Protein AF-A0AAN7Y7D0-F1 (afdb_monomer_lite)

Organism: NCBI:txid1690604

Radius of gyration: 65.12 Å; chains: 1; bounding box: 170×64×205 Å

InterPro domains:
  IPR057683 Domain of unknown function DUF7923 [PF25540] (240-419)

Foldseek 3Di:
DDDDDDDDDPPPPPPDDDDDDPPPPPPVVVVVVVVVVVVVVLVVVCPPDPVVSVVVVVVVVVVVVVVVVVVVVVVVVVVVVVVVVVVVVVVVVVVVVVVVVVVVVVVVVVVVVVVVVVVVVVVVVVVVVVVVVVVVVVVVVVVVVVVVVVVVVVVVVVVVVVVVVVVVVVVVVVVVVVVVVVVVVVVVVVVVVVVVVVVVVVVVVVVVVVVVVVVVVPDDDDDDDDDDDDDDDPPVPPDAFAAEEEAAPLPFAWAPVLVPDPPAHSLLQLLVLVVVVVLVVCVVPVPQTDSPHHYAYEYEYALPPRPDPQSPDPVSSVSVVSSQVRNCVNDPRGHYDHLYDDPCSSVVVRLVVLVVQLPPPSHRAYEYNPQADPSCLVSLVVCLPPVSSLSRYEYEDLQDGQPSNVVSVGHYDYSVSTTHRDDRDPVSVVVNVVVVVVVVVVVVVVVVVVVVVVVVDPDDDDPPCPVVVVVVVVPPVVPDDDDDDDDDDDDDDDDDDDDD

pLDDT: mean 76.93, std 22.43, range [27.97, 98.44]

Secondary structure (DSSP, 8-state):
-----------------PPS------TTSHHHHHHHHHHHHHHHHTTT-HHHHHHHHHHHHHHHHHHHHHHHHHHHHHHHHHHHHHHHHHHHHHHHHHHHHHHHHHHHHHHHHHHHHHHHHHHHHHHHHHHHHHHHHHHHHHHHHHHHHHHHHHHHHHHHHHHHHHHHHHHHHHHHHHHHHHHHHHHHHHHHHHHHHHHHHHHHHHHHHHHHHHHHTT----------------STTSSPPEEEEEEETTTPPBPGGGGT-TTS-HHHHHHHHHHHHHHHHHHH-TTTS-TT-EEEEEEEE-TTT--SGGGGSHHHHHHHHHHHHHHHHHSTTEEEEE--SSTTHHHHHHHHHHHHHHT-TTEEEEEEETTTSGGGHHHHHTTTT-HHHHHHEEEEESS---HHHHHTT-EEEE-TTTB---PPPHHHHHHHHHHHHHHHHHHHHHHHHHHHHHHTT-----TTTTTTHHHHHHHHTTTT--PPP---------------

Structure (mmCIF, N/CA/C/O backbone):
data_AF-A0AAN7Y7D0-F1
#
_entry.id   AF-A0AAN7Y7D0-F1
#
loop_
_atom_site.group_PDB
_atom_site.id
_atom_site.type_symbol
_atom_site.label_atom_id
_atom_site.label_alt_id
_atom_site.label_comp_id
_atom_site.label_asym_id
_atom_site.label_entity_id
_atom_site.label_seq_id
_atom_site.pdbx_PDB_ins_code
_atom_site.Cartn_x
_atom_site.Cartn_y
_atom_site.Cartn_z
_atom_site.occupancy
_atom_site.B_iso_or_equiv
_atom_site.auth_seq_id
_atom_site.auth_comp_id
_atom_site.auth_asym_id
_atom_site.auth_atom_id
_atom_site.pdbx_PDB_model_num
ATOM 1 N N . MET A 1 1 ? 33.825 26.066 -44.852 1.00 36.22 1 MET A N 1
ATOM 2 C CA . MET A 1 1 ? 34.447 27.399 -45.020 1.00 36.22 1 MET A CA 1
ATOM 3 C C . MET A 1 1 ? 35.911 27.220 -44.662 1.00 36.22 1 MET A C 1
ATOM 5 O O . MET A 1 1 ? 36.153 26.764 -43.562 1.00 36.22 1 MET A O 1
ATOM 9 N N . SER A 1 2 ? 36.926 27.376 -45.499 1.00 31.58 2 SER A N 1
ATOM 10 C CA . SER A 1 2 ? 37.110 28.013 -46.802 1.00 31.58 2 SER A CA 1
ATOM 11 C C . SER A 1 2 ? 38.339 27.363 -47.452 1.00 31.58 2 SER A C 1
ATOM 13 O O . SER A 1 2 ? 39.396 27.312 -46.832 1.00 31.58 2 SER A O 1
ATOM 15 N N . SER A 1 3 ? 38.210 26.892 -48.686 1.00 28.75 3 SER A N 1
ATOM 16 C CA . SER A 1 3 ? 39.305 26.851 -49.661 1.00 28.75 3 SER A CA 1
ATOM 17 C C . SER A 1 3 ? 38.640 26.908 -51.036 1.00 28.75 3 SER A C 1
ATOM 19 O O . SER A 1 3 ? 37.605 26.263 -51.227 1.00 28.75 3 SER A O 1
ATOM 21 N N . PRO A 1 4 ? 39.142 27.756 -51.943 1.00 41.44 4 PRO A N 1
ATOM 22 C CA . PRO A 1 4 ? 40.108 27.191 -52.869 1.00 41.44 4 PRO A CA 1
ATOM 23 C C . PRO A 1 4 ? 41.247 28.161 -53.187 1.00 41.44 4 PRO A C 1
ATOM 25 O O . PRO A 1 4 ? 41.047 29.217 -53.781 1.00 41.44 4 PRO A O 1
ATOM 28 N N . THR A 1 5 ? 42.465 27.724 -52.899 1.00 39.66 5 THR A N 1
ATOM 29 C CA . THR A 1 5 ? 43.649 28.191 -53.616 1.00 39.66 5 THR A CA 1
ATOM 30 C C . THR A 1 5 ? 44.463 26.954 -53.941 1.00 39.66 5 THR A C 1
ATOM 32 O O . THR A 1 5 ? 44.987 26.326 -53.033 1.00 39.66 5 THR A O 1
ATOM 35 N N . ILE A 1 6 ? 44.456 26.561 -55.212 1.00 37.31 6 ILE A N 1
ATOM 36 C CA . ILE A 1 6 ? 45.576 26.035 -56.009 1.00 37.31 6 ILE A CA 1
ATOM 37 C C . ILE A 1 6 ? 45.000 25.925 -57.428 1.00 37.31 6 ILE A C 1
ATOM 39 O O . ILE A 1 6 ? 44.524 24.894 -57.894 1.00 37.31 6 ILE A O 1
ATOM 43 N N . ALA A 1 7 ? 44.952 27.083 -58.079 1.00 37.34 7 ALA A N 1
ATOM 44 C CA . ALA A 1 7 ? 45.145 27.163 -59.511 1.00 37.34 7 ALA A CA 1
ATOM 45 C C . ALA A 1 7 ? 46.659 27.130 -59.725 1.00 37.34 7 ALA A C 1
ATOM 47 O O . ALA A 1 7 ? 47.350 27.944 -59.119 1.00 37.34 7 ALA A O 1
ATOM 48 N N . LEU A 1 8 ? 47.141 26.159 -60.504 1.00 36.28 8 LEU A N 1
ATOM 49 C CA . LEU A 1 8 ? 48.374 26.167 -61.306 1.00 36.28 8 LEU A CA 1
ATOM 50 C C . LEU A 1 8 ? 48.750 24.714 -61.598 1.00 36.28 8 LEU A C 1
ATOM 52 O O . LEU A 1 8 ? 49.491 24.096 -60.850 1.00 36.28 8 LEU A O 1
ATOM 56 N N . PHE A 1 9 ? 48.201 24.173 -62.679 1.00 32.03 9 PHE A N 1
ATOM 57 C CA . PHE A 1 9 ? 48.977 23.433 -63.670 1.00 32.03 9 PHE A CA 1
ATOM 58 C C . PHE A 1 9 ? 48.138 23.437 -64.944 1.00 32.03 9 PHE A C 1
ATOM 60 O O . PHE A 1 9 ? 47.255 22.612 -65.163 1.00 32.03 9 PHE A O 1
ATOM 67 N N . GLU A 1 10 ? 48.372 24.483 -65.732 1.00 29.95 10 GLU A N 1
ATOM 68 C CA . GLU A 1 10 ? 47.960 24.586 -67.122 1.00 29.95 10 GLU A CA 1
ATOM 69 C C . GLU A 1 10 ? 48.399 23.320 -67.857 1.00 29.95 10 GLU A C 1
ATOM 71 O O . GLU A 1 10 ? 49.585 23.027 -68.021 1.00 29.95 10 GLU A O 1
ATOM 76 N N . THR A 1 11 ? 47.411 22.543 -68.282 1.00 34.72 11 THR A N 1
ATOM 77 C CA . THR A 1 11 ? 47.614 21.448 -69.218 1.00 34.72 11 THR A CA 1
ATOM 78 C C . THR A 1 11 ? 47.957 22.079 -70.564 1.00 34.72 11 THR A C 1
ATOM 80 O O . THR A 1 11 ? 47.066 22.458 -71.322 1.00 34.72 11 THR A O 1
ATOM 83 N N . VAL A 1 12 ? 49.248 22.211 -70.870 1.00 31.86 12 VAL A N 1
ATOM 84 C CA . VAL A 1 12 ? 49.708 22.445 -72.243 1.00 31.86 12 VAL A CA 1
ATOM 85 C C . VAL A 1 12 ? 49.344 21.196 -73.048 1.00 31.86 12 VAL A C 1
ATOM 87 O O . VAL A 1 12 ? 50.089 20.220 -73.108 1.00 31.86 12 VAL A O 1
ATOM 90 N N . ARG A 1 13 ? 48.145 21.201 -73.637 1.00 34.84 13 ARG A N 1
ATOM 91 C CA . ARG A 1 13 ? 47.788 20.327 -74.755 1.00 34.84 13 ARG A CA 1
ATOM 92 C C . ARG A 1 13 ? 48.542 20.839 -75.978 1.00 34.84 13 ARG A C 1
ATOM 94 O O . ARG A 1 13 ? 48.065 21.705 -76.702 1.00 34.84 13 ARG A O 1
ATOM 101 N N . LEU A 1 14 ? 49.740 20.306 -76.194 1.00 31.75 14 LEU A N 1
ATOM 102 C CA . LEU A 1 14 ? 50.376 20.316 -77.508 1.00 31.75 14 LEU A CA 1
ATOM 103 C C . LEU A 1 14 ? 49.706 19.230 -78.361 1.00 31.75 14 LEU A C 1
ATOM 105 O O . LEU A 1 14 ? 50.256 18.154 -78.576 1.00 31.75 14 LEU A O 1
ATOM 109 N N . ASP A 1 15 ? 48.488 19.518 -78.817 1.00 32.81 15 ASP A N 1
ATOM 110 C CA . ASP A 1 15 ? 47.890 18.836 -79.961 1.00 32.81 15 ASP A CA 1
ATOM 111 C C . ASP A 1 15 ? 48.480 19.475 -81.226 1.00 32.81 15 ASP A C 1
ATOM 113 O O . ASP A 1 15 ? 47.928 20.411 -81.798 1.00 32.81 15 ASP A O 1
ATOM 117 N N . LEU A 1 16 ? 49.647 18.989 -81.650 1.00 32.06 16 LEU A N 1
ATOM 118 C CA . LEU A 1 16 ? 50.180 19.244 -82.987 1.00 32.06 16 LEU A CA 1
ATOM 119 C C . LEU A 1 16 ? 50.542 17.908 -83.632 1.00 32.06 16 LEU A C 1
ATOM 121 O O . LEU A 1 16 ? 51.651 17.393 -83.530 1.00 32.06 16 LEU A O 1
ATOM 125 N N . VAL A 1 17 ? 49.486 17.337 -84.215 1.00 34.44 17 VAL A N 1
ATOM 126 C CA . VAL A 1 17 ? 49.426 16.508 -85.424 1.00 34.44 17 VAL A CA 1
ATOM 127 C C . VAL A 1 17 ? 50.806 16.166 -86.001 1.00 34.44 17 VAL A C 1
ATOM 129 O O . VAL A 1 17 ? 51.382 16.921 -86.781 1.00 34.44 17 VAL A O 1
ATOM 132 N N . LEU A 1 18 ? 51.319 14.989 -85.639 1.00 33.97 18 LEU A N 1
ATOM 133 C CA . LEU A 1 18 ? 52.390 14.339 -86.392 1.00 33.97 18 LEU A CA 1
ATOM 134 C C . LEU A 1 18 ? 51.821 13.889 -87.750 1.00 33.97 18 LEU A C 1
ATOM 136 O O . LEU A 1 18 ? 50.733 13.304 -87.769 1.00 33.97 18 LEU A O 1
ATOM 140 N N . PRO A 1 19 ? 52.519 14.130 -88.876 1.00 34.84 19 PRO A N 1
ATOM 141 C CA . PRO A 1 19 ? 52.049 13.680 -90.175 1.00 34.84 19 PRO A CA 1
ATOM 142 C C . PRO A 1 19 ? 51.906 12.158 -90.161 1.00 34.84 19 PRO A C 1
ATOM 144 O O . PRO A 1 19 ? 52.826 11.436 -89.766 1.00 34.84 19 PRO A O 1
ATOM 147 N N . GLN A 1 20 ? 50.740 11.680 -90.596 1.00 34.41 20 GLN A N 1
ATOM 148 C CA . GLN A 1 20 ? 50.562 10.299 -91.023 1.00 34.41 20 GLN A CA 1
ATOM 149 C C . GLN A 1 20 ? 51.697 9.938 -91.978 1.00 34.41 20 GLN A C 1
ATOM 151 O O . GLN A 1 20 ? 51.976 10.704 -92.896 1.00 34.41 20 GLN A O 1
ATOM 156 N N . ALA A 1 21 ? 52.339 8.801 -91.698 1.00 37.84 21 ALA A N 1
ATOM 157 C CA . ALA A 1 21 ? 53.205 8.037 -92.587 1.00 37.84 21 ALA A CA 1
ATOM 158 C C . ALA A 1 21 ? 53.617 8.786 -93.866 1.00 37.84 21 ALA A C 1
ATOM 160 O O . ALA A 1 21 ? 53.005 8.620 -94.919 1.00 37.84 21 ALA A O 1
ATOM 161 N N . MET A 1 22 ? 54.684 9.588 -93.786 1.00 32.88 22 MET A N 1
ATOM 162 C CA . MET A 1 22 ? 55.482 9.818 -94.982 1.00 32.88 22 MET A CA 1
ATOM 163 C C . MET A 1 22 ? 56.100 8.469 -95.331 1.00 32.88 22 MET A C 1
ATOM 165 O O . MET A 1 22 ? 57.118 8.068 -94.763 1.00 32.88 22 MET A O 1
ATOM 169 N N . GLU A 1 23 ? 55.436 7.744 -96.230 1.00 34.62 23 GLU A N 1
ATOM 170 C CA . GLU A 1 23 ? 56.110 6.797 -97.101 1.00 34.62 23 GLU A CA 1
ATOM 171 C C . GLU A 1 23 ? 57.359 7.504 -97.617 1.00 34.62 23 GLU A C 1
ATOM 173 O O . GLU A 1 23 ? 57.278 8.515 -98.314 1.00 34.62 23 GLU A O 1
ATOM 178 N N . VAL A 1 24 ? 58.523 7.021 -97.189 1.00 36.56 24 VAL A N 1
ATOM 179 C CA . VAL A 1 24 ? 59.796 7.402 -97.785 1.00 36.56 24 VAL A CA 1
ATOM 180 C C . VAL A 1 24 ? 59.655 7.038 -99.262 1.00 36.56 24 VAL A C 1
ATOM 182 O O . VAL A 1 24 ? 59.566 5.843 -99.564 1.00 36.56 24 VAL A O 1
ATOM 185 N N . PRO A 1 25 ? 59.582 8.006 -100.195 1.00 38.12 25 PRO A N 1
ATOM 186 C CA . PRO A 1 25 ? 59.553 7.667 -101.602 1.00 38.12 25 PRO A CA 1
ATOM 187 C C . PRO A 1 25 ? 60.836 6.901 -101.874 1.00 38.12 25 PRO A C 1
ATOM 189 O O . PRO A 1 25 ? 61.898 7.277 -101.372 1.00 38.12 25 PRO A O 1
ATOM 192 N N . ALA A 1 26 ? 60.740 5.832 -102.654 1.00 41.22 26 ALA A N 1
ATOM 193 C CA . ALA A 1 26 ? 61.868 5.070 -103.155 1.00 41.22 26 ALA A CA 1
ATOM 194 C C . ALA A 1 26 ? 62.804 5.956 -104.013 1.00 41.22 26 ALA A C 1
ATOM 196 O O . ALA A 1 26 ? 62.920 5.798 -105.223 1.00 41.22 26 ALA A O 1
ATOM 197 N N . MET A 1 27 ? 63.544 6.869 -103.384 1.00 39.28 27 MET A N 1
ATOM 198 C CA . MET A 1 27 ? 64.648 7.652 -103.943 1.00 39.28 27 MET A CA 1
ATOM 199 C C . MET A 1 27 ? 65.937 6.812 -103.989 1.00 39.28 27 MET A C 1
ATOM 201 O O . MET A 1 27 ? 67.045 7.315 -103.850 1.00 39.28 27 MET A O 1
ATOM 205 N N . ILE A 1 28 ? 65.796 5.502 -104.208 1.00 46.66 28 ILE A N 1
ATOM 206 C CA . ILE A 1 28 ? 66.901 4.583 -104.512 1.00 46.66 28 ILE A CA 1
ATOM 207 C C . ILE A 1 28 ? 66.812 4.092 -105.973 1.00 46.66 28 ILE A C 1
ATOM 209 O O . ILE A 1 28 ? 67.774 3.543 -106.498 1.00 46.66 28 ILE A O 1
ATOM 213 N N . SER A 1 29 ? 65.739 4.410 -106.714 1.00 45.28 29 SER A N 1
ATOM 214 C CA . SER A 1 29 ? 65.655 4.090 -108.152 1.00 45.28 29 SER A CA 1
ATOM 215 C C . SER A 1 29 ? 66.362 5.104 -109.074 1.00 45.28 29 SER A C 1
ATOM 217 O O . SER A 1 29 ? 66.618 4.789 -110.234 1.00 45.28 29 SER A O 1
ATOM 219 N N . GLY A 1 30 ? 66.709 6.306 -108.591 1.00 43.97 30 GLY A N 1
ATOM 220 C CA . GLY A 1 30 ? 67.379 7.347 -109.395 1.00 43.97 30 GLY A CA 1
ATOM 221 C C . GLY A 1 30 ? 68.909 7.229 -109.454 1.00 43.97 30 GLY A C 1
ATOM 222 O O . GLY A 1 30 ? 69.532 7.624 -110.438 1.00 43.97 30 GLY A O 1
ATOM 223 N N . TYR A 1 31 ? 69.529 6.624 -108.436 1.00 47.47 31 TYR A N 1
ATOM 224 C CA . TYR A 1 31 ? 70.989 6.483 -108.369 1.00 47.47 31 TYR A CA 1
ATOM 225 C C . TYR A 1 31 ? 71.521 5.321 -109.214 1.00 47.47 31 TYR A C 1
ATOM 227 O O . TYR A 1 31 ? 72.697 5.324 -109.573 1.00 47.47 31 TYR A O 1
ATOM 235 N N . SER A 1 32 ? 70.678 4.355 -109.597 1.00 52.78 32 SER A N 1
ATOM 236 C CA . SER A 1 32 ? 71.082 3.285 -110.520 1.00 52.78 32 SER A CA 1
ATOM 237 C C . SER A 1 32 ? 71.255 3.814 -111.951 1.00 52.78 32 SER A C 1
ATOM 239 O O . SER A 1 32 ? 72.245 3.496 -112.596 1.00 52.78 32 SER A O 1
ATOM 241 N N . LEU A 1 33 ? 70.391 4.728 -112.413 1.00 49.91 33 LEU A N 1
ATOM 242 C CA . LEU A 1 33 ? 70.542 5.352 -113.734 1.00 49.91 33 LEU A CA 1
ATOM 243 C C . LEU A 1 33 ? 71.684 6.375 -113.770 1.00 49.91 33 LEU A C 1
ATOM 245 O O . LEU A 1 33 ? 72.431 6.399 -114.743 1.00 49.91 33 LEU A O 1
ATOM 249 N N . LEU A 1 34 ? 71.888 7.158 -112.702 1.00 54.22 34 LEU A N 1
ATOM 250 C CA . LEU A 1 34 ? 73.015 8.097 -112.622 1.00 54.22 34 LEU A CA 1
ATOM 251 C C . LEU A 1 34 ? 74.368 7.374 -112.482 1.00 54.22 34 LEU A C 1
ATOM 253 O O . LEU A 1 34 ? 75.347 7.790 -113.092 1.00 54.22 34 LEU A O 1
ATOM 257 N N . SER A 1 35 ? 74.434 6.266 -111.733 1.00 56.88 35 SER A N 1
ATOM 258 C CA . SER A 1 35 ? 75.658 5.453 -111.638 1.00 56.88 35 SER A CA 1
ATOM 259 C C . SER A 1 35 ? 75.974 4.717 -112.939 1.00 56.88 35 SER A C 1
ATOM 261 O O . SER A 1 35 ? 77.147 4.629 -113.291 1.00 56.88 35 SER A O 1
ATOM 263 N N . VAL A 1 36 ? 74.963 4.274 -113.697 1.00 57.00 36 VAL A N 1
ATOM 264 C CA . VAL A 1 36 ? 75.150 3.710 -115.044 1.00 57.00 36 VAL A CA 1
ATOM 265 C C . VAL A 1 36 ? 75.572 4.795 -116.042 1.00 57.00 36 VAL A C 1
ATOM 267 O O . VAL A 1 36 ? 76.537 4.583 -116.767 1.00 57.00 36 VAL A O 1
ATOM 270 N N . LEU A 1 37 ? 74.969 5.991 -116.025 1.00 54.75 37 LEU A N 1
ATOM 271 C CA . LEU A 1 37 ? 75.372 7.118 -116.886 1.00 54.75 37 LEU A CA 1
ATOM 272 C C . LEU A 1 37 ? 76.796 7.617 -116.590 1.00 54.75 37 LEU A C 1
ATOM 274 O O . LEU A 1 37 ? 77.555 7.892 -117.521 1.00 54.75 37 LEU A O 1
ATOM 278 N N . ILE A 1 38 ? 77.199 7.683 -115.317 1.00 59.41 38 ILE A N 1
ATOM 279 C CA . ILE A 1 38 ? 78.574 8.032 -114.934 1.00 59.41 38 ILE A CA 1
ATOM 280 C C . ILE A 1 38 ? 79.535 6.892 -115.302 1.00 59.41 38 ILE A C 1
ATOM 282 O O . ILE A 1 38 ? 80.599 7.164 -115.854 1.00 59.41 38 ILE A O 1
ATOM 286 N N . ALA A 1 39 ? 79.167 5.623 -115.093 1.00 57.66 39 ALA A N 1
ATOM 287 C CA . ALA A 1 39 ? 80.002 4.484 -115.481 1.00 57.66 39 ALA A CA 1
ATOM 288 C C . ALA A 1 39 ? 80.228 4.419 -117.004 1.00 57.66 39 ALA A C 1
ATOM 290 O O . ALA A 1 39 ? 81.360 4.221 -117.441 1.00 57.66 39 ALA A O 1
ATOM 291 N N . SER A 1 40 ? 79.195 4.672 -117.816 1.00 53.62 40 SER A N 1
ATOM 292 C CA . SER A 1 40 ? 79.305 4.736 -119.280 1.00 53.62 40 SER A CA 1
ATOM 293 C C . SER A 1 40 ? 80.150 5.924 -119.757 1.00 53.62 40 SER A C 1
ATOM 295 O O . SER A 1 40 ? 80.898 5.795 -120.725 1.00 53.62 40 SER A O 1
ATOM 297 N N . SER A 1 41 ? 80.102 7.056 -119.047 1.00 56.06 41 SER A N 1
ATOM 298 C CA . SER A 1 41 ? 80.908 8.247 -119.360 1.00 56.06 41 SER A CA 1
ATOM 299 C C . SER A 1 41 ? 82.386 8.081 -118.975 1.00 56.06 41 SER A C 1
ATOM 301 O O . SER A 1 41 ? 83.273 8.559 -119.679 1.00 56.06 41 SER A O 1
ATOM 303 N N . VAL A 1 42 ? 82.679 7.357 -117.888 1.00 56.06 42 VAL A N 1
ATOM 304 C CA . VAL A 1 42 ? 84.052 7.087 -117.422 1.00 56.06 42 VAL A CA 1
ATOM 305 C C . VAL A 1 42 ? 84.778 6.089 -118.334 1.00 56.06 42 VAL A C 1
ATOM 307 O O . VAL A 1 42 ? 85.978 6.242 -118.552 1.00 56.06 42 VAL A O 1
ATOM 310 N N . VAL A 1 43 ? 84.070 5.123 -118.933 1.00 56.84 43 VAL A N 1
ATOM 311 C CA . VAL A 1 43 ? 84.661 4.172 -119.900 1.00 56.84 43 VAL A CA 1
ATOM 312 C C . VAL A 1 43 ? 85.044 4.859 -121.220 1.00 56.84 43 VAL A C 1
ATOM 314 O O . VAL A 1 43 ? 86.076 4.525 -121.797 1.00 56.84 43 VAL A O 1
ATOM 317 N N . LEU A 1 44 ? 84.287 5.870 -121.662 1.00 52.88 44 LEU A N 1
ATOM 318 C CA . LEU A 1 44 ? 84.591 6.651 -122.873 1.00 52.88 44 LEU A CA 1
ATOM 319 C C . LEU A 1 44 ? 85.692 7.711 -122.668 1.00 52.88 44 LEU A C 1
ATOM 321 O O . LEU A 1 44 ? 86.415 8.029 -123.609 1.00 52.88 44 LEU A O 1
ATOM 325 N N . LEU A 1 45 ? 85.887 8.211 -121.443 1.00 52.22 45 LEU A N 1
ATOM 326 C CA . LEU A 1 45 ? 86.962 9.157 -121.093 1.00 52.22 45 LEU A CA 1
ATOM 327 C C . LEU A 1 45 ? 88.296 8.483 -120.709 1.00 52.22 45 LEU A C 1
ATOM 329 O O . LEU A 1 45 ? 89.325 9.158 -120.613 1.00 52.22 45 LEU A O 1
ATOM 333 N N . ALA A 1 46 ? 88.316 7.157 -120.531 1.00 51.16 46 ALA A N 1
ATOM 334 C CA . ALA A 1 46 ? 89.505 6.403 -120.123 1.00 51.16 46 ALA A CA 1
ATOM 335 C C . ALA A 1 46 ? 90.625 6.335 -121.184 1.00 51.16 46 ALA A C 1
ATOM 337 O O . ALA A 1 46 ? 91.746 5.948 -120.853 1.00 51.16 46 ALA A O 1
ATOM 338 N N . PHE A 1 47 ? 90.367 6.757 -122.428 1.00 53.38 47 PHE A N 1
ATOM 339 C CA . PHE A 1 47 ? 91.345 6.707 -123.523 1.00 53.38 47 PHE A CA 1
ATOM 340 C C . PHE A 1 47 ? 92.148 8.001 -123.759 1.00 53.38 47 PHE A C 1
ATOM 342 O O . PHE A 1 47 ? 93.026 7.991 -124.617 1.00 53.38 47 PHE A O 1
ATOM 349 N N . VAL A 1 48 ? 91.916 9.096 -123.011 1.00 54.50 48 VAL A N 1
ATOM 350 C CA . VAL A 1 48 ? 92.575 10.394 -123.313 1.00 54.50 48 VAL A CA 1
ATOM 351 C C . VAL A 1 48 ? 93.311 11.066 -122.133 1.00 54.50 48 VAL A C 1
ATOM 353 O O . VAL A 1 48 ? 94.200 11.870 -122.381 1.00 54.50 48 VAL A O 1
ATOM 356 N N . HIS A 1 49 ? 93.092 10.709 -120.858 1.00 54.41 49 HIS A N 1
ATOM 357 C CA . HIS A 1 49 ? 93.940 11.218 -119.754 1.00 54.41 49 HIS A CA 1
ATOM 358 C C . HIS A 1 49 ? 93.939 10.300 -118.508 1.00 54.41 49 HIS A C 1
ATOM 360 O O . HIS A 1 49 ? 93.083 10.401 -117.629 1.00 54.41 49 HIS A O 1
ATOM 366 N N . GLN A 1 50 ? 94.971 9.455 -118.373 1.00 58.16 50 GLN A N 1
ATOM 367 C CA . GLN A 1 50 ? 95.242 8.592 -117.203 1.00 58.16 50 GLN A CA 1
ATOM 368 C C . GLN A 1 50 ? 95.193 9.281 -115.812 1.00 58.16 50 GLN A C 1
ATOM 370 O O . GLN A 1 50 ? 94.645 8.678 -114.887 1.00 58.16 50 GLN A O 1
ATOM 375 N N . PRO A 1 51 ? 95.677 10.525 -115.597 1.00 61.41 51 PRO A N 1
ATOM 376 C CA . PRO A 1 51 ? 95.602 11.140 -114.266 1.00 61.41 51 PRO A CA 1
ATOM 377 C C . PRO A 1 51 ? 94.168 11.514 -113.851 1.00 61.41 51 PRO A C 1
ATOM 379 O O . PRO A 1 51 ? 93.856 11.524 -112.661 1.00 61.41 51 PRO A O 1
ATOM 382 N N . PHE A 1 52 ? 93.276 11.776 -114.812 1.00 60.81 52 PHE A N 1
ATOM 383 C CA . PHE A 1 52 ? 91.912 12.238 -114.542 1.00 60.81 52 PHE A CA 1
ATOM 384 C C . PHE A 1 52 ? 91.014 11.102 -114.030 1.00 60.81 52 PHE A C 1
ATOM 386 O O . PHE A 1 52 ? 90.257 11.285 -113.078 1.00 60.81 52 PHE A O 1
ATOM 393 N N . VAL A 1 53 ? 91.169 9.894 -114.582 1.00 65.00 53 VAL A N 1
ATOM 394 C CA . VAL A 1 53 ? 90.445 8.688 -114.136 1.00 65.00 53 VAL A CA 1
ATOM 395 C C . VAL A 1 53 ? 90.797 8.329 -112.688 1.00 65.00 53 VAL A C 1
ATOM 397 O O . VAL A 1 53 ? 89.916 7.990 -111.902 1.00 65.00 53 VAL A O 1
ATOM 400 N N . ILE A 1 54 ? 92.067 8.471 -112.293 1.00 68.88 54 ILE A N 1
ATOM 401 C CA . ILE A 1 54 ? 92.518 8.206 -110.916 1.00 68.88 54 ILE A CA 1
ATOM 402 C C . ILE A 1 54 ? 91.913 9.216 -109.930 1.00 68.88 54 ILE A C 1
ATOM 404 O O . ILE A 1 54 ? 91.499 8.831 -108.834 1.00 68.88 54 ILE A O 1
ATOM 408 N N . VAL A 1 55 ? 91.824 10.496 -110.310 1.00 74.75 55 VAL A N 1
ATOM 409 C CA . VAL A 1 55 ? 91.183 11.540 -109.492 1.00 74.75 55 VAL A CA 1
ATOM 410 C C . VAL A 1 55 ? 89.687 11.265 -109.335 1.00 74.75 55 VAL A C 1
ATOM 412 O O . VAL A 1 55 ? 89.189 11.275 -108.211 1.00 74.75 55 VAL A O 1
ATOM 415 N N . VAL A 1 56 ? 88.986 10.926 -110.421 1.00 73.88 56 VAL A N 1
ATOM 416 C CA . VAL A 1 56 ? 87.557 10.576 -110.379 1.00 73.88 56 VAL A CA 1
ATOM 417 C C . VAL A 1 56 ? 87.313 9.343 -109.504 1.00 73.88 56 VAL A C 1
ATOM 419 O O . VAL A 1 56 ? 86.430 9.372 -108.651 1.00 73.88 56 VAL A O 1
ATOM 422 N N . LEU A 1 57 ? 88.126 8.288 -109.618 1.00 74.25 57 LEU A N 1
ATOM 423 C CA . LEU A 1 57 ? 88.002 7.096 -108.769 1.00 74.25 57 LEU A CA 1
ATOM 424 C C . LEU A 1 57 ? 88.285 7.388 -107.287 1.00 74.25 57 LEU A C 1
ATOM 426 O O . LEU A 1 57 ? 87.610 6.829 -106.424 1.00 74.25 57 LEU A O 1
ATOM 430 N N . ARG A 1 58 ? 89.236 8.278 -106.966 1.00 76.44 58 ARG A N 1
ATOM 431 C CA . ARG A 1 58 ? 89.482 8.724 -105.580 1.00 76.44 58 ARG A CA 1
ATOM 432 C C . ARG A 1 58 ? 88.316 9.535 -105.024 1.00 76.44 58 ARG A C 1
ATOM 434 O O . ARG A 1 58 ? 87.938 9.309 -103.880 1.00 76.44 58 ARG A O 1
ATOM 441 N N . ILE A 1 59 ? 87.730 10.421 -105.827 1.00 76.31 59 ILE A N 1
ATOM 442 C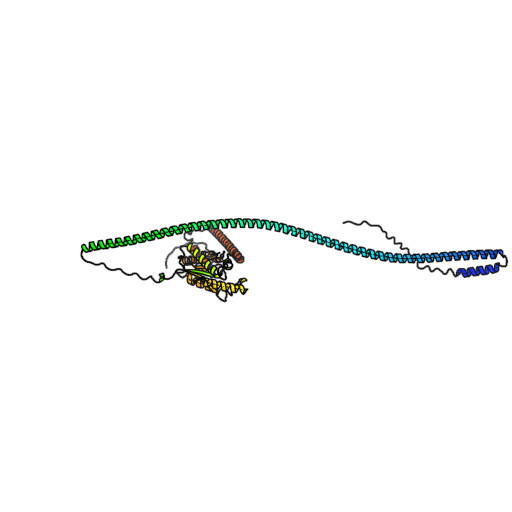 CA . ILE A 1 59 ? 86.544 11.200 -105.455 1.00 76.31 59 ILE A CA 1
ATOM 443 C C . ILE A 1 59 ? 85.351 10.264 -105.220 1.00 76.31 59 ILE A C 1
ATOM 445 O O . ILE A 1 59 ? 84.714 10.340 -104.175 1.00 76.31 59 ILE A O 1
ATOM 449 N N . VAL A 1 60 ? 85.090 9.318 -106.126 1.00 76.12 60 VAL A N 1
ATOM 450 C CA . VAL A 1 60 ? 84.014 8.323 -105.974 1.00 76.12 60 VAL A CA 1
ATOM 451 C C . VAL A 1 60 ? 84.241 7.433 -104.749 1.00 76.12 60 VAL A C 1
ATOM 453 O O . VAL A 1 60 ? 83.296 7.166 -104.010 1.00 76.12 60 VAL A O 1
ATOM 456 N N . LYS A 1 61 ? 85.481 7.001 -104.484 1.00 78.12 61 LYS A N 1
ATOM 457 C CA . LYS A 1 61 ? 85.825 6.233 -103.278 1.00 78.12 61 LYS A CA 1
ATOM 458 C C . LYS A 1 61 ? 85.605 7.055 -102.004 1.00 78.12 61 LYS A C 1
ATOM 460 O O . LYS A 1 61 ? 85.003 6.538 -101.070 1.00 78.12 61 LYS A O 1
ATOM 465 N N . PHE A 1 62 ? 86.020 8.323 -101.991 1.00 80.19 62 PHE A N 1
ATOM 466 C CA . PHE A 1 62 ? 85.796 9.243 -100.874 1.00 80.19 62 PHE A CA 1
ATOM 467 C C . PHE A 1 62 ? 84.302 9.444 -100.602 1.00 80.19 62 PHE A C 1
ATOM 469 O O . PHE A 1 62 ? 83.863 9.257 -99.472 1.00 80.19 62 PHE A O 1
ATOM 476 N N . PHE A 1 63 ? 83.501 9.734 -101.633 1.00 76.12 63 PHE A N 1
ATOM 477 C CA . PHE A 1 63 ? 82.053 9.873 -101.480 1.00 76.12 63 PHE A CA 1
ATOM 478 C C . PHE A 1 63 ? 81.393 8.566 -101.040 1.00 76.12 63 PHE A C 1
ATOM 480 O O . PHE A 1 63 ? 80.543 8.597 -100.163 1.00 76.12 63 PHE A O 1
ATOM 487 N N . ARG A 1 64 ? 81.811 7.407 -101.562 1.00 77.00 64 ARG A N 1
ATOM 488 C CA . ARG A 1 64 ? 81.278 6.102 -101.138 1.00 77.00 64 ARG A CA 1
ATOM 489 C C . ARG A 1 64 ? 81.602 5.789 -99.677 1.00 77.00 64 ARG A C 1
ATOM 491 O O . ARG A 1 64 ? 80.736 5.295 -98.961 1.00 77.00 64 ARG A O 1
ATOM 498 N N . GLU A 1 65 ? 82.825 6.066 -99.233 1.00 79.94 65 GLU A N 1
ATOM 499 C CA . GLU A 1 65 ? 83.222 5.912 -97.830 1.00 79.94 65 GLU A CA 1
ATOM 500 C C . GLU A 1 65 ? 82.479 6.900 -96.925 1.00 79.94 65 GLU A C 1
ATOM 502 O O . GLU A 1 65 ? 82.052 6.516 -95.839 1.00 79.94 65 GLU A O 1
ATOM 507 N N . GLN A 1 66 ? 82.264 8.136 -97.381 1.00 79.56 66 GLN A N 1
ATOM 508 C CA . GLN A 1 66 ? 81.499 9.143 -96.652 1.00 79.56 66 GLN A CA 1
ATOM 509 C C . GLN A 1 66 ? 80.022 8.745 -96.531 1.00 79.56 66 GLN A C 1
ATOM 511 O O . GLN A 1 66 ? 79.500 8.698 -95.425 1.00 79.56 66 GLN A O 1
ATOM 516 N N . THR A 1 67 ? 79.374 8.329 -97.624 1.00 78.88 67 THR A N 1
ATOM 517 C CA . THR A 1 67 ? 77.994 7.819 -97.604 1.00 78.88 67 THR A CA 1
ATOM 518 C C . THR A 1 67 ? 77.858 6.570 -96.733 1.00 78.88 67 THR A C 1
ATOM 520 O O . THR A 1 67 ? 76.853 6.415 -96.047 1.00 78.88 67 THR A O 1
ATOM 523 N N . ALA A 1 68 ? 78.860 5.684 -96.708 1.00 78.12 68 ALA A N 1
ATOM 524 C CA . ALA A 1 68 ? 78.851 4.518 -95.826 1.00 78.12 68 ALA A CA 1
ATOM 525 C C . ALA A 1 68 ? 78.969 4.908 -94.341 1.00 78.12 68 ALA A C 1
ATOM 527 O O . ALA A 1 68 ? 78.250 4.353 -93.511 1.00 78.12 68 ALA A O 1
ATOM 528 N N . ARG A 1 69 ? 79.826 5.882 -93.997 1.00 81.56 69 ARG A N 1
ATOM 529 C CA . ARG A 1 69 ? 79.938 6.414 -92.626 1.00 81.56 69 ARG A CA 1
ATOM 530 C C . ARG A 1 69 ? 78.666 7.133 -92.192 1.00 81.56 69 ARG A C 1
ATOM 532 O O . ARG A 1 69 ? 78.193 6.896 -91.085 1.00 81.56 69 ARG A O 1
ATOM 539 N N . ASP A 1 70 ? 78.094 7.952 -93.067 1.00 80.50 70 ASP A N 1
ATOM 540 C CA . ASP A 1 70 ? 76.854 8.677 -92.797 1.00 80.50 70 ASP A CA 1
ATOM 541 C C . ASP A 1 70 ? 75.678 7.697 -92.653 1.00 80.50 70 ASP A C 1
ATOM 543 O O . ASP A 1 70 ? 74.893 7.812 -91.716 1.00 80.50 70 ASP A O 1
ATOM 547 N N . SER A 1 71 ? 75.613 6.651 -93.487 1.00 82.44 71 SER A N 1
ATOM 548 C CA . SER A 1 71 ? 74.623 5.574 -93.357 1.00 82.44 71 SER A CA 1
ATOM 549 C C . SER A 1 71 ? 74.778 4.790 -92.052 1.00 82.44 71 SER A C 1
ATOM 551 O O . SER A 1 71 ? 73.769 4.456 -91.435 1.00 82.44 71 SER A O 1
ATOM 553 N N . GLN A 1 72 ? 76.007 4.496 -91.617 1.00 85.81 72 GLN A N 1
ATOM 554 C CA . GLN A 1 72 ? 76.250 3.821 -90.340 1.00 85.81 72 GLN A CA 1
ATOM 555 C C . GLN A 1 72 ? 75.858 4.715 -89.156 1.00 85.81 72 GLN A C 1
ATOM 557 O O . GLN A 1 72 ? 75.168 4.259 -88.250 1.00 85.81 72 GLN A O 1
ATOM 562 N N . SER A 1 73 ? 76.218 6.000 -89.200 1.00 88.94 73 SER A N 1
ATOM 563 C CA . SER A 1 73 ? 75.831 6.993 -88.191 1.00 88.94 73 SER A CA 1
ATOM 564 C C . SER A 1 73 ? 74.307 7.139 -88.091 1.00 88.94 73 SER A C 1
ATOM 566 O O . SER A 1 73 ? 73.752 7.132 -86.990 1.00 88.94 73 SER A O 1
ATOM 568 N N . CYS A 1 74 ? 73.606 7.182 -89.231 1.00 84.31 74 CYS A N 1
ATOM 569 C CA . CYS A 1 74 ? 72.145 7.171 -89.278 1.00 84.31 74 CYS A CA 1
ATOM 570 C C . CYS A 1 74 ? 71.556 5.887 -88.680 1.00 84.31 74 CYS A C 1
ATOM 572 O O . CYS A 1 74 ? 70.611 5.973 -87.900 1.00 84.31 74 CYS A O 1
ATOM 574 N N . ASN A 1 75 ? 72.114 4.713 -88.987 1.00 86.81 75 ASN A N 1
ATOM 575 C CA . ASN A 1 75 ? 71.651 3.446 -88.415 1.00 86.81 75 ASN A CA 1
ATOM 576 C C . ASN A 1 75 ? 71.843 3.404 -86.889 1.00 86.81 75 ASN A C 1
ATOM 578 O O . ASN A 1 75 ? 70.912 3.048 -86.167 1.00 86.81 75 ASN A O 1
ATOM 582 N N . ASP A 1 76 ? 72.996 3.846 -86.381 1.00 91.31 76 ASP A N 1
ATOM 583 C CA . ASP A 1 76 ? 73.263 3.908 -84.940 1.00 91.31 76 ASP A CA 1
ATOM 584 C C . ASP A 1 76 ? 72.356 4.930 -84.228 1.00 91.31 76 ASP A C 1
ATOM 586 O O . ASP A 1 76 ? 72.003 4.761 -83.058 1.00 91.31 76 ASP A O 1
ATOM 590 N N . LEU A 1 77 ? 71.988 6.024 -84.904 1.00 90.56 77 LEU A N 1
ATOM 591 C CA . LEU A 1 77 ? 71.022 6.998 -84.393 1.00 90.56 77 LEU A CA 1
ATOM 592 C C . LEU A 1 77 ? 69.607 6.403 -84.354 1.00 90.56 77 LEU A C 1
ATOM 594 O O . LEU A 1 77 ? 68.905 6.567 -83.360 1.00 90.56 77 LEU A O 1
ATOM 598 N N . VAL A 1 78 ? 69.203 5.671 -85.395 1.00 90.94 78 VAL A N 1
ATOM 599 C CA . VAL A 1 78 ? 67.907 4.979 -85.455 1.00 90.94 78 VAL A CA 1
ATOM 600 C C . VAL A 1 78 ? 67.790 3.930 -84.349 1.00 90.94 78 VAL A C 1
ATOM 602 O O . VAL A 1 78 ? 66.753 3.867 -83.691 1.00 90.94 78 VAL A O 1
ATOM 605 N N . GLU A 1 79 ? 68.836 3.143 -84.090 1.00 91.81 79 GLU A N 1
ATOM 606 C CA . GLU A 1 79 ? 68.831 2.162 -82.995 1.00 91.81 79 GLU A CA 1
ATOM 607 C C . GLU A 1 79 ? 68.767 2.826 -81.612 1.00 91.81 79 GLU A C 1
ATOM 609 O O . GLU A 1 79 ? 68.010 2.379 -80.749 1.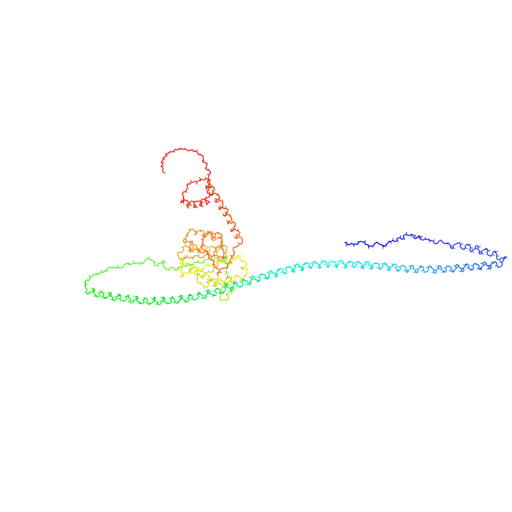00 91.81 79 GLU A O 1
ATOM 614 N N . ARG A 1 80 ? 69.461 3.955 -81.409 1.00 93.19 80 ARG A N 1
ATOM 615 C CA . ARG A 1 80 ? 69.320 4.763 -80.183 1.00 93.19 80 ARG A CA 1
ATOM 616 C C . ARG A 1 80 ? 67.898 5.291 -80.001 1.00 93.19 80 ARG A C 1
ATOM 618 O O . ARG A 1 80 ? 67.316 5.094 -78.941 1.00 93.19 80 ARG A O 1
ATOM 625 N N . ILE A 1 81 ? 67.294 5.851 -81.051 1.00 92.25 81 ILE A N 1
ATOM 626 C CA . ILE A 1 81 ? 65.905 6.339 -81.018 1.00 92.25 81 ILE A CA 1
ATOM 627 C C . ILE A 1 81 ? 64.920 5.200 -80.709 1.00 92.25 81 ILE A C 1
ATOM 629 O O . ILE A 1 81 ? 63.961 5.398 -79.962 1.00 92.25 81 ILE A O 1
ATOM 633 N N . LYS A 1 82 ? 65.136 3.995 -81.254 1.00 94.00 82 LYS A N 1
ATOM 634 C CA . LYS A 1 82 ? 64.310 2.819 -80.932 1.00 94.00 82 LYS A CA 1
ATOM 635 C C . LYS A 1 82 ? 64.431 2.428 -79.460 1.00 94.00 82 LYS A C 1
ATOM 637 O O . LYS A 1 82 ? 63.404 2.161 -78.835 1.00 94.00 82 LYS A O 1
ATOM 642 N N . LYS A 1 83 ? 65.648 2.419 -78.908 1.00 95.62 83 LYS A N 1
ATOM 643 C CA . LYS A 1 83 ? 65.892 2.125 -77.490 1.00 95.62 83 LYS A CA 1
ATOM 644 C C . LYS A 1 83 ? 65.224 3.160 -76.582 1.00 95.62 83 LYS A C 1
ATOM 646 O O . LYS A 1 83 ? 64.455 2.781 -75.703 1.00 95.62 83 LYS A O 1
ATOM 651 N N . ASP A 1 84 ? 65.420 4.446 -76.857 1.00 94.06 84 ASP A N 1
ATOM 652 C CA . ASP A 1 84 ? 64.812 5.535 -76.084 1.00 94.06 84 ASP A CA 1
ATOM 653 C C . ASP A 1 84 ? 63.279 5.480 -76.153 1.00 94.06 84 ASP A C 1
ATOM 655 O O . ASP A 1 84 ? 62.590 5.714 -75.160 1.00 94.06 84 ASP A O 1
ATOM 659 N N . ARG A 1 85 ? 62.715 5.102 -77.310 1.00 94.62 85 ARG A N 1
ATOM 660 C CA . ARG A 1 85 ? 61.271 4.879 -77.468 1.00 94.62 85 ARG A CA 1
ATOM 661 C C . ARG A 1 85 ? 60.765 3.735 -76.586 1.00 94.62 85 ARG A C 1
ATOM 663 O O . ARG A 1 85 ? 59.705 3.887 -75.981 1.00 94.62 85 ARG A O 1
ATOM 670 N N . GLN A 1 86 ? 61.493 2.620 -76.504 1.00 95.75 86 GLN A N 1
ATOM 671 C CA . GLN A 1 86 ? 61.140 1.502 -75.620 1.00 95.75 86 GLN A CA 1
ATOM 672 C C . GLN A 1 86 ? 61.215 1.908 -74.142 1.00 95.75 86 GLN A C 1
ATOM 674 O O . GLN A 1 86 ? 60.290 1.623 -73.381 1.00 95.75 86 GLN A O 1
ATOM 679 N N . GLU A 1 87 ? 62.264 2.626 -73.736 1.00 95.44 87 GLU A N 1
ATOM 680 C CA . GLU A 1 87 ? 62.397 3.147 -72.369 1.00 95.44 87 GLU A CA 1
ATOM 681 C C . GLU A 1 87 ? 61.262 4.127 -72.027 1.00 95.44 87 GLU A C 1
ATOM 683 O O . GLU A 1 87 ? 60.641 4.017 -70.966 1.00 95.44 87 GLU A O 1
ATOM 688 N N . LEU A 1 88 ? 60.902 5.023 -72.952 1.00 94.69 88 LEU A N 1
ATOM 689 C CA . LEU A 1 88 ? 59.754 5.925 -72.816 1.00 94.69 88 LEU A CA 1
ATOM 690 C C . LEU A 1 88 ? 58.429 5.173 -72.661 1.00 94.69 88 LEU A C 1
ATOM 692 O O . LEU A 1 88 ? 57.569 5.602 -71.891 1.00 94.69 88 LEU A O 1
ATOM 696 N N . GLU A 1 89 ? 58.237 4.062 -73.367 1.00 95.06 89 GLU A N 1
ATOM 697 C CA . GLU A 1 89 ? 57.024 3.247 -73.265 1.00 95.06 89 GLU A CA 1
ATOM 698 C C . GLU A 1 89 ? 56.924 2.535 -71.906 1.00 95.06 89 GLU A C 1
ATOM 700 O O . GLU A 1 89 ? 55.865 2.559 -71.268 1.00 95.06 89 GLU A O 1
ATOM 705 N N . ILE A 1 90 ? 58.042 2.010 -71.393 1.00 96.31 90 ILE A N 1
ATOM 706 C CA . ILE A 1 90 ? 58.135 1.430 -70.042 1.00 96.31 90 ILE A CA 1
ATOM 707 C C . ILE A 1 90 ? 57.854 2.492 -68.971 1.00 96.31 90 ILE A C 1
ATOM 709 O O . ILE A 1 90 ? 57.073 2.250 -68.042 1.00 96.31 90 ILE A O 1
ATOM 713 N N . LEU A 1 91 ? 58.441 3.685 -69.100 1.00 95.25 91 LEU A N 1
ATOM 714 C CA . LEU A 1 91 ? 58.215 4.797 -68.174 1.00 95.25 91 LEU A CA 1
ATOM 715 C C . LEU A 1 91 ? 56.760 5.270 -68.205 1.00 95.25 91 LEU A C 1
ATOM 717 O O . LEU A 1 91 ? 56.178 5.508 -67.146 1.00 95.25 91 LEU A O 1
ATOM 721 N N . ARG A 1 92 ? 56.135 5.348 -69.388 1.00 95.69 92 ARG A N 1
ATOM 722 C CA . ARG A 1 92 ? 54.704 5.663 -69.524 1.00 95.69 92 ARG A CA 1
ATOM 723 C C . ARG A 1 92 ? 53.845 4.622 -68.816 1.00 95.69 92 ARG A C 1
ATOM 725 O O . ARG A 1 92 ? 53.016 4.998 -67.991 1.00 95.69 92 ARG A O 1
ATOM 732 N N . SER A 1 93 ? 54.077 3.334 -69.068 1.00 96.06 93 SER A N 1
ATOM 733 C CA . SER A 1 93 ? 53.364 2.243 -68.392 1.00 96.06 93 SER A CA 1
ATOM 734 C C . SER A 1 93 ? 53.509 2.337 -66.867 1.00 96.06 93 SER A C 1
ATOM 736 O O . SER A 1 93 ? 52.514 2.346 -66.136 1.00 96.06 93 SER A O 1
ATOM 738 N N . THR A 1 94 ? 54.732 2.552 -66.377 1.00 96.44 94 THR A N 1
ATOM 739 C CA . THR A 1 94 ? 55.016 2.716 -64.944 1.00 96.44 94 THR A CA 1
ATOM 740 C C . THR A 1 94 ? 54.311 3.937 -64.350 1.00 96.44 94 THR A C 1
ATOM 742 O O . THR A 1 94 ? 53.692 3.827 -63.293 1.00 96.44 94 THR A O 1
ATOM 745 N N . ASN A 1 95 ? 54.313 5.082 -65.042 1.00 95.00 95 ASN A N 1
ATOM 746 C CA . ASN A 1 95 ? 53.609 6.290 -64.601 1.00 95.00 95 ASN A CA 1
ATOM 747 C C . ASN A 1 95 ? 52.093 6.051 -64.512 1.00 95.00 95 ASN A C 1
ATOM 749 O O . ASN A 1 95 ? 51.474 6.420 -63.518 1.00 95.00 95 ASN A O 1
ATOM 753 N N . THR A 1 96 ? 51.494 5.353 -65.487 1.00 96.25 96 THR A N 1
ATOM 754 C CA . THR A 1 96 ? 50.063 5.006 -65.413 1.00 96.25 96 THR A CA 1
ATOM 755 C C . THR A 1 96 ? 49.738 4.081 -64.240 1.00 96.25 96 THR A C 1
ATOM 757 O O . THR A 1 96 ? 48.691 4.242 -63.613 1.00 96.25 96 THR A O 1
ATOM 760 N N . LYS A 1 97 ? 50.631 3.141 -63.902 1.00 96.69 97 LYS A N 1
ATOM 761 C CA . LYS A 1 97 ? 50.466 2.265 -62.736 1.00 96.69 97 LYS A CA 1
ATOM 762 C C . LYS A 1 97 ? 50.555 3.058 -61.432 1.00 96.69 97 LYS A C 1
ATOM 764 O O . LYS A 1 97 ? 49.661 2.936 -60.602 1.00 96.69 97 LYS A O 1
ATOM 769 N N . LEU A 1 98 ? 51.568 3.914 -61.295 1.00 96.69 98 LEU A N 1
ATOM 770 C CA . LEU A 1 98 ? 51.738 4.773 -60.122 1.00 96.69 98 LEU A CA 1
ATOM 771 C C . LEU A 1 98 ? 50.551 5.720 -59.928 1.00 96.69 98 LEU A C 1
ATOM 773 O O . LEU A 1 98 ? 50.067 5.841 -58.810 1.00 96.69 98 LEU A O 1
ATOM 777 N N . ARG A 1 99 ? 50.022 6.326 -60.999 1.00 96.62 99 ARG A N 1
ATOM 778 C CA . ARG A 1 99 ? 48.810 7.160 -60.921 1.00 96.62 99 ARG A CA 1
ATOM 779 C C . ARG A 1 99 ? 47.617 6.389 -60.362 1.00 96.62 99 ARG A C 1
ATOM 781 O O . ARG A 1 99 ? 46.980 6.863 -59.431 1.00 96.62 99 ARG A O 1
ATOM 788 N N . LYS A 1 100 ? 47.368 5.172 -60.859 1.00 97.25 100 LYS A N 1
ATOM 789 C CA . LYS A 1 100 ? 46.295 4.311 -60.333 1.00 97.25 100 LYS A CA 1
ATOM 790 C C . LYS A 1 100 ? 46.513 3.943 -58.865 1.00 97.25 100 LYS A C 1
ATOM 792 O O . LYS A 1 100 ? 45.549 3.846 -58.112 1.00 97.25 100 LYS A O 1
ATOM 797 N N . ASP A 1 101 ? 47.755 3.710 -58.451 1.00 96.25 101 ASP A N 1
ATOM 798 C CA . ASP A 1 101 ? 48.065 3.393 -57.055 1.00 96.25 101 ASP A CA 1
ATOM 799 C C . ASP A 1 101 ? 47.900 4.615 -56.135 1.00 96.25 101 ASP A C 1
ATOM 801 O O . ASP A 1 101 ? 47.382 4.461 -55.028 1.00 96.25 101 ASP A O 1
ATOM 805 N N . VAL A 1 102 ? 48.232 5.822 -56.610 1.00 97.12 102 VAL A N 1
ATOM 806 C CA . VAL A 1 102 ? 47.949 7.090 -55.913 1.00 97.12 102 VAL A CA 1
ATOM 807 C C . VAL A 1 102 ? 46.445 7.306 -55.774 1.00 97.12 102 VAL A C 1
ATOM 809 O O . VAL A 1 102 ? 45.977 7.484 -54.656 1.00 97.12 102 VAL A O 1
ATOM 812 N N . GLU A 1 103 ? 45.666 7.176 -56.851 1.00 96.69 103 GLU A N 1
ATOM 813 C CA . GLU A 1 103 ? 44.199 7.301 -56.804 1.00 96.69 103 GLU A CA 1
ATOM 814 C C . GLU A 1 103 ? 43.575 6.311 -55.804 1.00 96.69 103 GLU A C 1
ATOM 816 O O . GLU A 1 103 ? 42.693 6.660 -55.017 1.00 96.69 103 GLU A O 1
ATOM 821 N N . ARG A 1 104 ? 44.064 5.062 -55.768 1.00 96.94 104 ARG A N 1
ATOM 822 C CA . ARG A 1 104 ? 43.629 4.065 -54.774 1.00 96.94 104 ARG A CA 1
ATOM 823 C C . ARG A 1 104 ? 44.010 4.463 -53.350 1.00 96.94 104 ARG A C 1
ATOM 825 O O . ARG A 1 104 ? 43.238 4.194 -52.428 1.00 96.94 104 ARG A O 1
ATOM 832 N N . ALA A 1 105 ? 45.197 5.029 -53.142 1.00 95.69 105 ALA A N 1
ATOM 833 C CA . ALA A 1 105 ? 45.646 5.481 -51.829 1.00 95.69 105 ALA A CA 1
ATOM 834 C C . ALA A 1 105 ? 44.825 6.685 -51.347 1.00 95.69 105 ALA A C 1
ATOM 836 O O . ALA A 1 105 ? 44.347 6.673 -50.214 1.00 95.69 105 ALA A O 1
ATOM 837 N N . GLU A 1 106 ? 44.574 7.663 -52.215 1.00 96.69 106 GLU A N 1
ATOM 838 C CA . GLU A 1 106 ? 43.717 8.819 -51.940 1.00 96.69 106 GLU A CA 1
ATOM 839 C C . GLU A 1 106 ? 42.290 8.388 -51.593 1.00 96.69 106 GLU A C 1
ATOM 841 O O . GLU A 1 106 ? 41.739 8.837 -50.588 1.00 96.69 106 GLU A O 1
ATOM 846 N N . ALA A 1 107 ? 41.717 7.437 -52.340 1.00 96.19 107 ALA A N 1
ATOM 847 C CA . ALA A 1 107 ? 40.404 6.877 -52.031 1.00 96.19 107 ALA A CA 1
ATOM 848 C C . ALA A 1 107 ? 40.372 6.190 -50.652 1.00 96.19 107 ALA A C 1
ATOM 850 O O . ALA A 1 107 ? 39.409 6.353 -49.900 1.00 96.19 107 ALA A O 1
ATOM 851 N N . LYS A 1 108 ? 41.430 5.452 -50.280 1.00 97.31 108 LYS A N 1
ATOM 852 C CA . LYS A 1 108 ? 41.546 4.830 -48.948 1.00 97.31 108 LYS A CA 1
ATOM 853 C C . LYS A 1 108 ? 41.656 5.871 -47.836 1.00 97.31 108 LYS A C 1
ATOM 855 O O . LYS A 1 108 ? 40.969 5.733 -46.827 1.00 97.31 108 LYS A O 1
ATOM 860 N N . ILE A 1 109 ? 42.484 6.900 -48.019 1.00 96.75 109 ILE A N 1
ATOM 861 C CA . ILE A 1 109 ? 42.659 7.989 -47.047 1.00 96.75 109 ILE A CA 1
ATOM 862 C C . ILE A 1 109 ? 41.346 8.754 -46.876 1.00 96.75 109 ILE A C 1
ATOM 864 O O . ILE A 1 109 ? 40.924 8.990 -45.747 1.00 96.75 109 ILE A O 1
ATOM 868 N N . SER A 1 110 ? 40.659 9.072 -47.975 1.00 96.81 110 SER A N 1
ATOM 869 C CA . SER A 1 110 ? 39.351 9.731 -47.953 1.00 96.81 110 SER A CA 1
ATOM 870 C C . SER A 1 110 ? 38.317 8.897 -47.189 1.00 96.81 110 SER A C 1
ATOM 872 O O . SER A 1 110 ? 37.699 9.392 -46.246 1.00 96.81 110 SER A O 1
ATOM 874 N N . ALA A 1 111 ? 38.205 7.601 -47.501 1.00 96.00 111 ALA A N 1
ATOM 875 C CA . ALA A 1 111 ? 37.296 6.693 -46.804 1.00 96.00 111 ALA A CA 1
ATOM 876 C C . ALA A 1 111 ? 37.625 6.556 -45.306 1.00 96.00 111 ALA A C 1
ATOM 878 O O . ALA A 1 111 ? 36.718 6.492 -44.472 1.00 96.00 111 ALA A O 1
ATOM 879 N N . GLN A 1 112 ? 38.910 6.521 -44.944 1.00 97.00 112 GLN A N 1
ATOM 880 C CA . GLN A 1 112 ? 39.343 6.493 -43.548 1.00 97.00 112 GLN A CA 1
ATOM 881 C C . GLN A 1 112 ? 39.018 7.810 -42.830 1.00 97.00 112 GLN A C 1
ATOM 883 O O . GLN A 1 112 ? 38.512 7.772 -41.711 1.00 97.00 112 GLN A O 1
ATOM 888 N N . GLY A 1 113 ? 39.221 8.955 -43.486 1.00 96.56 113 GLY A N 1
ATOM 889 C CA . GLY A 1 113 ? 38.842 10.270 -42.970 1.00 96.56 113 GLY A CA 1
ATOM 890 C C . GLY A 1 113 ? 37.346 10.367 -42.672 1.00 96.56 113 GLY A C 1
ATOM 891 O O . GLY A 1 113 ? 36.965 10.775 -41.577 1.00 96.56 113 GLY A O 1
ATOM 892 N N . SER A 1 114 ? 36.487 9.896 -43.582 1.00 95.94 114 SER A N 1
ATOM 893 C CA . SER A 1 114 ? 35.035 9.860 -43.349 1.00 95.94 114 SER A CA 1
ATOM 894 C C . SER A 1 114 ? 34.645 8.982 -42.155 1.00 95.94 114 SER A C 1
ATOM 896 O O . SER A 1 114 ? 33.764 9.360 -41.386 1.00 95.94 114 SER A O 1
ATOM 898 N N . ARG A 1 115 ? 35.311 7.834 -41.959 1.00 96.88 115 ARG A N 1
ATOM 899 C CA . ARG A 1 115 ? 35.062 6.962 -40.795 1.00 96.88 115 ARG A CA 1
ATOM 900 C C . ARG A 1 115 ? 35.444 7.632 -39.479 1.00 96.88 115 ARG A C 1
ATOM 902 O O . ARG A 1 115 ? 34.687 7.511 -38.523 1.00 96.88 115 ARG A O 1
ATOM 909 N N . ILE A 1 116 ? 36.577 8.334 -39.436 1.00 96.44 116 ILE A N 1
ATOM 910 C CA . ILE A 1 116 ? 37.026 9.059 -38.237 1.00 96.44 116 ILE A CA 1
ATOM 911 C C . ILE A 1 116 ? 36.023 10.159 -37.884 1.00 96.44 116 ILE A C 1
ATOM 913 O O . ILE A 1 116 ? 35.558 10.205 -36.752 1.00 96.44 116 ILE A O 1
ATOM 917 N N . ILE A 1 117 ? 35.591 10.964 -38.861 1.00 96.69 117 ILE A N 1
ATOM 918 C CA . ILE A 1 117 ? 34.583 12.017 -38.639 1.00 96.69 117 ILE A CA 1
ATOM 919 C C . ILE A 1 117 ? 33.283 11.423 -38.081 1.00 96.69 117 ILE A C 1
ATOM 921 O O . ILE A 1 117 ? 32.710 11.948 -37.127 1.00 96.69 117 ILE A O 1
ATOM 925 N N . GLN A 1 118 ? 32.825 10.301 -38.643 1.00 96.44 118 GLN A N 1
ATOM 926 C CA . GLN A 1 118 ? 31.623 9.625 -38.160 1.00 96.44 118 GLN A CA 1
ATOM 927 C C . GLN A 1 118 ? 31.798 9.091 -36.728 1.00 96.44 118 GLN A C 1
ATOM 929 O O . GLN A 1 118 ? 30.864 9.162 -35.927 1.00 96.44 118 GLN A O 1
ATOM 934 N N . GLN A 1 119 ? 32.976 8.557 -36.394 1.00 96.06 119 GLN A N 1
ATOM 935 C CA . GLN A 1 119 ? 33.295 8.115 -35.038 1.00 96.06 119 GLN A CA 1
ATOM 936 C C . GLN A 1 119 ? 33.322 9.293 -34.062 1.00 96.06 119 GLN A C 1
ATOM 938 O O . GLN A 1 119 ? 32.686 9.203 -33.014 1.00 96.06 119 GLN A O 1
ATOM 943 N N . ASP A 1 120 ? 33.964 10.404 -34.412 1.00 96.38 120 ASP A N 1
ATOM 944 C CA . ASP A 1 120 ? 34.022 11.606 -33.577 1.00 96.38 120 ASP A CA 1
ATOM 945 C C . ASP A 1 120 ? 32.624 12.167 -33.299 1.00 96.38 120 ASP A C 1
ATOM 947 O O . ASP A 1 120 ? 32.296 12.493 -32.157 1.00 96.38 120 ASP A O 1
ATOM 951 N N . GLU A 1 121 ? 31.743 12.188 -34.303 1.00 96.69 121 GLU A N 1
ATOM 952 C CA . GLU A 1 121 ? 30.351 12.605 -34.118 1.00 96.69 121 GLU A CA 1
ATOM 953 C C . GLU A 1 121 ? 29.595 11.661 -33.163 1.00 96.69 121 GLU A C 1
ATOM 955 O O . GLU A 1 121 ? 28.826 12.104 -32.302 1.00 96.69 121 GLU A O 1
ATOM 960 N N . GLN A 1 122 ? 29.827 10.348 -33.261 1.00 96.00 122 GLN A N 1
ATOM 961 C CA . GLN A 1 122 ? 29.260 9.374 -32.324 1.00 96.00 122 GLN A CA 1
ATOM 962 C C . GLN A 1 122 ? 29.827 9.536 -30.908 1.00 96.00 122 GLN A C 1
ATOM 964 O O . GLN A 1 122 ? 29.070 9.447 -29.937 1.00 96.00 122 GLN A O 1
ATOM 969 N N . HIS A 1 123 ? 31.127 9.794 -30.768 1.00 96.06 123 HIS A N 1
ATOM 970 C CA . HIS A 1 123 ? 31.774 10.051 -29.484 1.00 96.06 123 HIS A CA 1
ATOM 971 C C . HIS A 1 123 ? 31.243 11.333 -28.835 1.00 96.06 123 HIS A C 1
ATOM 973 O O . HIS A 1 123 ? 30.907 11.308 -27.651 1.00 96.06 123 HIS A O 1
ATOM 979 N N . ALA A 1 124 ? 31.043 12.405 -29.605 1.00 96.06 124 ALA A N 1
ATOM 980 C CA . ALA A 1 124 ? 30.422 13.640 -29.127 1.00 96.06 124 ALA A CA 1
ATOM 981 C C . ALA A 1 124 ? 28.982 13.403 -28.636 1.00 96.06 124 ALA A C 1
ATOM 983 O O . ALA A 1 124 ? 28.610 13.833 -27.539 1.00 96.06 124 ALA A O 1
ATOM 984 N N . LYS A 1 125 ? 28.181 12.633 -29.390 1.00 96.25 125 LYS A N 1
ATOM 985 C CA . LYS A 1 125 ? 26.824 12.234 -28.972 1.00 96.25 125 LYS A CA 1
ATOM 986 C C . LYS A 1 125 ? 26.850 11.441 -27.663 1.00 96.25 125 LYS A C 1
ATOM 988 O O . LYS A 1 125 ? 26.073 11.750 -26.759 1.00 96.25 125 LYS A O 1
ATOM 993 N N . ARG A 1 126 ? 27.763 10.474 -27.519 1.00 96.19 126 ARG A N 1
ATOM 994 C CA . ARG A 1 126 ? 27.942 9.706 -26.272 1.00 96.19 126 ARG A CA 1
ATOM 995 C C . ARG A 1 126 ? 28.360 10.601 -25.105 1.00 96.19 126 ARG A C 1
ATOM 997 O O . ARG A 1 126 ? 27.774 10.475 -24.036 1.00 96.19 126 ARG A O 1
ATOM 1004 N N . GLY A 1 127 ? 29.277 11.546 -25.315 1.00 96.62 127 GLY A N 1
ATOM 1005 C CA . GLY A 1 127 ? 29.684 12.521 -24.297 1.00 96.62 127 GLY A CA 1
ATOM 1006 C C . GLY A 1 127 ? 28.507 13.347 -23.770 1.00 96.62 127 GLY A C 1
ATOM 1007 O O . GLY A 1 127 ? 28.307 13.441 -22.561 1.00 96.62 127 GLY A O 1
ATOM 1008 N N . SER A 1 128 ? 27.645 13.844 -24.664 1.00 95.75 128 SER A N 1
ATOM 1009 C CA . SER A 1 128 ? 26.437 14.588 -24.267 1.00 95.75 128 SER A CA 1
ATOM 1010 C C . SER A 1 128 ? 25.429 13.743 -23.472 1.00 95.75 128 SER A C 1
ATOM 1012 O O . SER A 1 128 ? 24.697 14.257 -22.622 1.00 95.75 128 SER A O 1
ATOM 1014 N N . LEU A 1 129 ? 25.359 12.435 -23.744 1.00 96.69 129 LEU A N 1
ATOM 1015 C CA . LEU A 1 129 ? 24.510 11.511 -22.996 1.00 96.69 129 LEU A CA 1
ATOM 1016 C C . LEU A 1 129 ? 25.079 11.262 -21.597 1.00 96.69 129 LEU A C 1
ATOM 1018 O O . LEU A 1 129 ? 24.328 11.331 -20.628 1.00 96.69 129 LEU A O 1
ATOM 1022 N N . VAL A 1 130 ? 26.390 11.030 -21.491 1.00 97.31 130 VAL A N 1
ATOM 1023 C CA . VAL A 1 130 ? 27.080 10.850 -20.204 1.00 97.31 130 VAL A CA 1
ATOM 1024 C C . VAL A 1 130 ? 26.874 12.074 -19.315 1.00 97.31 130 VAL A C 1
ATOM 1026 O O . VAL A 1 130 ? 26.434 11.921 -18.182 1.00 97.31 130 VAL A O 1
ATOM 1029 N N . GLN A 1 131 ? 27.049 13.285 -19.847 1.00 96.94 131 GLN A N 1
ATOM 1030 C CA . GLN A 1 131 ? 26.838 14.516 -19.081 1.00 96.94 131 GLN A CA 1
ATOM 1031 C C . GLN A 1 131 ? 25.395 14.653 -18.561 1.00 96.94 131 GLN A C 1
ATOM 1033 O O . GLN A 1 131 ? 25.175 15.073 -17.424 1.00 96.94 131 GLN A O 1
ATOM 1038 N N . ARG A 1 132 ? 24.389 14.267 -19.362 1.00 97.12 132 ARG A N 1
ATOM 1039 C CA . ARG A 1 132 ? 22.986 14.239 -18.911 1.00 97.12 132 ARG A CA 1
ATOM 1040 C C . ARG A 1 132 ? 22.758 13.209 -17.808 1.00 97.12 132 ARG A C 1
ATOM 1042 O O . ARG A 1 132 ? 22.075 13.517 -16.833 1.00 97.12 132 ARG A O 1
ATOM 1049 N N . LEU A 1 133 ? 23.338 12.017 -17.935 1.00 96.94 133 LEU A N 1
ATOM 1050 C CA . LEU A 1 133 ? 23.247 10.975 -16.911 1.00 96.94 133 LEU A CA 1
ATOM 1051 C C . LEU A 1 133 ? 23.930 11.406 -15.607 1.00 96.94 133 LEU A C 1
ATOM 1053 O O . LEU A 1 133 ? 23.371 11.207 -14.534 1.00 96.94 133 LEU A O 1
ATOM 1057 N N . GLU A 1 134 ? 25.084 12.069 -15.674 1.00 97.38 134 GLU A N 1
ATOM 1058 C CA . GLU A 1 134 ? 25.766 12.624 -14.499 1.00 97.38 134 GLU A CA 1
ATOM 1059 C C . GLU A 1 134 ? 24.917 13.686 -13.791 1.00 97.38 134 GLU A C 1
ATOM 1061 O O . GLU A 1 134 ? 24.802 13.677 -12.562 1.00 97.38 134 GLU A O 1
ATOM 1066 N N . GLN A 1 135 ? 24.262 14.570 -14.549 1.00 97.19 135 GLN A N 1
ATOM 1067 C CA . GLN A 1 135 ? 23.329 15.550 -13.989 1.00 97.19 135 GLN A CA 1
ATOM 1068 C C . GLN A 1 135 ? 22.135 14.872 -13.307 1.00 97.19 135 GLN A C 1
ATOM 1070 O O . GLN A 1 135 ? 21.786 15.250 -12.186 1.00 97.19 135 GLN A O 1
ATOM 1075 N N . GLN A 1 136 ? 21.547 13.847 -13.930 1.00 96.56 136 GLN A N 1
ATOM 1076 C CA . GLN A 1 136 ? 20.453 13.069 -13.340 1.00 96.56 136 GLN A CA 1
ATOM 1077 C C . GLN A 1 136 ? 20.893 12.342 -12.063 1.00 96.56 136 GLN A C 1
ATOM 1079 O O . GLN A 1 136 ? 20.211 12.433 -11.044 1.00 96.56 136 GLN A O 1
ATOM 1084 N N . CYS A 1 137 ? 22.062 11.698 -12.067 1.00 96.62 137 CYS A N 1
ATOM 1085 C CA . CYS A 1 137 ? 22.641 11.064 -10.882 1.00 96.62 137 CYS A CA 1
ATOM 1086 C C . CYS A 1 137 ? 22.906 12.078 -9.759 1.00 96.62 137 CYS A C 1
ATOM 1088 O O . CYS A 1 137 ? 22.625 11.805 -8.592 1.00 96.62 137 CYS A O 1
ATOM 1090 N N . SER A 1 138 ? 23.402 13.272 -10.089 1.00 96.81 138 SER A N 1
ATOM 1091 C CA . SER A 1 138 ? 23.625 14.350 -9.118 1.00 96.81 138 SER A CA 1
ATOM 1092 C C . SER A 1 138 ? 22.315 14.835 -8.489 1.00 96.81 138 SER A C 1
ATOM 1094 O O . SER A 1 138 ? 22.226 14.978 -7.267 1.00 96.81 138 SER A O 1
ATOM 1096 N N . GLN A 1 139 ? 21.267 15.028 -9.296 1.00 96.38 139 GLN A N 1
ATOM 1097 C CA . GLN A 1 139 ? 19.930 15.379 -8.808 1.00 96.38 139 GLN A CA 1
ATOM 1098 C C . GLN A 1 139 ? 19.334 14.271 -7.931 1.00 96.38 139 GLN A C 1
ATOM 1100 O O . GLN A 1 139 ? 18.862 14.558 -6.829 1.00 96.38 139 GLN A O 1
ATOM 1105 N N . GLY A 1 140 ? 19.434 13.010 -8.362 1.00 95.06 140 GLY A N 1
ATOM 1106 C CA . GLY A 1 140 ? 18.994 11.848 -7.589 1.00 95.06 140 GLY A CA 1
ATOM 1107 C C . GLY A 1 140 ? 19.697 11.750 -6.234 1.00 95.06 140 GLY A C 1
ATOM 1108 O O . GLY A 1 140 ? 19.045 11.578 -5.208 1.00 95.06 140 GLY A O 1
ATOM 1109 N N . ASN A 1 141 ? 21.012 11.977 -6.193 1.00 96.75 141 ASN A N 1
ATOM 1110 C CA . ASN A 1 141 ? 21.776 12.002 -4.945 1.00 96.75 141 ASN A CA 1
ATOM 1111 C C . ASN A 1 141 ? 21.359 13.143 -4.006 1.00 96.75 141 ASN A C 1
ATOM 1113 O O . ASN A 1 141 ? 21.317 12.950 -2.790 1.00 96.75 141 ASN A O 1
ATOM 1117 N N . LYS A 1 142 ? 21.039 14.332 -4.534 1.00 97.19 142 LYS A N 1
ATOM 1118 C CA . LYS A 1 142 ? 20.506 15.440 -3.721 1.00 97.19 142 LYS A CA 1
ATOM 1119 C C . LYS A 1 142 ? 19.150 15.081 -3.119 1.00 97.19 142 LYS A C 1
ATOM 1121 O O . LYS A 1 142 ? 18.945 15.300 -1.926 1.00 97.19 142 LYS A O 1
ATOM 1126 N N . TRP A 1 143 ? 18.262 14.497 -3.921 1.00 96.38 143 TRP A N 1
ATOM 1127 C CA . TRP A 1 143 ? 16.954 14.038 -3.461 1.00 96.38 143 TRP A CA 1
ATOM 1128 C C . TRP A 1 143 ? 17.086 12.966 -2.372 1.00 96.38 143 TRP A C 1
ATOM 1130 O O . TRP A 1 143 ? 16.499 13.105 -1.302 1.00 96.38 143 TRP A O 1
ATOM 1140 N N . LEU A 1 144 ? 17.946 11.966 -2.579 1.00 97.06 144 LEU A N 1
ATOM 1141 C CA . LEU A 1 144 ? 18.169 10.883 -1.619 1.00 97.06 144 LEU A CA 1
ATOM 1142 C C . LEU A 1 144 ? 18.737 11.392 -0.286 1.00 97.06 144 LEU A C 1
ATOM 1144 O O . LEU A 1 144 ? 18.334 10.925 0.778 1.00 97.06 144 LEU A O 1
ATOM 1148 N N . LYS A 1 145 ? 19.631 12.389 -0.315 1.00 97.19 145 LYS A N 1
ATOM 1149 C CA . LYS A 1 145 ? 20.116 13.057 0.906 1.00 97.19 145 LYS A CA 1
ATOM 1150 C C . LYS A 1 145 ? 18.992 13.778 1.651 1.00 97.19 145 LYS A C 1
ATOM 1152 O O . LYS A 1 145 ? 18.906 13.644 2.868 1.00 97.19 145 LYS A O 1
ATOM 1157 N N . ALA A 1 146 ? 18.137 14.514 0.942 1.00 95.62 146 ALA A N 1
ATOM 1158 C CA . ALA A 1 146 ? 17.004 15.206 1.553 1.00 95.62 146 ALA A CA 1
ATOM 1159 C C . ALA A 1 146 ? 16.012 14.215 2.182 1.00 95.62 146 ALA A C 1
ATOM 1161 O O . ALA A 1 146 ? 15.567 14.419 3.311 1.00 95.62 146 ALA A O 1
ATOM 1162 N N . GLU A 1 147 ? 15.722 13.116 1.488 1.00 95.56 147 GLU A N 1
ATOM 1163 C CA . GLU A 1 147 ? 14.809 12.085 1.977 1.00 95.56 147 GLU A CA 1
ATOM 1164 C C . GLU A 1 147 ? 15.379 11.350 3.198 1.00 95.56 147 GLU A C 1
ATOM 1166 O O . GLU A 1 147 ? 14.675 11.139 4.184 1.00 95.56 147 GLU A O 1
ATOM 1171 N N . ARG A 1 148 ? 16.690 11.076 3.212 1.00 97.00 148 ARG A N 1
ATOM 1172 C CA . ARG A 1 148 ? 17.374 10.519 4.389 1.00 97.00 148 ARG A CA 1
ATOM 1173 C C . ARG A 1 148 ? 17.278 11.441 5.607 1.00 97.00 148 ARG A C 1
ATOM 1175 O O . ARG A 1 148 ? 17.063 10.952 6.713 1.00 97.00 148 ARG A O 1
ATOM 1182 N N . SER A 1 149 ? 17.402 12.756 5.424 1.00 96.12 149 SER A N 1
ATOM 1183 C CA . SER A 1 149 ? 17.237 13.723 6.518 1.00 96.12 149 SER A CA 1
ATOM 1184 C C . SER A 1 149 ? 15.811 13.731 7.074 1.00 96.12 149 SER A C 1
ATOM 1186 O O . SER A 1 149 ? 15.638 13.751 8.292 1.00 96.12 149 SER A O 1
ATOM 1188 N N . LYS A 1 150 ? 14.785 13.645 6.214 1.00 96.44 150 LYS A N 1
ATOM 1189 C CA . LYS A 1 150 ? 13.387 13.511 6.662 1.00 96.44 150 LYS A CA 1
ATOM 1190 C C . LYS A 1 150 ? 13.161 12.217 7.438 1.00 96.44 150 LYS A C 1
ATOM 1192 O O . LYS A 1 150 ? 12.543 12.250 8.498 1.00 96.44 150 LYS A O 1
ATOM 1197 N N . ALA A 1 151 ? 13.698 11.099 6.949 1.00 94.75 151 ALA A N 1
ATOM 1198 C CA . ALA A 1 151 ? 13.608 9.812 7.632 1.00 94.75 151 ALA A CA 1
ATOM 1199 C C . ALA A 1 151 ? 14.258 9.856 9.024 1.00 94.75 151 ALA A C 1
ATOM 1201 O O . ALA A 1 151 ? 13.679 9.353 9.982 1.00 94.75 151 ALA A O 1
ATOM 1202 N N . MET A 1 152 ? 15.411 10.523 9.170 1.00 96.25 152 MET A N 1
ATOM 1203 C CA . MET A 1 152 ? 16.018 10.735 10.490 1.00 96.25 152 MET A CA 1
ATOM 1204 C C . MET A 1 152 ? 15.138 11.591 11.410 1.00 96.25 152 MET A C 1
ATOM 1206 O O . MET A 1 152 ? 15.016 11.269 12.589 1.00 96.25 152 MET A O 1
ATOM 1210 N N . GLY A 1 153 ? 14.484 12.632 10.883 1.00 96.12 153 GLY A N 1
ATOM 1211 C CA . GLY A 1 153 ? 13.518 13.431 11.644 1.00 96.12 153 GLY A CA 1
ATOM 1212 C C . GLY A 1 153 ? 12.325 12.604 12.134 1.00 96.12 153 GLY A C 1
ATOM 1213 O O . GLY A 1 153 ? 11.984 12.651 13.315 1.00 96.12 153 GLY A O 1
ATOM 1214 N N . MET A 1 154 ? 11.742 11.775 11.264 1.00 95.25 154 MET A N 1
ATOM 1215 C CA . MET A 1 154 ? 10.655 10.864 11.644 1.00 95.25 154 MET A CA 1
ATOM 1216 C C . MET A 1 154 ? 11.108 9.814 12.664 1.00 95.25 154 MET A C 1
ATOM 1218 O O . MET A 1 154 ? 10.373 9.520 13.602 1.00 95.25 154 MET A O 1
ATOM 1222 N N . GLN A 1 155 ? 12.330 9.288 12.543 1.00 95.69 155 GLN A N 1
ATOM 1223 C CA . GLN A 1 155 ? 12.881 8.348 13.522 1.00 95.69 155 GLN A CA 1
ATOM 1224 C C . GLN A 1 155 ? 13.044 8.995 14.904 1.00 95.69 155 GLN A C 1
ATOM 1226 O O . GLN A 1 155 ? 12.760 8.363 15.920 1.00 95.69 155 GLN A O 1
ATOM 1231 N N . GLN A 1 156 ? 13.477 10.257 14.960 1.00 96.25 156 GLN A N 1
ATOM 1232 C CA . GLN A 1 156 ? 13.549 11.002 16.217 1.00 96.25 156 GLN A CA 1
ATOM 1233 C C . GLN A 1 156 ? 12.160 11.182 16.833 1.00 96.25 156 GLN A C 1
ATOM 1235 O O . GLN A 1 156 ? 11.986 10.888 18.013 1.00 96.25 156 GLN A O 1
ATOM 1240 N N . GLN A 1 157 ? 11.164 11.573 16.032 1.00 96.75 157 GLN A N 1
ATOM 1241 C CA . GLN A 1 157 ? 9.776 11.687 16.488 1.00 96.75 157 GLN A CA 1
ATOM 1242 C C . GLN A 1 157 ? 9.230 10.351 17.003 1.00 96.75 157 GLN A C 1
ATOM 1244 O O . GLN A 1 157 ? 8.630 10.308 18.076 1.00 96.75 157 GLN A O 1
ATOM 1249 N N . PHE A 1 158 ? 9.486 9.253 16.289 1.00 96.38 158 PHE A N 1
ATOM 1250 C CA . PHE A 1 158 ? 9.101 7.911 16.717 1.00 96.38 158 PHE A CA 1
ATOM 1251 C C . PHE A 1 158 ? 9.717 7.558 18.075 1.00 96.38 158 PHE A C 1
ATOM 1253 O O . PHE A 1 158 ? 9.006 7.120 18.977 1.00 96.38 158 PHE A O 1
ATOM 1260 N N . ASN A 1 159 ? 11.014 7.813 18.258 1.00 97.00 159 ASN A N 1
ATOM 1261 C CA . ASN A 1 159 ? 11.694 7.560 19.527 1.00 97.00 159 ASN A CA 1
ATOM 1262 C C . ASN A 1 159 ? 11.100 8.402 20.672 1.00 97.00 159 ASN A C 1
ATOM 1264 O O . ASN A 1 159 ? 10.919 7.890 21.775 1.00 97.00 159 ASN A O 1
ATOM 1268 N N . THR A 1 160 ? 10.748 9.667 20.420 1.00 97.56 160 THR A N 1
ATOM 1269 C CA . THR A 1 160 ? 10.072 10.521 21.409 1.00 97.56 160 THR A CA 1
ATOM 1270 C C . THR A 1 160 ? 8.697 9.974 21.784 1.00 97.56 160 THR A C 1
ATOM 1272 O O . THR A 1 160 ? 8.374 9.896 22.969 1.00 97.56 160 THR A O 1
ATOM 1275 N N . ILE A 1 161 ? 7.899 9.545 20.804 1.00 96.62 161 ILE A N 1
ATOM 1276 C CA . ILE A 1 161 ? 6.577 8.952 21.051 1.00 96.62 161 ILE A CA 1
ATOM 1277 C C . ILE A 1 161 ? 6.713 7.657 21.861 1.00 96.62 161 ILE A C 1
ATOM 1279 O O . ILE A 1 161 ? 5.987 7.463 22.832 1.00 96.62 161 ILE A O 1
ATOM 1283 N N . GLN A 1 162 ? 7.684 6.800 21.537 1.00 96.56 162 GLN A N 1
ATOM 1284 C CA . GLN A 1 162 ? 7.959 5.577 22.300 1.00 96.56 162 GLN A CA 1
ATOM 1285 C C . GLN A 1 162 ? 8.312 5.871 23.767 1.00 96.56 162 GLN A C 1
ATOM 1287 O O . GLN A 1 162 ? 7.804 5.210 24.677 1.00 96.56 162 GLN A O 1
ATOM 1292 N N . GLN A 1 163 ? 9.126 6.900 24.023 1.00 96.62 163 GLN A N 1
ATOM 1293 C CA . GLN A 1 163 ? 9.435 7.342 25.387 1.00 96.62 163 GLN A CA 1
ATOM 1294 C C . GLN A 1 163 ? 8.185 7.840 26.125 1.00 96.62 163 GLN A C 1
ATOM 1296 O O . GLN A 1 163 ? 7.983 7.496 27.291 1.00 96.62 163 GLN A O 1
ATOM 1301 N N . GLN A 1 164 ? 7.319 8.603 25.452 1.00 96.44 164 GLN A N 1
ATOM 1302 C CA . GLN A 1 164 ? 6.064 9.092 26.031 1.00 96.44 164 GLN A CA 1
ATOM 1303 C C . GLN A 1 164 ? 5.095 7.953 26.365 1.00 96.44 164 GLN A C 1
ATOM 1305 O O . GLN A 1 164 ? 4.541 7.942 27.463 1.00 96.44 164 GLN A O 1
ATOM 1310 N N . ILE A 1 165 ? 4.932 6.974 25.470 1.00 96.12 165 ILE A N 1
ATOM 1311 C CA . ILE A 1 165 ? 4.099 5.782 25.701 1.00 96.12 165 ILE A CA 1
ATOM 1312 C C . ILE A 1 165 ? 4.617 4.999 26.909 1.00 96.12 165 ILE A C 1
ATOM 1314 O O . ILE A 1 165 ? 3.844 4.641 27.795 1.00 96.12 165 ILE A O 1
ATOM 1318 N N . THR A 1 166 ? 5.933 4.791 26.990 1.00 96.62 166 THR A N 1
ATOM 1319 C CA . THR A 1 166 ? 6.556 4.077 28.115 1.00 96.62 166 THR A CA 1
ATOM 1320 C C . THR A 1 166 ? 6.303 4.805 29.440 1.00 96.62 166 THR A C 1
ATOM 1322 O O . THR A 1 166 ? 5.934 4.186 30.438 1.00 96.62 166 THR A O 1
ATOM 1325 N N . ALA A 1 167 ? 6.437 6.134 29.454 1.00 95.88 167 ALA A N 1
ATOM 1326 C CA . ALA A 1 167 ? 6.144 6.945 30.633 1.00 95.88 167 ALA A CA 1
ATOM 1327 C C . ALA A 1 167 ? 4.654 6.915 31.017 1.00 95.88 167 ALA A C 1
ATOM 1329 O O . ALA A 1 167 ? 4.333 6.853 32.204 1.00 95.88 167 ALA A O 1
ATOM 1330 N N . ALA A 1 168 ? 3.744 6.943 30.039 1.00 94.88 168 ALA A N 1
ATOM 1331 C CA . ALA A 1 168 ? 2.305 6.845 30.276 1.00 94.88 168 ALA A CA 1
ATOM 1332 C C . ALA A 1 168 ? 1.922 5.482 30.871 1.00 94.88 168 ALA A C 1
ATOM 1334 O O . ALA A 1 168 ? 1.219 5.440 31.877 1.00 94.88 168 ALA A O 1
ATOM 1335 N N . SER A 1 169 ? 2.471 4.389 30.334 1.00 96.25 169 SER A N 1
ATOM 1336 C CA . SER A 1 169 ? 2.248 3.035 30.852 1.00 96.25 169 SER A CA 1
ATOM 1337 C C . SER A 1 169 ? 2.734 2.880 32.300 1.00 96.25 169 SER A C 1
ATOM 1339 O O . SER A 1 169 ? 2.027 2.316 33.133 1.00 96.25 169 SER A O 1
ATOM 1341 N N . MET A 1 170 ? 3.890 3.461 32.652 1.00 95.81 170 MET A N 1
ATOM 1342 C CA . MET A 1 170 ? 4.356 3.480 34.046 1.00 95.81 170 MET A CA 1
ATOM 1343 C C . MET A 1 170 ? 3.419 4.263 34.978 1.00 95.81 170 MET A C 1
ATOM 1345 O O . MET A 1 170 ? 3.181 3.840 36.110 1.00 95.81 170 MET A O 1
ATOM 1349 N N . ARG A 1 171 ? 2.864 5.395 34.523 1.00 95.12 171 ARG A N 1
ATOM 1350 C CA . ARG A 1 171 ? 1.877 6.157 35.310 1.00 95.12 171 ARG A CA 1
ATOM 1351 C C . ARG A 1 171 ? 0.606 5.346 35.533 1.00 95.12 171 ARG A C 1
ATOM 1353 O O . ARG A 1 171 ? 0.128 5.302 36.661 1.00 95.12 171 ARG A O 1
ATOM 1360 N N . GLU A 1 172 ? 0.112 4.682 34.493 1.00 93.56 172 GLU A N 1
ATOM 1361 C CA . GLU A 1 172 ? -1.078 3.833 34.560 1.00 93.56 172 GLU A CA 1
ATOM 1362 C C . GLU A 1 172 ? -0.887 2.646 35.520 1.00 93.56 172 GLU A C 1
ATOM 1364 O O . GLU A 1 172 ? -1.754 2.357 36.347 1.00 93.56 172 GLU A O 1
ATOM 1369 N N . ALA A 1 173 ? 0.279 1.994 35.484 1.00 94.25 173 ALA A N 1
ATOM 1370 C CA . ALA A 1 173 ? 0.611 0.915 36.411 1.00 94.25 173 ALA A CA 1
ATOM 1371 C C . ALA A 1 173 ? 0.582 1.390 37.874 1.00 94.25 173 ALA A C 1
ATOM 1373 O O . ALA A 1 173 ? -0.023 0.737 38.728 1.00 94.25 173 ALA A O 1
ATOM 1374 N N . ASN A 1 174 ? 1.160 2.562 38.154 1.00 95.38 174 ASN A N 1
ATOM 1375 C CA . ASN A 1 174 ? 1.147 3.153 39.492 1.00 95.38 174 ASN A CA 1
ATOM 1376 C C . ASN A 1 174 ? -0.277 3.506 39.952 1.00 95.38 174 ASN A C 1
ATOM 1378 O O . ASN A 1 174 ? -0.637 3.237 41.100 1.00 95.38 174 ASN A O 1
ATOM 1382 N N . THR A 1 175 ? -1.113 4.068 39.070 1.00 94.38 175 THR A N 1
ATOM 1383 C CA . THR A 1 175 ? -2.512 4.376 39.405 1.00 94.38 175 THR A CA 1
ATOM 1384 C C . THR A 1 175 ? -3.335 3.114 39.644 1.00 94.38 175 THR A C 1
ATOM 1386 O O . THR A 1 175 ? -4.105 3.068 40.601 1.00 94.38 175 THR A O 1
ATOM 1389 N N . ASN A 1 176 ? -3.129 2.060 38.851 1.00 93.44 176 ASN A N 1
ATOM 1390 C CA . ASN A 1 176 ? -3.812 0.778 39.029 1.00 93.44 176 ASN A CA 1
ATOM 1391 C C . ASN A 1 176 ? -3.400 0.092 40.337 1.00 93.44 176 ASN A C 1
ATOM 1393 O O . ASN A 1 176 ? -4.241 -0.491 41.029 1.00 93.44 176 ASN A O 1
ATOM 1397 N N . GLN A 1 177 ? -2.126 0.196 40.724 1.00 94.81 177 GLN A N 1
ATOM 1398 C CA . GLN A 1 177 ? -1.652 -0.296 42.015 1.00 94.81 177 GLN A CA 1
ATOM 1399 C C . GLN A 1 177 ? -2.312 0.457 43.180 1.00 94.81 177 GLN A C 1
ATOM 1401 O O . GLN A 1 177 ? -2.784 -0.183 44.124 1.00 94.81 177 GLN A O 1
ATOM 1406 N N . ALA A 1 178 ? -2.396 1.789 43.100 1.00 94.38 178 ALA A N 1
ATOM 1407 C CA . ALA A 1 178 ? -3.077 2.607 44.103 1.00 94.38 178 ALA A CA 1
ATOM 1408 C C . ALA A 1 178 ? -4.571 2.253 44.203 1.00 94.38 178 ALA A C 1
ATOM 1410 O O . ALA A 1 178 ? -5.061 1.976 45.296 1.00 94.38 178 ALA A O 1
ATOM 1411 N N . TYR A 1 179 ? -5.265 2.154 43.065 1.00 94.50 179 TYR A N 1
ATOM 1412 C CA . TYR A 1 179 ? -6.671 1.748 43.000 1.00 94.50 179 TYR A CA 1
ATOM 1413 C C . TYR A 1 179 ? -6.900 0.373 43.643 1.00 94.50 179 TYR A C 1
ATOM 1415 O O . TYR A 1 179 ? -7.784 0.208 44.482 1.00 94.50 179 TYR A O 1
ATOM 1423 N N . THR A 1 180 ? -6.044 -0.602 43.330 1.00 95.06 180 THR A N 1
ATOM 1424 C CA . THR A 1 180 ? -6.116 -1.952 43.909 1.00 95.06 180 THR A CA 1
ATOM 1425 C C . THR A 1 180 ? -5.952 -1.928 45.431 1.00 95.06 180 THR A C 1
ATOM 1427 O O . THR A 1 180 ? -6.653 -2.652 46.141 1.00 95.06 180 THR A O 1
ATOM 1430 N N . ALA A 1 181 ? -5.044 -1.099 45.956 1.00 95.12 181 ALA A N 1
ATOM 1431 C CA . ALA A 1 181 ? -4.873 -0.932 47.397 1.00 95.12 181 ALA A CA 1
ATOM 1432 C C . ALA A 1 181 ? -6.134 -0.339 48.051 1.00 95.12 181 ALA A C 1
ATOM 1434 O O . ALA A 1 181 ? -6.590 -0.852 49.076 1.00 95.12 181 ALA A O 1
ATOM 1435 N N . THR A 1 182 ? -6.746 0.671 47.428 1.00 95.56 182 THR A N 1
ATOM 1436 C CA . THR A 1 182 ? -7.996 1.282 47.900 1.00 95.56 182 THR A CA 1
ATOM 1437 C C . THR A 1 182 ? -9.164 0.292 47.880 1.00 95.56 182 THR A C 1
ATOM 1439 O O . THR A 1 182 ? -9.884 0.185 48.872 1.00 95.56 182 THR A O 1
ATOM 1442 N N . CYS A 1 183 ? -9.328 -0.501 46.816 1.00 94.06 183 CYS A N 1
ATOM 1443 C CA . CYS A 1 1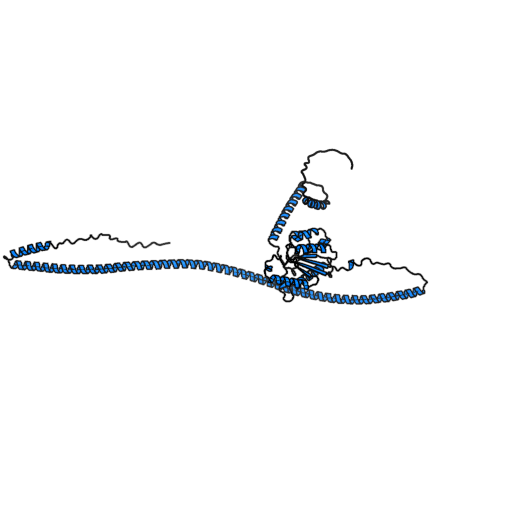83 ? -10.359 -1.544 46.750 1.00 94.06 183 CYS A CA 1
ATOM 1444 C C . CYS A 1 183 ? -10.202 -2.590 47.862 1.00 94.06 183 CYS A C 1
ATOM 1446 O O . CYS A 1 183 ? -11.194 -2.995 48.467 1.00 94.06 183 CYS A O 1
ATOM 1448 N N . LYS A 1 184 ? -8.964 -3.000 48.178 1.00 95.00 184 LYS A N 1
ATOM 1449 C CA . LYS A 1 184 ? -8.696 -3.916 49.299 1.00 95.00 184 LYS A CA 1
ATOM 1450 C C . LYS A 1 184 ? -9.115 -3.313 50.641 1.00 95.00 184 LYS A C 1
ATOM 1452 O O . LYS A 1 184 ? -9.731 -4.009 51.445 1.00 95.00 184 LYS A O 1
ATOM 1457 N N . GLN A 1 185 ? -8.824 -2.032 50.874 1.00 95.38 185 GLN A N 1
ATOM 1458 C CA . GLN A 1 185 ? -9.246 -1.334 52.093 1.00 95.38 185 GLN A CA 1
ATOM 1459 C C . GLN A 1 185 ? -10.774 -1.235 52.198 1.00 95.38 185 GLN A C 1
ATOM 1461 O O . GLN A 1 185 ? -11.325 -1.567 53.244 1.00 95.38 185 GLN A O 1
ATOM 1466 N N . LEU A 1 186 ? -11.456 -0.853 51.113 1.00 95.00 186 LEU A N 1
ATOM 1467 C CA . LEU A 1 186 ? -12.923 -0.789 51.042 1.00 95.00 186 LEU A CA 1
ATOM 1468 C C . LEU A 1 186 ? -13.585 -2.147 51.298 1.00 95.00 186 LEU A C 1
ATOM 1470 O O . LEU A 1 186 ? -14.572 -2.232 52.021 1.00 95.00 186 LEU A O 1
ATOM 1474 N N . SER A 1 187 ? -13.035 -3.226 50.739 1.00 94.88 187 SER A N 1
ATOM 1475 C CA . SER A 1 187 ? -13.546 -4.574 50.996 1.00 94.88 187 SER A CA 1
ATOM 1476 C C . SER A 1 187 ? -13.387 -4.976 52.464 1.00 94.88 187 SER A C 1
ATOM 1478 O O . SER A 1 187 ? -14.281 -5.615 53.017 1.00 94.88 187 SER A O 1
ATOM 1480 N N . ALA A 1 188 ? -12.271 -4.611 53.103 1.00 94.19 188 ALA A N 1
ATOM 1481 C CA . ALA A 1 188 ? -12.039 -4.909 54.513 1.00 94.19 188 ALA A CA 1
ATOM 1482 C C . ALA A 1 188 ? -13.000 -4.132 55.428 1.00 94.19 188 ALA A C 1
ATOM 1484 O O . ALA A 1 188 ? -13.559 -4.707 56.363 1.00 94.19 188 ALA A O 1
ATOM 1485 N N . THR A 1 189 ? -13.242 -2.847 55.146 1.00 94.44 189 THR A N 1
ATOM 1486 C CA . THR A 1 189 ? -14.194 -2.033 55.917 1.00 94.44 189 THR A CA 1
ATOM 1487 C C . THR A 1 189 ? -15.636 -2.484 55.711 1.00 94.44 189 THR A C 1
ATOM 1489 O O . THR A 1 189 ? -16.379 -2.557 56.687 1.00 94.44 189 THR A O 1
ATOM 1492 N N . ALA A 1 190 ? -16.027 -2.860 54.489 1.00 92.81 190 ALA A N 1
ATOM 1493 C CA . ALA A 1 190 ? -17.344 -3.435 54.216 1.00 92.81 190 ALA A CA 1
ATOM 1494 C C . ALA A 1 190 ? -17.573 -4.739 55.001 1.00 92.81 190 ALA A C 1
ATOM 1496 O O . ALA A 1 190 ? -18.624 -4.906 55.617 1.00 92.81 190 ALA A O 1
ATOM 1497 N N . GLY A 1 191 ? -16.571 -5.626 55.055 1.00 93.56 191 GLY A N 1
ATOM 1498 C CA . GLY A 1 191 ? -16.637 -6.846 55.865 1.00 93.56 191 GLY A CA 1
ATOM 1499 C C . GLY A 1 191 ? -16.791 -6.556 57.361 1.00 93.56 191 GLY A C 1
ATOM 1500 O O . GLY A 1 191 ? -17.628 -7.165 58.026 1.00 93.56 191 GLY A O 1
ATOM 1501 N N . ALA A 1 192 ? -16.046 -5.581 57.891 1.00 93.00 192 ALA A N 1
ATOM 1502 C CA . ALA A 1 192 ? -16.188 -5.152 59.283 1.00 93.00 192 ALA A CA 1
ATOM 1503 C C . ALA A 1 192 ? -17.587 -4.579 59.577 1.00 93.00 192 ALA A C 1
ATOM 1505 O O . ALA A 1 192 ? -18.178 -4.918 60.602 1.00 93.00 192 ALA A O 1
ATOM 1506 N N . LEU A 1 193 ? -18.137 -3.766 58.667 1.00 93.06 193 LEU A N 1
ATOM 1507 C CA . LEU A 1 193 ? -19.484 -3.201 58.784 1.00 93.06 193 LEU A CA 1
ATOM 1508 C C . LEU A 1 193 ? -20.566 -4.290 58.758 1.00 93.06 193 LEU A C 1
ATOM 1510 O O . LEU A 1 193 ? -21.535 -4.232 59.508 1.00 93.06 193 LEU A O 1
ATOM 1514 N N . GLN A 1 194 ? -20.394 -5.318 57.929 1.00 93.38 194 GLN A N 1
ATOM 1515 C CA . GLN A 1 194 ? -21.327 -6.437 57.882 1.00 93.38 194 GLN A CA 1
ATOM 1516 C C . GLN A 1 194 ? -21.342 -7.204 59.212 1.00 93.38 194 GLN A C 1
ATOM 1518 O O . GLN A 1 194 ? -22.412 -7.533 59.717 1.00 93.38 194 GLN A O 1
ATOM 1523 N N . VAL A 1 195 ? -20.175 -7.424 59.830 1.00 94.56 195 VAL A N 1
ATOM 1524 C CA . VAL A 1 195 ? -20.077 -8.055 61.158 1.00 94.56 195 VAL A CA 1
ATOM 1525 C C . VAL A 1 195 ? -20.761 -7.210 62.235 1.00 94.56 195 VAL A C 1
ATOM 1527 O O . VAL A 1 195 ? -21.483 -7.756 63.072 1.00 94.56 195 VAL A O 1
ATOM 1530 N N . THR A 1 196 ? -20.562 -5.887 62.235 1.00 91.81 196 THR A N 1
ATOM 1531 C CA . THR A 1 196 ? -21.231 -5.011 63.209 1.00 91.81 196 THR A CA 1
ATOM 1532 C C . THR A 1 196 ? -22.739 -4.984 62.998 1.00 91.81 196 THR A C 1
ATOM 1534 O O . THR A 1 196 ? -23.475 -4.994 63.980 1.00 91.81 196 THR A O 1
ATOM 1537 N N . GLN A 1 197 ? -23.207 -5.019 61.751 1.00 91.56 197 GLN A N 1
ATOM 1538 C CA . GLN A 1 197 ? -24.629 -5.054 61.427 1.00 91.56 197 GLN A CA 1
ATOM 1539 C C . GLN A 1 197 ? -25.294 -6.359 61.881 1.00 91.56 197 GLN A C 1
ATOM 1541 O O . GLN A 1 197 ? -26.358 -6.306 62.490 1.00 91.56 197 GLN A O 1
ATOM 1546 N N . THR A 1 198 ? -24.644 -7.512 61.691 1.00 92.44 198 THR A N 1
ATOM 1547 C CA . THR A 1 198 ? -25.140 -8.797 62.215 1.00 92.44 198 THR A CA 1
ATOM 1548 C C . THR A 1 198 ? -25.256 -8.770 63.738 1.00 92.44 198 THR A C 1
ATOM 1550 O O . THR A 1 198 ? -26.296 -9.140 64.276 1.00 92.44 198 THR A O 1
ATOM 1553 N N . ARG A 1 199 ? -24.237 -8.251 64.439 1.00 92.75 199 ARG A N 1
ATOM 1554 C CA . ARG A 1 199 ? -24.288 -8.071 65.901 1.00 92.75 199 ARG A CA 1
ATOM 1555 C C . ARG A 1 199 ? -25.424 -7.150 66.342 1.00 92.75 199 ARG A C 1
ATOM 1557 O O . ARG A 1 199 ? -26.026 -7.386 67.382 1.00 92.75 199 ARG A O 1
ATOM 1564 N N . LEU A 1 200 ? -25.700 -6.098 65.575 1.00 90.56 200 LEU A N 1
ATOM 1565 C CA . LEU A 1 200 ? -26.758 -5.134 65.879 1.00 90.56 200 LEU A CA 1
ATOM 1566 C C . LEU A 1 200 ? -28.155 -5.743 65.679 1.00 90.56 200 LEU A C 1
ATOM 1568 O O . LEU A 1 200 ? -29.066 -5.468 66.452 1.00 90.56 200 LEU A O 1
ATOM 1572 N N . GLU A 1 201 ? -28.321 -6.616 64.685 1.00 91.00 201 GLU A N 1
ATOM 1573 C CA . GLU A 1 201 ? -29.543 -7.409 64.508 1.00 91.00 201 GLU A CA 1
ATOM 1574 C C . GLU A 1 201 ? -29.719 -8.457 65.621 1.00 91.00 201 GLU A C 1
ATOM 1576 O O . GLU A 1 201 ? -30.829 -8.649 66.115 1.00 91.00 201 GLU A O 1
ATOM 1581 N N . GLU A 1 202 ? -28.642 -9.105 66.073 1.00 90.81 202 GLU A N 1
ATOM 1582 C CA . GLU A 1 202 ? -28.680 -10.022 67.223 1.00 90.81 202 GLU A CA 1
ATOM 1583 C C . GLU A 1 202 ? -29.103 -9.305 68.511 1.00 90.81 202 GLU A C 1
ATOM 1585 O O . GLU A 1 202 ? -30.006 -9.771 69.209 1.00 90.81 202 GLU A O 1
ATOM 1590 N N . THR A 1 203 ? -28.512 -8.144 68.813 1.00 87.38 203 THR A N 1
ATOM 1591 C CA . THR A 1 203 ? -28.917 -7.349 69.982 1.00 87.38 203 THR A CA 1
ATOM 1592 C C . THR A 1 203 ? -30.340 -6.823 69.844 1.00 87.38 203 THR A C 1
ATOM 1594 O O . THR A 1 203 ? -31.072 -6.795 70.831 1.00 87.38 203 THR A O 1
ATOM 1597 N N . ARG A 1 204 ? -30.779 -6.456 68.635 1.00 91.38 204 ARG A N 1
ATOM 1598 C CA . ARG A 1 204 ? -32.167 -6.055 68.371 1.00 91.38 204 ARG A CA 1
ATOM 1599 C C . ARG A 1 204 ? -33.151 -7.191 68.646 1.00 91.38 204 ARG A C 1
ATOM 1601 O O . ARG A 1 204 ? -34.163 -6.942 69.295 1.00 91.38 204 ARG A O 1
ATOM 1608 N N . LYS A 1 205 ? -32.860 -8.418 68.199 1.00 87.12 205 LYS A N 1
ATOM 1609 C CA . LYS A 1 205 ? -33.674 -9.606 68.516 1.00 87.12 205 LYS A CA 1
ATOM 1610 C C . LYS A 1 205 ? -33.758 -9.834 70.020 1.00 87.12 205 LYS A C 1
ATOM 1612 O O . LYS A 1 205 ? -34.854 -9.971 70.539 1.00 87.12 205 LYS A O 1
ATOM 1617 N N . PHE A 1 206 ? -32.627 -9.758 70.719 1.00 90.00 206 PHE A N 1
ATOM 1618 C CA . PHE A 1 206 ? -32.591 -9.892 72.175 1.00 90.00 206 PHE A CA 1
ATOM 1619 C C . PHE A 1 206 ? -33.442 -8.830 72.894 1.00 90.00 206 PHE A C 1
ATOM 1621 O O . PHE A 1 206 ? -34.150 -9.142 73.848 1.00 90.00 206 PHE A O 1
ATOM 1628 N N . ILE A 1 207 ? -33.419 -7.578 72.423 1.00 87.31 207 ILE A N 1
ATOM 1629 C CA . ILE A 1 207 ? -34.280 -6.510 72.954 1.00 87.31 207 ILE A CA 1
ATOM 1630 C C . ILE A 1 207 ? -35.759 -6.825 72.707 1.00 87.31 207 ILE A C 1
ATOM 1632 O O . ILE A 1 207 ? -36.563 -6.628 73.613 1.00 87.31 207 ILE A O 1
ATOM 1636 N N . ILE A 1 208 ? -36.119 -7.313 71.515 1.00 85.50 208 ILE A N 1
ATOM 1637 C CA . ILE A 1 208 ? -37.497 -7.710 71.192 1.00 85.50 208 ILE A CA 1
ATOM 1638 C C . ILE A 1 208 ? -37.948 -8.866 72.089 1.00 85.50 208 ILE A C 1
ATOM 1640 O O . ILE A 1 208 ? -39.047 -8.797 72.624 1.00 85.50 208 ILE A O 1
ATOM 1644 N N . ASP A 1 209 ? -37.112 -9.882 72.307 1.00 84.44 209 ASP A N 1
ATOM 1645 C CA . ASP A 1 209 ? -37.434 -11.012 73.187 1.00 84.44 209 ASP A CA 1
ATOM 1646 C C . ASP A 1 209 ? -37.661 -10.543 74.632 1.00 84.44 209 ASP A C 1
ATOM 1648 O O . ASP A 1 209 ? -38.647 -10.921 75.256 1.00 84.44 209 ASP A O 1
ATOM 1652 N N . LEU A 1 210 ? -36.817 -9.638 75.141 1.00 83.31 210 LEU A N 1
ATOM 1653 C CA . LEU A 1 210 ? -36.999 -9.008 76.457 1.00 83.31 210 LEU A CA 1
ATOM 1654 C C . LEU A 1 210 ? -38.247 -8.118 76.539 1.00 83.31 210 LEU A C 1
ATOM 1656 O O . LEU A 1 210 ? -38.871 -8.009 77.599 1.00 83.31 210 LEU A O 1
ATOM 1660 N N . GLN A 1 211 ? -38.592 -7.432 75.448 1.00 80.12 211 GLN A N 1
ATOM 1661 C CA . GLN A 1 211 ? -39.820 -6.645 75.346 1.00 80.12 211 GLN A CA 1
ATOM 1662 C C . GLN A 1 211 ? -41.045 -7.557 75.336 1.00 80.12 211 GLN A C 1
ATOM 1664 O O . GLN A 1 211 ? -41.997 -7.270 76.053 1.00 80.12 211 GLN A O 1
ATOM 1669 N N . LEU A 1 212 ? -40.991 -8.668 74.601 1.00 73.81 212 LEU A N 1
ATOM 1670 C CA . LEU A 1 212 ? -42.035 -9.683 74.539 1.00 73.81 212 LEU A CA 1
ATOM 1671 C C . LEU A 1 212 ? -42.198 -10.389 75.886 1.00 73.81 212 LEU A C 1
ATOM 1673 O O . LEU A 1 212 ? -43.323 -10.596 76.314 1.00 73.81 212 LEU A O 1
ATOM 1677 N N . GLU A 1 213 ? -41.112 -10.703 76.595 1.00 75.00 213 GLU A N 1
ATOM 1678 C CA . GLU A 1 213 ? -41.152 -11.259 77.953 1.00 75.00 213 GLU A CA 1
ATOM 1679 C C . GLU A 1 213 ? -41.797 -10.264 78.936 1.00 75.00 213 GLU A C 1
ATOM 1681 O O . GLU A 1 213 ? -42.664 -10.636 79.726 1.00 75.00 213 GLU A O 1
ATOM 1686 N N . ASN A 1 214 ? -41.473 -8.969 78.820 1.00 66.25 214 ASN A N 1
ATOM 1687 C CA . ASN A 1 214 ? -42.148 -7.896 79.561 1.00 66.25 214 ASN A CA 1
ATOM 1688 C C . ASN A 1 214 ? -43.629 -7.722 79.189 1.00 66.25 214 ASN A C 1
ATOM 1690 O O . ASN A 1 214 ? -44.421 -7.316 80.039 1.00 66.25 214 ASN A O 1
ATOM 1694 N N . GLU A 1 215 ? -44.002 -7.961 77.934 1.00 66.12 215 GLU A N 1
ATOM 1695 C CA . GLU A 1 215 ? -45.371 -7.817 77.434 1.00 66.12 215 GLU A CA 1
ATOM 1696 C C . GLU A 1 215 ? -46.237 -9.046 77.775 1.00 66.12 215 GLU A C 1
ATOM 1698 O O . GLU A 1 215 ? -47.380 -8.892 78.204 1.00 66.12 215 GLU A O 1
ATOM 1703 N N . LEU A 1 216 ? -45.662 -10.253 77.718 1.00 56.91 216 LEU A N 1
ATOM 1704 C CA . LEU A 1 216 ? -46.229 -11.522 78.201 1.00 56.91 216 LEU A CA 1
ATOM 1705 C C . LEU A 1 216 ? -46.505 -11.486 79.705 1.00 56.91 216 LEU A C 1
ATOM 1707 O O . LEU A 1 216 ? -47.499 -12.041 80.167 1.00 56.91 216 LEU A O 1
ATOM 1711 N N . LEU A 1 217 ? -45.660 -10.791 80.469 1.00 58.12 217 LEU A N 1
ATOM 1712 C CA . LEU A 1 217 ? -45.894 -10.510 81.885 1.00 58.12 217 LEU A CA 1
ATOM 1713 C C . LEU A 1 217 ? -46.990 -9.448 82.119 1.00 58.12 217 LEU A C 1
ATOM 1715 O O . LEU A 1 217 ? -47.399 -9.263 83.265 1.00 58.12 217 LEU A O 1
ATOM 1719 N N . LYS A 1 218 ? -47.474 -8.747 81.078 1.00 58.34 218 LYS A N 1
ATOM 1720 C CA . LYS A 1 218 ? -48.363 -7.579 81.210 1.00 58.34 218 LYS A CA 1
ATOM 1721 C C . LYS A 1 218 ? -49.803 -7.711 80.699 1.00 58.34 218 LYS A C 1
ATOM 1723 O O . LYS A 1 218 ? -50.574 -6.852 81.116 1.00 58.34 218 LYS A O 1
ATOM 1728 N N . SER A 1 219 ? -50.239 -8.682 79.876 1.00 42.97 219 SER A N 1
ATOM 1729 C CA . SER A 1 219 ? -51.686 -8.765 79.517 1.00 42.97 219 SER A CA 1
ATOM 1730 C C . SER A 1 219 ? -52.130 -9.959 78.635 1.00 42.97 219 SER A C 1
ATOM 1732 O O . SER A 1 219 ? -51.283 -10.570 77.989 1.00 42.97 219 SER A O 1
ATOM 1734 N N . PRO A 1 220 ? -53.451 -10.276 78.541 1.00 43.41 220 PRO A N 1
ATOM 1735 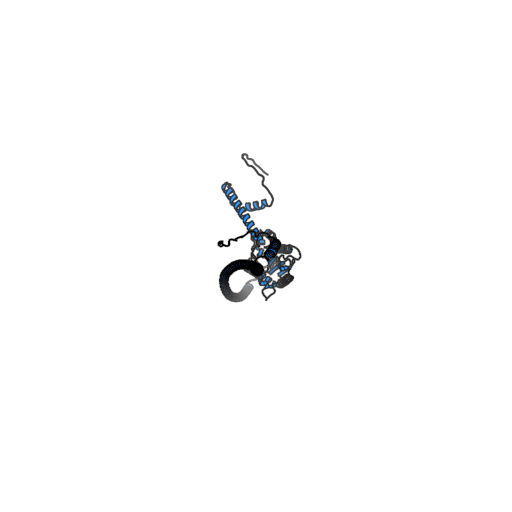C CA . PRO A 1 220 ? -54.002 -11.433 77.831 1.00 43.41 220 PRO A CA 1
ATOM 1736 C C . PRO A 1 220 ? -54.291 -11.209 76.327 1.00 43.41 220 PRO A C 1
ATOM 1738 O O . PRO A 1 220 ? -54.728 -10.141 75.913 1.00 43.41 220 PRO A O 1
ATOM 1741 N N . MET A 1 221 ? -54.085 -12.293 75.560 1.00 44.25 221 MET A N 1
ATOM 1742 C CA . MET A 1 221 ? -54.667 -12.733 74.268 1.00 44.25 221 MET A CA 1
ATOM 1743 C C . MET A 1 221 ? -55.262 -11.699 73.279 1.00 44.25 221 MET A C 1
ATOM 1745 O O . MET A 1 221 ? -56.335 -11.171 73.545 1.00 44.25 221 MET A O 1
ATOM 1749 N N . SER A 1 222 ? -54.707 -11.611 72.051 1.00 36.44 222 SER A N 1
ATOM 1750 C CA . SER A 1 222 ? -55.445 -11.732 70.757 1.00 36.44 222 SER A CA 1
ATOM 1751 C C . SER A 1 222 ? -54.505 -11.634 69.518 1.00 36.44 222 SER A C 1
ATOM 1753 O O . SER A 1 222 ? -53.491 -10.945 69.616 1.00 36.44 222 SER A O 1
ATOM 1755 N N . PRO A 1 223 ? -54.786 -12.283 68.357 1.00 48.84 223 PRO A N 1
ATOM 1756 C CA . PRO A 1 223 ? -53.823 -12.484 67.261 1.00 48.84 223 PRO A CA 1
ATOM 1757 C C . PRO A 1 223 ? -53.982 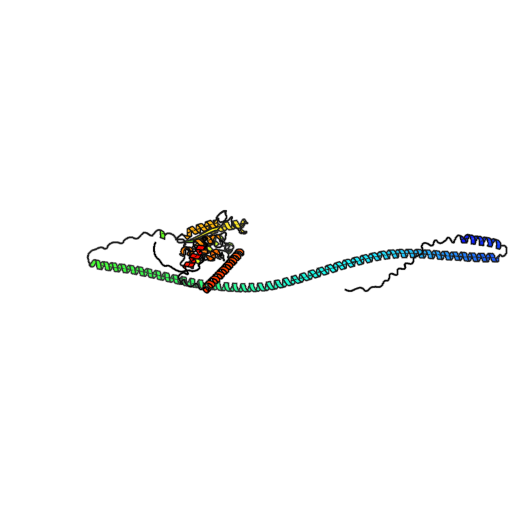-11.541 66.046 1.00 48.84 223 PRO A C 1
ATOM 1759 O O . PRO A 1 223 ? -55.071 -11.051 65.748 1.00 48.84 223 PRO A O 1
ATOM 1762 N N . ALA A 1 224 ? -52.884 -11.359 65.297 1.00 35.19 224 ALA A N 1
ATOM 1763 C CA . ALA A 1 224 ? -52.814 -10.608 64.036 1.00 35.19 224 ALA A CA 1
ATOM 1764 C C . ALA A 1 224 ? -52.959 -11.505 62.771 1.00 35.19 224 ALA A C 1
ATOM 1766 O O . ALA A 1 224 ? -52.625 -12.692 62.833 1.00 35.19 224 ALA A O 1
ATOM 1767 N N . PRO A 1 225 ? -53.425 -10.959 61.621 1.00 53.75 225 PRO A N 1
ATOM 1768 C CA . PRO A 1 225 ? -53.691 -11.690 60.370 1.00 53.75 225 PRO A CA 1
ATOM 1769 C C . PRO A 1 225 ? -52.534 -11.591 59.323 1.00 53.75 225 PRO A C 1
ATOM 1771 O O . PRO A 1 225 ? -51.500 -10.987 59.615 1.00 53.75 225 PRO A O 1
ATOM 1774 N N . PRO A 1 226 ? -52.658 -12.223 58.125 1.00 53.38 226 PRO A N 1
ATOM 1775 C CA . PRO A 1 226 ? -51.540 -12.791 57.360 1.00 53.38 226 PRO A CA 1
ATOM 1776 C C . PRO A 1 226 ? -51.051 -11.977 56.143 1.00 53.38 226 PRO A C 1
ATOM 1778 O O . PRO A 1 226 ? -51.730 -11.098 55.621 1.00 53.38 226 PRO A O 1
ATOM 1781 N N . VAL A 1 227 ? -49.869 -12.366 55.649 1.00 44.69 227 VAL A N 1
ATOM 1782 C CA . VAL A 1 227 ? -49.171 -11.847 54.458 1.00 44.69 227 VAL A CA 1
ATOM 1783 C C . VAL A 1 227 ? -49.656 -12.532 53.168 1.00 44.69 227 VAL A C 1
ATOM 1785 O O . VAL A 1 227 ? -49.728 -13.760 53.097 1.00 44.69 227 VAL A O 1
ATOM 1788 N N . THR A 1 228 ? -49.913 -11.749 52.113 1.00 42.53 228 THR A N 1
ATOM 1789 C CA . THR A 1 228 ? -50.248 -12.213 50.752 1.00 42.53 228 THR A CA 1
ATOM 1790 C C . THR A 1 228 ? -49.127 -11.974 49.730 1.00 42.53 228 THR A C 1
ATOM 1792 O O . THR A 1 228 ? -48.731 -10.842 49.482 1.00 42.53 228 THR A O 1
ATOM 1795 N N . LYS A 1 229 ? -48.679 -13.091 49.138 1.00 47.19 229 LYS A N 1
ATOM 1796 C CA . LYS A 1 229 ? -48.304 -13.409 47.738 1.00 47.19 229 LYS A CA 1
ATOM 1797 C C . LYS A 1 229 ? -47.877 -12.288 46.766 1.00 47.19 229 LYS A C 1
ATOM 1799 O O . LYS A 1 229 ? -48.679 -11.437 46.403 1.00 47.19 229 LYS A O 1
ATOM 1804 N N . ALA A 1 230 ? -46.701 -12.472 46.156 1.00 38.78 230 ALA A N 1
ATOM 1805 C CA . ALA A 1 230 ? -46.378 -11.986 44.811 1.00 38.78 230 ALA A CA 1
ATOM 1806 C C . ALA A 1 230 ? -45.492 -13.018 44.081 1.00 38.78 230 ALA A C 1
ATOM 1808 O O . ALA A 1 230 ? -44.410 -13.339 44.565 1.00 38.78 230 ALA A O 1
ATOM 1809 N N . SER A 1 231 ? -45.939 -13.546 42.935 1.00 43.22 231 SER A N 1
ATOM 1810 C CA . SER A 1 231 ? -45.069 -14.256 41.980 1.00 43.22 231 SER A CA 1
ATOM 1811 C C . SER A 1 231 ? -45.738 -14.381 40.607 1.00 43.22 231 SER A C 1
ATOM 1813 O O . SER A 1 231 ? -46.367 -15.391 40.298 1.00 43.22 231 SER A O 1
ATOM 1815 N N . GLU A 1 232 ? -45.583 -13.354 39.777 1.00 42.56 232 GLU A N 1
ATOM 1816 C CA . GLU A 1 232 ? -45.942 -13.399 38.355 1.00 42.56 232 GLU A CA 1
ATOM 1817 C C . GLU A 1 232 ? -44.976 -12.497 37.559 1.00 42.56 232 GLU A C 1
ATOM 1819 O O . GLU A 1 232 ? -45.351 -11.450 37.047 1.00 42.56 232 GLU A O 1
ATOM 1824 N N . SER A 1 233 ? -43.674 -12.829 37.539 1.00 45.69 233 SER A N 1
ATOM 1825 C CA . SER A 1 233 ? -42.680 -12.091 36.722 1.00 45.69 233 SER A CA 1
ATOM 1826 C C . SER A 1 233 ? -41.362 -12.834 36.422 1.00 45.69 233 SER A C 1
ATOM 1828 O O . SER A 1 233 ? -40.382 -12.222 36.001 1.00 45.69 233 SER A O 1
ATOM 1830 N N . THR A 1 234 ? -41.281 -14.154 36.607 1.00 45.66 234 THR A N 1
ATOM 1831 C CA . THR A 1 234 ? -39.973 -14.835 36.692 1.00 45.66 234 THR A CA 1
ATOM 1832 C C . THR A 1 234 ? -39.347 -15.269 35.360 1.00 45.66 234 THR A C 1
ATOM 1834 O O . THR A 1 234 ? -38.153 -15.551 35.336 1.00 45.66 234 THR A O 1
ATOM 1837 N N . PHE A 1 235 ? -40.082 -15.321 34.241 1.00 47.38 235 PHE A N 1
ATOM 1838 C CA . PHE A 1 235 ? -39.531 -15.905 33.002 1.00 47.38 235 PHE A CA 1
ATOM 1839 C C . PHE A 1 235 ? -38.752 -14.910 32.119 1.00 47.38 235 PHE A C 1
ATOM 1841 O O . PHE A 1 235 ? -37.778 -15.291 31.476 1.00 47.38 235 PHE A O 1
ATOM 1848 N N . SER A 1 236 ? -39.100 -13.616 32.139 1.00 45.03 236 SER A N 1
ATOM 1849 C CA . SER A 1 236 ? -38.388 -12.577 31.366 1.00 45.03 236 SER A CA 1
ATOM 1850 C C . SER A 1 236 ? -37.020 -12.195 31.958 1.00 45.03 236 SER A C 1
ATOM 1852 O O . SER A 1 236 ? -36.225 -11.538 31.289 1.00 45.03 236 SER A O 1
ATOM 1854 N N . ALA A 1 237 ? -36.738 -12.604 33.198 1.00 50.56 237 ALA A N 1
ATOM 1855 C CA . ALA A 1 237 ? -35.500 -12.298 33.917 1.00 50.56 237 ALA A CA 1
ATOM 1856 C C . ALA A 1 237 ? -34.377 -13.338 33.701 1.00 50.56 237 ALA A C 1
ATOM 1858 O O . ALA A 1 237 ? -33.273 -13.157 34.210 1.00 50.56 237 ALA A O 1
ATOM 1859 N N . LEU A 1 238 ? -34.636 -14.430 32.966 1.00 54.00 238 LEU A N 1
ATOM 1860 C CA . LEU A 1 238 ? -33.690 -15.545 32.801 1.00 54.00 238 LEU A CA 1
ATOM 1861 C C . LEU A 1 238 ? -32.786 -15.439 31.558 1.00 54.00 238 LEU A C 1
ATOM 1863 O O . LEU A 1 238 ? -31.785 -16.151 31.469 1.00 54.00 238 LEU A O 1
ATOM 1867 N N . ALA A 1 239 ? -33.103 -14.575 30.589 1.00 66.19 239 ALA A N 1
ATOM 1868 C CA . ALA A 1 239 ? -32.317 -14.447 29.362 1.00 66.19 239 ALA A CA 1
ATOM 1869 C C . ALA A 1 239 ? -31.129 -13.484 29.544 1.00 66.19 239 ALA A C 1
ATOM 1871 O O . ALA A 1 239 ? -31.296 -12.328 29.933 1.00 66.19 239 ALA A O 1
ATOM 1872 N N . SER A 1 240 ? -29.912 -13.956 29.251 1.00 82.25 240 SER A N 1
ATOM 1873 C CA . SER A 1 240 ? -28.696 -13.138 29.365 1.00 82.25 240 SER A CA 1
ATOM 1874 C C . SER A 1 240 ? -28.645 -12.054 28.274 1.00 82.25 240 SER A C 1
ATOM 1876 O O . SER A 1 240 ? -28.844 -12.389 27.103 1.00 82.25 240 SER A O 1
ATOM 1878 N N . PRO A 1 241 ? -28.314 -10.791 28.609 1.00 91.69 241 PRO A N 1
ATOM 1879 C CA . PRO A 1 241 ? -28.101 -9.747 27.612 1.00 91.69 241 PRO A CA 1
ATOM 1880 C C . PRO A 1 241 ? -26.918 -10.104 26.704 1.00 91.69 241 PRO A C 1
ATOM 1882 O O . PRO A 1 241 ? -25.955 -10.752 27.134 1.00 91.69 241 PRO A O 1
ATOM 1885 N N . PHE A 1 242 ? -26.987 -9.693 25.440 1.00 95.12 242 PHE A N 1
ATOM 1886 C CA . PHE A 1 242 ? -25.909 -9.922 24.487 1.00 95.12 242 PHE A CA 1
ATOM 1887 C C . PHE A 1 242 ? -25.753 -8.780 23.483 1.00 95.12 242 PHE A C 1
ATOM 1889 O O . PHE A 1 242 ? -26.650 -7.964 23.252 1.00 95.12 242 PHE A O 1
ATOM 1896 N N . VAL A 1 243 ? -24.573 -8.766 22.879 1.00 97.00 243 VAL A N 1
ATOM 1897 C CA . VAL A 1 243 ? -24.163 -7.904 21.780 1.00 97.00 243 VAL A CA 1
ATOM 1898 C C . VAL A 1 243 ? -23.918 -8.777 20.561 1.00 97.00 243 VAL A C 1
ATOM 1900 O O . VAL A 1 243 ? -23.347 -9.863 20.673 1.00 97.00 243 VAL A O 1
ATOM 1903 N N . LEU A 1 244 ? -24.352 -8.297 19.403 1.00 98.12 244 LEU A N 1
ATOM 1904 C CA . LEU A 1 244 ? -24.166 -8.960 18.124 1.00 98.12 244 LEU A CA 1
ATOM 1905 C C . LEU A 1 244 ? -23.128 -8.209 17.290 1.00 98.12 244 LEU A C 1
ATOM 1907 O O . LEU A 1 244 ? -23.164 -6.986 17.203 1.00 98.12 244 LEU A O 1
ATOM 1911 N N . VAL A 1 245 ? -22.242 -8.943 16.632 1.00 98.44 245 VAL A N 1
ATOM 1912 C CA . VAL A 1 245 ? -21.306 -8.431 15.634 1.00 98.44 245 VAL A CA 1
ATOM 1913 C C . VAL A 1 245 ? -21.580 -9.158 14.324 1.00 98.44 245 VAL A C 1
ATOM 1915 O O . VAL A 1 245 ? -21.489 -10.384 14.261 1.00 98.44 245 VAL A O 1
ATOM 1918 N N . LEU A 1 246 ? -21.929 -8.408 13.283 1.00 98.12 246 LEU A N 1
ATOM 1919 C CA . LEU A 1 246 ? -22.158 -8.909 11.931 1.00 98.12 246 LEU A CA 1
ATOM 1920 C C . LEU A 1 246 ? -21.085 -8.348 11.009 1.00 98.12 246 LEU A C 1
ATOM 1922 O O . LEU A 1 246 ? -20.941 -7.130 10.899 1.00 98.12 246 LEU A O 1
ATOM 1926 N N . VAL A 1 247 ? -20.343 -9.234 10.349 1.00 96.50 247 VAL A N 1
ATOM 1927 C CA . VAL A 1 247 ? -19.237 -8.857 9.467 1.00 96.50 247 VAL A CA 1
ATOM 1928 C C . VAL A 1 247 ? -19.466 -9.412 8.071 1.00 96.50 247 VAL A C 1
ATOM 1930 O O . VAL A 1 247 ? -19.656 -10.617 7.903 1.00 96.50 247 VAL A O 1
ATOM 1933 N N . ASP A 1 248 ? -19.388 -8.531 7.080 1.00 92.94 248 ASP A N 1
ATOM 1934 C CA . ASP A 1 248 ? -19.193 -8.900 5.684 1.00 92.94 248 ASP A CA 1
ATOM 1935 C C . ASP A 1 248 ? -17.703 -9.194 5.453 1.00 92.94 248 ASP A C 1
ATOM 1937 O O . ASP A 1 248 ? -16.864 -8.298 5.312 1.00 92.94 248 ASP A O 1
ATOM 1941 N N . GLY A 1 249 ? -17.369 -10.482 5.468 1.00 89.69 249 GLY A N 1
ATOM 1942 C CA . GLY A 1 249 ? -16.009 -10.979 5.303 1.00 89.69 249 GLY A CA 1
ATOM 1943 C C . GLY A 1 249 ? -15.454 -10.827 3.886 1.00 89.69 249 GLY A C 1
ATOM 1944 O O . GLY A 1 249 ? -14.243 -10.944 3.716 1.00 89.69 249 GLY A O 1
ATOM 1945 N N . ASP A 1 250 ? -16.293 -10.550 2.882 1.00 83.31 250 ASP A N 1
ATOM 1946 C CA . ASP A 1 250 ? -15.829 -10.267 1.519 1.00 83.31 250 ASP A CA 1
ATOM 1947 C C . ASP A 1 250 ? -15.452 -8.792 1.372 1.00 83.31 250 ASP A C 1
ATOM 1949 O O . ASP A 1 250 ? -14.523 -8.438 0.637 1.00 83.31 250 ASP A O 1
ATOM 1953 N N . ALA A 1 251 ? -16.176 -7.922 2.076 1.00 83.00 251 ALA A N 1
ATOM 1954 C CA . ALA A 1 251 ? -15.961 -6.493 2.009 1.00 83.00 251 ALA A CA 1
ATOM 1955 C C . ALA A 1 251 ? -14.850 -6.009 2.944 1.00 83.00 251 ALA A C 1
ATOM 1957 O O . ALA A 1 251 ? -14.198 -5.020 2.607 1.00 83.00 251 ALA A O 1
ATOM 1958 N N . TYR A 1 252 ? -14.588 -6.658 4.082 1.00 88.38 252 TYR A N 1
ATOM 1959 C CA . TYR A 1 252 ? -13.601 -6.214 5.076 1.00 88.38 252 TYR A CA 1
ATOM 1960 C C . TYR A 1 252 ? -12.303 -7.023 5.004 1.00 88.38 252 TYR A C 1
ATOM 1962 O O . TYR A 1 252 ? -12.306 -8.248 5.020 1.00 88.38 252 TYR A O 1
ATOM 1970 N N . ILE A 1 253 ? -11.169 -6.317 4.961 1.00 88.12 253 ILE A N 1
ATOM 1971 C CA . ILE A 1 253 ? -9.840 -6.938 4.945 1.00 88.12 253 ILE A CA 1
ATOM 1972 C C . ILE A 1 253 ? -9.306 -6.986 6.377 1.00 88.12 253 ILE A C 1
ATOM 1974 O O . ILE A 1 253 ? -9.261 -5.960 7.058 1.00 88.12 253 ILE A O 1
ATOM 1978 N N . TRP A 1 254 ? -8.886 -8.168 6.823 1.00 90.19 254 TRP A N 1
ATOM 1979 C CA . TRP A 1 254 ? -8.277 -8.379 8.137 1.00 90.19 254 TRP A CA 1
ATOM 1980 C C . TRP A 1 254 ? -6.940 -7.645 8.272 1.00 90.19 254 TRP A C 1
ATOM 1982 O O . TRP A 1 254 ? -6.157 -7.575 7.324 1.00 90.19 254 TRP A O 1
ATOM 1992 N N . ALA A 1 255 ? -6.654 -7.115 9.461 1.00 87.75 255 ALA A N 1
ATOM 1993 C CA . ALA A 1 255 ? -5.389 -6.439 9.724 1.00 87.75 255 ALA A CA 1
ATOM 1994 C C . ALA A 1 255 ? -4.185 -7.398 9.579 1.00 87.75 255 ALA A C 1
ATOM 1996 O O . ALA A 1 255 ? -4.205 -8.549 10.017 1.00 87.75 255 ALA A O 1
ATOM 1997 N N . GLY A 1 256 ? -3.108 -6.926 8.938 1.00 81.56 256 GLY A N 1
ATOM 1998 C CA . GLY A 1 256 ? -1.960 -7.772 8.579 1.00 81.56 256 GLY A CA 1
ATOM 1999 C C . GLY A 1 256 ? -1.180 -8.336 9.775 1.00 81.56 256 GLY A C 1
ATOM 2000 O O . GLY A 1 256 ? -0.522 -9.368 9.651 1.00 81.56 256 GLY A O 1
ATOM 2001 N N . ASN A 1 257 ? -1.282 -7.695 10.941 1.00 79.81 257 ASN A N 1
ATOM 2002 C CA . ASN A 1 257 ? -0.677 -8.141 12.199 1.00 79.81 257 ASN A CA 1
ATOM 2003 C C . ASN A 1 257 ? -1.216 -9.499 12.682 1.00 79.81 257 ASN A C 1
ATOM 2005 O O . ASN A 1 257 ? -0.480 -10.224 13.349 1.00 79.81 257 ASN A O 1
ATOM 2009 N N . HIS A 1 258 ? -2.441 -9.884 12.307 1.00 79.88 258 HIS A N 1
ATOM 2010 C CA . HIS A 1 258 ? -2.999 -11.199 12.648 1.00 79.88 258 HIS A CA 1
ATOM 2011 C C . HIS A 1 258 ? -2.191 -12.350 12.040 1.00 79.88 258 HIS A C 1
ATOM 2013 O O . HIS A 1 258 ? -2.116 -13.424 12.629 1.00 79.88 258 HIS A O 1
ATOM 2019 N N . PHE A 1 259 ? -1.548 -12.118 10.890 1.00 77.25 259 PHE A N 1
ATOM 2020 C CA . PHE A 1 259 ? -0.818 -13.139 10.131 1.00 77.25 259 PHE A CA 1
ATOM 2021 C C . PHE A 1 259 ? 0.694 -13.161 10.384 1.00 77.25 259 PHE A C 1
ATOM 2023 O O . PHE A 1 259 ? 1.372 -14.055 9.881 1.00 77.25 259 PHE A O 1
ATOM 2030 N N . THR A 1 260 ? 1.244 -12.181 11.104 1.00 67.94 260 THR A N 1
ATOM 2031 C CA . THR A 1 260 ? 2.696 -12.052 11.332 1.00 67.94 260 THR A CA 1
ATOM 2032 C C . THR A 1 260 ? 3.136 -12.490 12.728 1.00 67.94 260 THR A C 1
ATOM 2034 O O . THR A 1 260 ? 4.332 -12.628 12.982 1.00 67.94 260 THR A O 1
ATOM 2037 N N . GLN A 1 261 ? 2.195 -12.721 13.645 1.00 60.12 261 GLN A N 1
ATOM 2038 C CA . GLN A 1 261 ? 2.493 -13.118 15.018 1.00 60.12 261 GLN A CA 1
ATOM 2039 C C . GLN A 1 261 ? 2.601 -14.644 15.138 1.00 60.12 261 GLN A C 1
ATOM 2041 O O . GLN A 1 261 ? 1.596 -15.341 15.203 1.00 60.12 261 GLN A O 1
ATOM 2046 N N . ASN A 1 262 ? 3.829 -15.162 15.247 1.00 56.31 262 ASN A N 1
ATOM 2047 C CA . ASN A 1 262 ? 4.155 -16.600 15.347 1.00 56.31 262 ASN A CA 1
ATOM 2048 C C . ASN A 1 262 ? 3.654 -17.316 16.631 1.00 56.31 262 ASN A C 1
ATOM 2050 O O . ASN A 1 262 ? 4.108 -18.419 16.925 1.00 56.31 262 ASN A O 1
ATOM 2054 N N . LEU A 1 263 ? 2.786 -16.693 17.438 1.00 57.47 263 LEU A N 1
ATOM 2055 C CA . LEU A 1 263 ? 2.403 -17.177 18.775 1.00 57.47 263 LEU A CA 1
ATOM 2056 C C . LEU A 1 263 ? 0.995 -17.786 18.849 1.00 57.47 263 LEU A C 1
ATOM 2058 O O . LEU A 1 263 ? 0.754 -18.601 19.737 1.00 57.47 263 LEU A O 1
ATOM 2062 N N . ARG A 1 264 ? 0.067 -17.421 17.952 1.00 66.62 264 ARG A N 1
ATOM 2063 C CA . ARG A 1 264 ? -1.254 -18.066 17.835 1.00 66.62 264 ARG A CA 1
ATOM 2064 C C . ARG A 1 264 ? -1.718 -18.108 16.379 1.00 66.62 264 ARG A C 1
ATOM 2066 O O . ARG A 1 264 ? -1.256 -17.289 15.582 1.00 66.62 264 ARG A O 1
ATOM 2073 N N . PRO A 1 265 ? -2.653 -19.012 16.051 1.00 86.12 265 PRO A N 1
ATOM 2074 C CA . PRO A 1 265 ? -3.277 -19.041 14.739 1.00 86.12 265 PRO A CA 1
ATOM 2075 C C . PRO A 1 265 ? -4.022 -17.729 14.430 1.00 86.12 265 PRO A C 1
ATOM 2077 O O . PRO A 1 265 ? -4.584 -17.083 15.321 1.00 86.12 265 PRO A O 1
ATOM 2080 N N . ALA A 1 266 ? -3.987 -17.297 13.168 1.00 87.62 266 ALA A N 1
ATOM 2081 C CA . ALA A 1 266 ? -4.376 -15.942 12.767 1.00 87.62 266 ALA A CA 1
ATOM 2082 C C . ALA A 1 266 ? -5.864 -15.638 13.017 1.00 87.62 266 ALA A C 1
ATOM 2084 O O . ALA A 1 266 ? -6.203 -14.522 13.419 1.00 87.62 266 ALA A O 1
ATOM 2085 N N . GLY A 1 267 ? -6.749 -16.624 12.832 1.00 91.06 267 GLY A N 1
ATOM 2086 C CA . GLY A 1 267 ? -8.183 -16.449 13.089 1.00 91.06 267 GLY A CA 1
ATOM 2087 C C . GLY A 1 267 ? -8.497 -16.219 14.567 1.00 91.06 267 GLY A C 1
ATOM 2088 O O . GLY A 1 267 ? -9.309 -15.356 14.900 1.00 91.06 267 GLY A O 1
ATOM 2089 N N . ALA A 1 268 ? -7.784 -16.898 15.469 1.00 93.50 268 ALA A N 1
ATOM 2090 C CA . ALA A 1 268 ? -7.951 -16.721 16.910 1.00 93.50 268 ALA A CA 1
ATOM 2091 C C . ALA A 1 268 ? -7.527 -15.315 17.377 1.00 93.50 268 ALA A C 1
ATOM 2093 O O . ALA A 1 268 ? -8.161 -14.737 18.264 1.00 93.50 268 ALA A O 1
ATOM 2094 N N . HIS A 1 269 ? -6.489 -14.728 16.765 1.00 91.94 269 HIS A N 1
ATOM 2095 C CA . HIS A 1 269 ? -6.111 -13.333 17.021 1.00 91.94 269 HIS A CA 1
ATOM 2096 C C . HIS A 1 269 ? -7.202 -12.352 16.583 1.00 91.94 269 HIS A C 1
ATOM 2098 O O . HIS A 1 269 ? -7.554 -11.454 17.350 1.00 91.94 269 HIS A O 1
ATOM 2104 N N . ALA A 1 270 ? -7.778 -12.549 15.397 1.00 93.69 270 ALA A N 1
ATOM 2105 C CA . ALA A 1 270 ? -8.853 -11.701 14.895 1.00 93.69 270 ALA A CA 1
ATOM 2106 C C . ALA A 1 270 ? -10.111 -11.770 15.780 1.00 93.69 270 ALA A C 1
ATOM 2108 O O . ALA A 1 270 ? -10.690 -10.734 16.113 1.00 93.69 270 ALA A O 1
ATOM 2109 N N . ALA A 1 271 ? -10.501 -12.967 16.230 1.00 96.00 271 ALA A N 1
ATOM 2110 C CA . ALA A 1 271 ? -11.616 -13.150 17.160 1.00 96.00 271 ALA A CA 1
ATOM 2111 C C . ALA A 1 271 ? -11.368 -12.444 18.505 1.00 96.00 271 ALA A C 1
ATOM 2113 O O . ALA A 1 271 ? -12.232 -11.720 19.009 1.00 96.00 271 ALA A O 1
ATOM 2114 N N . GLN A 1 272 ? -10.160 -12.584 19.063 1.00 95.44 272 GLN A N 1
ATOM 2115 C CA . GLN A 1 272 ? -9.775 -11.885 20.288 1.00 95.44 272 GLN A CA 1
ATOM 2116 C C . GLN A 1 272 ? -9.781 -10.360 20.107 1.00 95.44 272 GLN A C 1
ATOM 2118 O O . GLN A 1 272 ? -10.239 -9.653 21.002 1.00 95.44 272 GLN A O 1
ATOM 2123 N N . ALA A 1 273 ? -9.316 -9.849 18.965 1.00 95.38 273 ALA A N 1
ATOM 2124 C CA . ALA A 1 273 ? -9.339 -8.420 18.666 1.00 95.38 273 ALA A CA 1
ATOM 2125 C C . ALA A 1 273 ? -10.776 -7.875 18.619 1.00 95.38 273 ALA A C 1
ATOM 2127 O O . ALA A 1 273 ? -11.061 -6.885 19.287 1.00 95.38 273 ALA A O 1
ATOM 2128 N N . ILE A 1 274 ? -11.708 -8.567 17.944 1.00 97.50 274 ILE A N 1
ATOM 2129 C CA . ILE A 1 274 ? -13.136 -8.184 17.929 1.00 97.50 274 ILE A CA 1
ATOM 2130 C C . ILE A 1 274 ? -13.693 -8.131 19.351 1.00 97.50 274 ILE A C 1
ATOM 2132 O O . ILE A 1 274 ? -14.358 -7.167 19.725 1.00 97.50 274 ILE A O 1
ATOM 2136 N N . ARG A 1 275 ? -13.411 -9.153 20.166 1.00 96.75 275 ARG A N 1
ATOM 2137 C CA . ARG A 1 275 ? -13.859 -9.181 21.560 1.00 96.75 275 ARG A CA 1
ATOM 2138 C C . ARG A 1 275 ? -13.357 -7.960 22.334 1.00 96.75 275 ARG A C 1
ATOM 2140 O O . ARG A 1 275 ? -14.146 -7.349 23.050 1.00 96.75 275 ARG A O 1
ATOM 2147 N N . LEU A 1 276 ? -12.073 -7.627 22.213 1.00 96.00 276 LEU A N 1
ATOM 2148 C CA . LEU A 1 276 ? -11.470 -6.502 22.930 1.00 96.00 276 LEU A CA 1
ATOM 2149 C C . LEU A 1 276 ? -12.062 -5.160 22.489 1.00 96.00 276 LEU A C 1
ATOM 2151 O O . LEU A 1 276 ? -12.424 -4.366 23.350 1.00 96.00 276 LEU A O 1
ATOM 2155 N N . GLU A 1 277 ? -12.236 -4.942 21.185 1.00 96.69 277 GLU A N 1
ATOM 2156 C CA . GLU A 1 277 ? -12.861 -3.728 20.638 1.00 96.69 277 GLU A CA 1
ATOM 2157 C C . GLU A 1 277 ? -14.302 -3.555 21.136 1.00 96.69 277 GLU A C 1
ATOM 2159 O O . GLU A 1 277 ? -14.694 -2.477 21.587 1.00 96.69 277 GLU A O 1
ATOM 2164 N N . VAL A 1 278 ? -15.093 -4.635 21.138 1.00 95.94 278 VAL A N 1
ATOM 2165 C CA . VAL A 1 278 ? -16.458 -4.614 21.682 1.00 95.94 278 VAL A CA 1
ATOM 2166 C C . VAL A 1 278 ? -16.439 -4.297 23.177 1.00 95.94 278 VAL A C 1
ATOM 2168 O O . VAL A 1 278 ? -17.182 -3.427 23.626 1.00 95.94 278 VAL A O 1
ATOM 2171 N N . GLN A 1 279 ? -15.585 -4.957 23.963 1.00 94.44 279 GLN A N 1
ATOM 2172 C CA . GLN A 1 279 ? -15.486 -4.705 25.404 1.00 94.44 279 GLN A CA 1
ATOM 2173 C C . GLN A 1 279 ? -15.056 -3.266 25.707 1.00 94.44 279 GLN A C 1
ATOM 2175 O O . GLN A 1 279 ? -15.637 -2.630 26.585 1.00 94.44 279 GLN A O 1
ATOM 2180 N N . GLN A 1 280 ? -14.084 -2.736 24.965 1.00 93.75 280 GLN A N 1
ATOM 2181 C CA . GLN A 1 280 ? -13.625 -1.357 25.095 1.00 93.75 280 GLN A CA 1
ATOM 2182 C C . GLN A 1 280 ? -14.742 -0.362 24.767 1.00 93.75 280 GLN A C 1
ATOM 2184 O O . GLN A 1 280 ? -14.937 0.606 25.502 1.00 93.75 280 GLN A O 1
ATOM 2189 N N . TYR A 1 281 ? -15.522 -0.625 23.717 1.00 93.12 281 TYR A N 1
ATOM 2190 C CA . TYR A 1 281 ? -16.668 0.209 23.364 1.00 93.12 281 TYR A CA 1
ATOM 2191 C C . TYR A 1 281 ? -17.746 0.218 24.456 1.00 93.12 281 TYR A C 1
ATOM 2193 O O . TYR A 1 281 ? -18.273 1.279 24.797 1.00 93.12 281 TYR A O 1
ATOM 2201 N N . LEU A 1 282 ? -18.061 -0.950 25.028 1.00 90.62 282 LEU A N 1
ATOM 2202 C CA . LEU A 1 282 ? -19.038 -1.070 26.114 1.00 90.62 282 LEU A CA 1
ATOM 2203 C C . LEU A 1 282 ? -18.561 -0.384 27.400 1.00 90.62 282 LEU A C 1
ATOM 2205 O O . LEU A 1 282 ? -19.357 0.271 28.064 1.00 90.62 282 LEU A O 1
ATOM 2209 N N . LEU A 1 283 ? -17.268 -0.473 27.728 1.00 90.25 283 LEU A N 1
ATOM 2210 C CA . LEU A 1 283 ? -16.675 0.242 28.866 1.00 90.25 283 LEU A CA 1
ATOM 2211 C C . LEU A 1 283 ? -16.780 1.763 28.714 1.00 90.25 283 LEU A C 1
ATOM 2213 O O . LEU A 1 283 ? -17.019 2.458 29.698 1.00 90.25 283 LEU A O 1
ATOM 2217 N N . ALA A 1 284 ? -16.628 2.275 27.492 1.00 88.12 284 ALA A N 1
ATOM 2218 C CA . ALA A 1 284 ? -16.778 3.698 27.197 1.00 88.12 284 ALA A CA 1
ATOM 2219 C C . ALA A 1 284 ? -18.248 4.163 27.155 1.00 88.12 284 ALA A C 1
ATOM 2221 O O . ALA A 1 284 ? -18.511 5.360 27.243 1.00 88.12 284 ALA A O 1
ATOM 2222 N N . SER A 1 285 ? -19.200 3.234 27.016 1.00 79.94 285 SER A N 1
ATOM 2223 C CA . SER A 1 285 ? -20.625 3.513 26.809 1.00 79.94 285 SER A CA 1
ATOM 2224 C C . SER A 1 285 ? -21.478 2.813 27.873 1.00 79.94 285 SER A C 1
ATOM 2226 O O . SER A 1 285 ? -22.152 1.824 27.576 1.00 79.94 285 SER A O 1
ATOM 2228 N N . THR A 1 286 ? -21.469 3.330 29.108 1.00 63.12 286 THR A N 1
ATOM 2229 C CA . THR A 1 286 ? -22.126 2.710 30.281 1.00 63.12 286 THR A CA 1
ATOM 2230 C C . THR A 1 286 ? -23.622 2.438 30.112 1.00 63.12 286 THR A C 1
ATOM 2232 O O . THR A 1 286 ? -24.148 1.540 30.765 1.00 63.12 286 THR A O 1
ATOM 2235 N N . ASP A 1 287 ? -24.291 3.150 29.204 1.00 75.19 287 ASP A N 1
ATOM 2236 C CA . ASP A 1 287 ? -25.752 3.120 29.077 1.00 75.19 287 ASP A CA 1
ATOM 2237 C C . ASP A 1 287 ? -26.260 2.169 27.979 1.00 75.19 287 ASP A C 1
ATOM 2239 O O . ASP A 1 287 ? -27.468 2.016 27.808 1.00 75.19 287 ASP A O 1
ATOM 2243 N N . ARG A 1 288 ? -25.370 1.529 27.202 1.00 76.00 288 ARG A N 1
ATOM 2244 C CA . ARG A 1 288 ? -25.788 0.736 26.028 1.00 76.00 288 ARG A CA 1
ATOM 2245 C C . ARG A 1 288 ? -26.042 -0.732 26.317 1.00 76.00 288 ARG A C 1
ATOM 2247 O O . ARG A 1 288 ? -27.056 -1.266 25.884 1.00 76.00 288 ARG A O 1
ATOM 2254 N N . ALA A 1 289 ? -25.120 -1.399 27.004 1.00 81.81 289 ALA A N 1
ATOM 2255 C CA . ALA A 1 289 ? -25.264 -2.806 27.357 1.00 81.81 289 ALA A CA 1
ATOM 2256 C C . ALA A 1 289 ? -24.500 -3.119 28.651 1.00 81.81 289 ALA A C 1
ATOM 2258 O O . ALA A 1 289 ? -23.419 -2.567 28.864 1.00 81.81 289 ALA A O 1
ATOM 2259 N N . PRO A 1 290 ? -24.988 -4.051 29.488 1.00 84.06 290 PRO A N 1
ATOM 2260 C CA . PRO A 1 290 ? -24.237 -4.522 30.647 1.00 84.06 290 PRO A CA 1
ATOM 2261 C C . PRO A 1 290 ? -22.868 -5.087 30.245 1.00 84.06 290 PRO A C 1
ATOM 2263 O O . PRO A 1 290 ? -22.770 -5.828 29.267 1.00 84.06 290 PRO A O 1
ATOM 2266 N N . LEU A 1 291 ? -21.823 -4.829 31.035 1.00 82.69 291 LEU A N 1
ATOM 2267 C CA . LEU A 1 291 ? -20.464 -5.328 30.757 1.00 82.69 291 LEU A CA 1
ATOM 2268 C C . LEU A 1 291 ? -20.368 -6.863 30.727 1.00 82.69 291 LEU A C 1
ATOM 2270 O O . LEU A 1 291 ? -19.514 -7.413 30.036 1.00 82.69 291 LEU A O 1
ATOM 2274 N N . GLN A 1 292 ? -21.264 -7.559 31.434 1.00 84.25 292 GLN A N 1
ATOM 2275 C CA . GLN A 1 292 ? -21.372 -9.023 31.402 1.00 84.25 292 GLN A CA 1
ATOM 2276 C C . GLN A 1 292 ? -22.123 -9.581 30.179 1.00 84.25 292 GLN A C 1
ATOM 2278 O O . GLN A 1 292 ? -22.410 -10.780 30.137 1.00 84.25 292 GLN A O 1
ATOM 2283 N N . SER A 1 293 ? -22.498 -8.738 29.212 1.00 90.38 293 SER A N 1
ATOM 2284 C CA . SER A 1 293 ? -23.215 -9.183 28.016 1.00 90.38 293 SER A CA 1
ATOM 2285 C C . SER A 1 293 ? -22.383 -10.185 27.220 1.00 90.38 293 SER A C 1
ATOM 2287 O O . SER A 1 293 ? -21.183 -10.001 27.010 1.00 90.38 293 SER A O 1
ATOM 2289 N N . LYS A 1 294 ? -23.028 -11.251 26.739 1.00 94.88 294 LYS A N 1
ATOM 2290 C CA . LYS A 1 294 ? -22.379 -12.201 25.827 1.00 94.88 294 LYS A CA 1
ATOM 2291 C C . LYS A 1 294 ? -22.087 -11.508 24.494 1.00 94.88 294 LYS A C 1
ATOM 2293 O O . LYS A 1 294 ? -22.875 -10.678 24.052 1.00 94.88 294 LYS A O 1
ATOM 2298 N N . ILE A 1 295 ? -20.983 -11.862 23.844 1.00 96.94 295 ILE A N 1
ATOM 2299 C CA . ILE A 1 295 ? -20.630 -11.338 22.519 1.00 96.94 295 ILE A CA 1
ATOM 2300 C C . ILE A 1 295 ? -20.848 -12.461 21.514 1.00 96.94 295 ILE A C 1
ATOM 2302 O O . ILE A 1 295 ? -20.217 -13.511 21.621 1.00 96.94 295 ILE A O 1
ATOM 2306 N N . VAL A 1 296 ? -21.766 -12.238 20.579 1.00 97.94 296 VAL A N 1
ATOM 2307 C CA . VAL A 1 296 ? -22.062 -13.136 19.463 1.00 97.94 296 VAL A CA 1
ATOM 2308 C C . VAL A 1 296 ? -21.489 -12.507 18.207 1.00 97.94 296 VAL A C 1
ATOM 2310 O O . VAL A 1 296 ? -21.898 -11.410 17.837 1.00 97.94 296 VAL A O 1
ATOM 2313 N N . THR A 1 297 ? -20.574 -13.192 17.535 1.00 98.38 297 THR A N 1
ATOM 2314 C CA . THR A 1 297 ? -19.914 -12.685 16.331 1.00 98.38 297 THR A CA 1
ATOM 2315 C C . THR A 1 297 ? -20.174 -13.628 15.177 1.00 98.38 297 THR A C 1
ATOM 2317 O O . THR A 1 297 ? -19.879 -14.814 15.268 1.00 98.38 297 THR A O 1
ATOM 2320 N N . ARG A 1 298 ? -20.696 -13.099 14.072 1.00 97.94 298 ARG A N 1
ATOM 2321 C CA . ARG A 1 298 ? -20.902 -13.853 12.837 1.00 97.94 298 ARG A CA 1
ATOM 2322 C C . ARG A 1 298 ? -20.228 -13.143 11.683 1.00 97.94 298 ARG A C 1
ATOM 2324 O O . ARG A 1 298 ? -20.626 -12.041 11.298 1.00 97.94 298 ARG A O 1
ATOM 2331 N N . VAL A 1 299 ? -19.220 -13.799 11.129 1.00 96.81 299 VAL A N 1
ATOM 2332 C CA . VAL A 1 299 ? -18.580 -13.387 9.886 1.00 96.81 299 VAL A CA 1
ATOM 2333 C C . VAL A 1 299 ? -19.187 -14.197 8.755 1.00 96.81 299 VAL A C 1
ATOM 2335 O O . VAL A 1 299 ? -19.139 -15.426 8.764 1.00 96.81 299 VAL A O 1
ATOM 2338 N N . PHE A 1 300 ? -19.750 -13.507 7.774 1.00 94.88 300 PHE A N 1
ATOM 2339 C CA . PHE A 1 300 ? -20.296 -14.115 6.573 1.00 94.88 300 PHE A CA 1
ATOM 2340 C C . PHE A 1 300 ? -19.390 -13.777 5.404 1.00 94.88 300 PHE A C 1
ATOM 2342 O O . PHE A 1 300 ? -19.166 -12.608 5.113 1.00 94.88 300 PHE A O 1
ATOM 2349 N N . HIS A 1 301 ? -18.871 -14.797 4.735 1.00 88.62 301 HIS A N 1
ATOM 2350 C CA . HIS A 1 301 ? -18.043 -14.623 3.548 1.00 88.62 301 HIS A CA 1
ATOM 2351 C C . HIS A 1 301 ? -18.538 -15.541 2.434 1.00 88.62 301 HIS A C 1
ATOM 2353 O O . HIS A 1 301 ? -19.266 -16.505 2.684 1.00 88.62 301 HIS A O 1
ATOM 2359 N N . ASN A 1 302 ? -18.131 -15.273 1.201 1.00 84.31 302 ASN A N 1
ATOM 2360 C CA . ASN A 1 302 ? -18.367 -16.159 0.074 1.00 84.31 302 ASN A CA 1
ATOM 2361 C C . ASN A 1 302 ? -17.029 -16.644 -0.476 1.00 84.31 302 ASN A C 1
ATOM 2363 O O . ASN A 1 302 ? -16.397 -15.978 -1.299 1.00 84.31 302 ASN A O 1
ATOM 2367 N N . ALA A 1 303 ? -16.616 -17.854 -0.087 1.00 69.38 303 ALA A N 1
ATOM 2368 C CA . ALA A 1 303 ? -15.332 -18.425 -0.514 1.00 69.38 303 ALA A CA 1
ATOM 2369 C C . ALA A 1 303 ? -15.171 -18.487 -2.046 1.00 69.38 303 ALA A C 1
ATOM 2371 O O . ALA A 1 303 ? -14.057 -18.440 -2.572 1.00 69.38 303 ALA A O 1
ATOM 2372 N N . HIS A 1 304 ? -16.286 -18.595 -2.774 1.00 64.88 304 HIS A N 1
ATOM 2373 C CA . HIS A 1 304 ? -16.325 -18.665 -4.232 1.00 64.88 304 HIS A CA 1
ATOM 2374 C C . HIS A 1 304 ? -16.463 -17.295 -4.916 1.00 64.88 304 HIS A C 1
ATOM 2376 O O . HIS A 1 304 ? -16.161 -17.188 -6.106 1.00 64.88 304 HIS A O 1
ATOM 2382 N N . GLY A 1 305 ? -16.937 -16.277 -4.194 1.00 58.12 305 GLY A N 1
ATOM 2383 C CA . GLY A 1 305 ? -17.238 -14.934 -4.691 1.00 58.12 305 GLY A CA 1
ATOM 2384 C C . GLY A 1 305 ? -16.102 -13.923 -4.537 1.00 58.12 305 GLY A C 1
ATOM 2385 O O . GLY A 1 305 ? -16.222 -12.823 -5.077 1.00 58.12 305 GLY A O 1
ATOM 2386 N N . LEU A 1 306 ? -15.009 -14.287 -3.851 1.00 55.84 306 LEU A N 1
ATOM 2387 C CA . LEU A 1 306 ? -13.855 -13.420 -3.592 1.00 55.84 306 LEU A CA 1
ATOM 2388 C C . LEU A 1 306 ? -13.374 -12.722 -4.874 1.00 55.84 306 LEU A C 1
ATOM 2390 O O . LEU A 1 306 ? -12.764 -13.321 -5.762 1.00 55.84 306 LEU A O 1
ATOM 2394 N N . ARG A 1 307 ? -13.658 -11.417 -4.957 1.00 52.00 307 ARG A N 1
ATOM 2395 C CA . ARG A 1 307 ? -13.329 -10.555 -6.106 1.00 52.00 307 ARG A CA 1
ATOM 2396 C C . ARG A 1 307 ? -11.850 -10.153 -6.129 1.00 52.00 307 ARG A C 1
ATOM 2398 O O . ARG A 1 307 ? -11.377 -9.642 -7.143 1.00 52.00 307 ARG A O 1
ATOM 2405 N N . HIS A 1 308 ? -11.113 -10.386 -5.041 1.00 49.25 308 HIS A N 1
ATOM 2406 C CA . HIS A 1 308 ? -9.696 -10.051 -4.944 1.00 49.25 308 HIS A CA 1
ATOM 2407 C C . HIS A 1 308 ? -8.802 -11.102 -5.616 1.00 49.25 308 HIS A C 1
ATOM 2409 O O . HIS A 1 308 ? -8.931 -12.308 -5.404 1.00 49.25 308 HIS A O 1
ATOM 2415 N N . GLN A 1 309 ? -7.846 -10.609 -6.413 1.00 41.53 309 GLN A N 1
ATOM 2416 C CA . GLN A 1 309 ? -6.807 -11.376 -7.117 1.00 41.53 309 GLN A CA 1
ATOM 2417 C C . GLN A 1 309 ? -6.055 -12.387 -6.232 1.00 41.53 309 GLN A C 1
ATOM 2419 O O . GLN A 1 309 ? -5.521 -13.363 -6.758 1.00 41.53 309 GLN A O 1
ATOM 2424 N N . GLU A 1 310 ? -6.037 -12.187 -4.913 1.00 42.97 310 GLU A N 1
ATOM 2425 C CA . GLU A 1 310 ? -5.310 -13.010 -3.943 1.00 42.97 310 GLU A CA 1
ATOM 2426 C C . GLU A 1 310 ? -5.882 -14.435 -3.806 1.00 42.97 310 GLU A C 1
ATOM 2428 O O . GLU A 1 310 ? -5.122 -15.384 -3.623 1.00 42.97 310 GLU A O 1
ATOM 2433 N N . ALA A 1 311 ? -7.188 -14.637 -4.027 1.00 48.84 311 ALA A N 1
ATOM 2434 C CA . ALA A 1 311 ? -7.865 -15.935 -3.876 1.00 48.84 311 ALA A CA 1
ATOM 2435 C C . ALA A 1 311 ? -7.672 -16.917 -5.055 1.00 48.84 311 ALA A C 1
ATOM 2437 O O . ALA A 1 311 ? -8.255 -18.008 -5.078 1.00 48.84 311 ALA A O 1
ATOM 2438 N N . ARG A 1 312 ? -6.875 -16.547 -6.070 1.00 48.47 312 ARG A N 1
ATOM 2439 C CA . ARG A 1 312 ? -6.625 -17.391 -7.255 1.00 48.47 312 ARG A CA 1
ATOM 2440 C C . ARG A 1 312 ? -5.601 -18.497 -7.027 1.00 48.47 312 ARG A C 1
ATOM 2442 O O . ARG A 1 312 ? -5.513 -19.406 -7.849 1.00 48.47 312 ARG A O 1
ATOM 2449 N N . THR A 1 313 ? -4.854 -18.452 -5.928 1.00 53.41 313 THR A N 1
ATOM 2450 C CA . THR A 1 313 ? -3.885 -19.498 -5.592 1.00 53.41 313 THR A CA 1
ATOM 2451 C C . THR A 1 313 ? -4.489 -20.491 -4.600 1.00 53.41 313 THR A C 1
ATOM 2453 O O . THR A 1 313 ? -5.214 -20.113 -3.680 1.00 53.41 313 THR A O 1
ATOM 2456 N N . GLN A 1 314 ? -4.176 -21.779 -4.762 1.00 53.81 314 GLN A N 1
ATOM 2457 C CA . GLN A 1 314 ? -4.573 -22.829 -3.812 1.00 53.81 314 GLN A CA 1
ATOM 2458 C C . GLN A 1 314 ? -4.081 -22.520 -2.387 1.00 53.81 314 GLN A C 1
ATOM 2460 O O . GLN A 1 314 ? -4.760 -22.822 -1.411 1.00 53.81 314 GLN A O 1
ATOM 2465 N N . HIS A 1 315 ? -2.938 -21.840 -2.287 1.00 54.09 315 HIS A N 1
ATOM 2466 C CA . HIS A 1 315 ? -2.327 -21.430 -1.030 1.00 54.09 315 HIS A CA 1
ATOM 2467 C C . HIS A 1 315 ? -3.161 -20.380 -0.276 1.00 54.09 315 HIS A C 1
ATOM 2469 O O . HIS A 1 315 ? -3.355 -20.501 0.927 1.00 54.09 315 HIS A O 1
ATOM 2475 N N . ALA A 1 316 ? -3.729 -19.388 -0.971 1.00 61.53 316 ALA A N 1
ATOM 2476 C CA . ALA A 1 316 ? -4.604 -18.396 -0.343 1.00 61.53 316 ALA A CA 1
ATOM 2477 C C . ALA A 1 316 ? -5.924 -19.001 0.162 1.00 61.53 316 ALA A C 1
ATOM 2479 O O . ALA A 1 316 ? -6.422 -18.603 1.210 1.00 61.53 316 ALA A O 1
ATOM 2480 N N . ARG A 1 317 ? -6.467 -20.001 -0.547 1.00 61.16 317 ARG A N 1
ATOM 2481 C CA . ARG A 1 317 ? -7.679 -20.717 -0.112 1.00 61.16 317 ARG A CA 1
ATOM 2482 C C . ARG A 1 317 ? -7.441 -21.546 1.146 1.00 61.16 317 ARG A C 1
ATOM 2484 O O . ARG A 1 317 ? -8.263 -21.490 2.049 1.00 61.16 317 ARG A O 1
ATOM 2491 N N . HIS A 1 318 ? -6.311 -22.252 1.215 1.00 58.69 318 HIS A N 1
ATOM 2492 C CA . HIS A 1 318 ? -5.916 -23.009 2.407 1.00 58.69 318 HIS A CA 1
ATOM 2493 C C . HIS A 1 318 ? -5.721 -22.089 3.620 1.00 58.69 318 HIS A C 1
ATOM 2495 O O . HIS A 1 318 ? -6.193 -22.376 4.712 1.00 58.69 318 HIS A O 1
ATOM 2501 N N . ARG A 1 319 ? -5.099 -20.921 3.421 1.00 76.25 319 ARG A N 1
ATOM 2502 C CA . ARG A 1 319 ? -4.936 -19.935 4.499 1.00 76.25 319 ARG A CA 1
ATOM 2503 C C . ARG A 1 319 ? -6.266 -19.379 5.012 1.00 76.25 319 ARG A C 1
ATOM 2505 O O . ARG A 1 319 ? -6.356 -19.062 6.192 1.00 76.25 319 ARG A O 1
ATOM 2512 N N . LEU A 1 320 ? -7.282 -19.259 4.154 1.00 80.12 320 LEU A N 1
ATOM 2513 C CA . LEU A 1 320 ? -8.616 -18.815 4.563 1.00 80.12 320 LEU A CA 1
ATOM 2514 C C . LEU A 1 320 ? -9.381 -19.905 5.323 1.00 80.12 320 LEU A C 1
ATOM 2516 O O . LEU A 1 320 ? -10.068 -19.586 6.287 1.00 80.12 320 LEU A O 1
ATOM 2520 N N . SER A 1 321 ? -9.263 -21.174 4.913 1.00 84.06 321 SER A N 1
ATOM 2521 C CA . SER A 1 321 ? -9.893 -22.280 5.643 1.00 84.06 321 SER A CA 1
ATOM 2522 C C . SER A 1 321 ? -9.298 -22.450 7.036 1.00 84.06 321 SER A C 1
ATOM 2524 O O . SER A 1 321 ? -10.059 -22.579 7.987 1.00 84.06 321 SER A O 1
ATOM 2526 N N . ASP A 1 322 ? -7.970 -22.375 7.166 1.00 88.50 322 ASP A N 1
ATOM 2527 C CA . ASP A 1 322 ? -7.309 -22.442 8.474 1.00 88.50 322 ASP A CA 1
ATOM 2528 C C . ASP A 1 322 ? -7.742 -21.259 9.343 1.00 88.50 322 ASP A C 1
ATOM 2530 O O . ASP A 1 322 ? -8.195 -21.447 10.465 1.00 88.50 322 ASP A O 1
ATOM 2534 N N . PHE A 1 323 ? -7.742 -20.045 8.778 1.00 90.44 323 PHE A N 1
ATOM 2535 C CA . PHE A 1 323 ? -8.229 -18.854 9.473 1.00 90.44 323 PHE A CA 1
ATOM 2536 C C . PHE A 1 323 ? -9.677 -19.010 9.963 1.00 90.44 323 PHE A C 1
ATOM 2538 O O . PHE A 1 323 ? -9.989 -18.614 11.082 1.00 90.44 323 PHE A O 1
ATOM 2545 N N . ALA A 1 324 ? -10.570 -19.572 9.144 1.00 92.50 324 ALA A N 1
ATOM 2546 C CA . ALA A 1 324 ? -11.967 -19.788 9.510 1.00 92.50 324 ALA A CA 1
ATOM 2547 C C . ALA A 1 324 ? -12.117 -20.785 10.669 1.00 92.50 324 ALA A C 1
ATOM 2549 O O . ALA A 1 324 ? -12.919 -20.549 11.579 1.00 92.50 324 ALA A O 1
ATOM 2550 N N . VAL A 1 325 ? -11.338 -21.873 10.642 1.00 93.62 325 VAL A N 1
ATOM 2551 C CA . VAL A 1 325 ? -11.282 -22.869 11.721 1.00 93.62 325 VAL A CA 1
ATOM 2552 C C . VAL A 1 325 ? -10.777 -22.210 12.997 1.00 93.62 325 VAL A C 1
ATOM 2554 O O . VAL A 1 325 ? -11.511 -22.191 13.981 1.00 93.62 325 VAL A O 1
ATOM 2557 N N . ASP A 1 326 ? -9.607 -21.570 12.940 1.00 93.94 326 ASP A N 1
ATOM 2558 C CA . ASP A 1 326 ? -8.978 -20.868 14.061 1.00 93.94 326 ASP A CA 1
ATOM 2559 C C . ASP A 1 326 ? -9.916 -19.831 14.696 1.00 93.94 326 ASP A C 1
ATOM 2561 O O . ASP A 1 326 ? -9.979 -19.679 15.915 1.00 93.94 326 ASP A O 1
ATOM 2565 N N . PHE A 1 327 ? -10.636 -19.073 13.862 1.00 95.25 327 PHE A N 1
ATOM 2566 C CA . PHE A 1 327 ? -11.582 -18.059 14.315 1.00 95.25 327 PHE A CA 1
ATOM 2567 C C . PHE A 1 327 ? -12.753 -18.704 15.053 1.00 95.25 327 PHE A C 1
ATOM 2569 O O . PHE A 1 327 ? -13.097 -18.275 16.155 1.00 95.25 327 PHE A O 1
ATOM 2576 N N . THR A 1 328 ? -13.341 -19.744 14.461 1.00 96.12 328 THR A N 1
ATOM 2577 C CA . THR A 1 328 ? -14.545 -20.397 14.984 1.00 96.12 328 THR A CA 1
ATOM 2578 C C . THR A 1 328 ? -14.259 -21.186 16.262 1.00 96.12 328 THR A C 1
ATOM 2580 O O . THR A 1 328 ? -15.038 -21.148 17.209 1.00 96.12 328 THR A O 1
ATOM 2583 N N . GLU A 1 329 ? -13.117 -21.871 16.348 1.00 95.19 329 GLU A N 1
ATOM 2584 C CA . GLU A 1 329 ? -12.757 -22.648 17.541 1.00 95.19 329 GLU A CA 1
ATOM 2585 C C . GLU A 1 329 ? -12.283 -21.777 18.712 1.00 95.19 329 GLU A C 1
ATOM 2587 O O . GLU A 1 329 ? -12.297 -22.221 19.862 1.00 95.19 329 GLU A O 1
ATOM 2592 N N . SER A 1 330 ? -11.880 -20.529 18.444 1.00 93.56 330 SER A N 1
ATOM 2593 C CA . SER A 1 330 ? -11.322 -19.644 19.469 1.00 93.56 330 SER A CA 1
ATOM 2594 C C . SER A 1 330 ? -12.311 -19.299 20.584 1.00 93.56 330 SER A C 1
ATOM 2596 O O . SER A 1 330 ? -11.903 -19.154 21.741 1.00 93.56 330 SER A O 1
ATOM 2598 N N . MET A 1 331 ? -13.602 -19.139 20.260 1.00 94.88 331 MET A N 1
ATOM 2599 C CA . MET A 1 331 ? -14.648 -18.756 21.209 1.00 94.88 331 MET A CA 1
ATOM 2600 C C . MET A 1 331 ? -16.010 -19.356 20.823 1.00 94.88 331 MET A C 1
ATOM 2602 O O . MET A 1 331 ? -16.405 -19.254 19.668 1.00 94.88 331 MET A O 1
ATOM 2606 N N . PRO A 1 332 ? -16.814 -19.857 21.784 1.00 94.50 332 PRO A N 1
ATOM 2607 C CA . PRO A 1 332 ? -18.049 -20.597 21.478 1.00 94.50 332 PRO A CA 1
ATOM 2608 C C . PRO A 1 332 ? -19.163 -19.852 20.723 1.00 94.50 332 PRO A C 1
ATOM 2610 O O . PRO A 1 332 ? -20.114 -20.487 20.286 1.00 94.50 332 PRO A O 1
ATOM 2613 N N . LEU A 1 333 ? -19.121 -18.518 20.657 1.00 97.00 333 LEU A N 1
ATOM 2614 C CA . LEU A 1 333 ? -20.151 -17.683 20.015 1.00 97.00 333 LEU A CA 1
ATOM 2615 C C . LEU A 1 333 ? -19.592 -16.893 18.824 1.00 97.00 333 LEU A C 1
ATOM 2617 O O . LEU A 1 333 ? -20.151 -15.861 18.448 1.00 97.00 333 LEU A O 1
ATOM 2621 N N . PHE A 1 334 ? -18.447 -17.323 18.301 1.00 98.12 334 PHE A N 1
ATOM 2622 C CA . PHE A 1 334 ? -17.772 -16.709 17.171 1.00 98.12 334 PHE A CA 1
ATOM 2623 C C . PHE A 1 334 ? -17.829 -17.687 16.008 1.00 98.12 334 PHE A C 1
ATOM 2625 O O . PHE A 1 334 ? -17.245 -18.758 16.072 1.00 98.12 334 PHE A O 1
ATOM 2632 N N . ASP A 1 335 ? -18.527 -17.300 14.948 1.00 97.06 335 ASP A N 1
ATOM 2633 C CA . ASP A 1 335 ? -18.748 -18.143 13.782 1.00 97.06 335 ASP A CA 1
ATOM 2634 C C . ASP A 1 335 ? -18.134 -17.490 12.541 1.00 97.06 335 ASP A C 1
ATOM 2636 O O . ASP A 1 335 ? -18.440 -16.336 12.220 1.00 97.06 335 ASP A O 1
ATOM 2640 N N . TYR A 1 336 ? -17.320 -18.245 11.801 1.00 95.50 336 TYR A N 1
ATOM 2641 C CA . TYR A 1 336 ? -16.856 -17.869 10.466 1.00 95.50 336 TYR A CA 1
ATOM 2642 C C . TYR A 1 336 ? -17.551 -18.740 9.414 1.00 95.50 336 TYR A C 1
ATOM 2644 O O . TYR A 1 336 ? -17.257 -19.924 9.263 1.00 95.50 336 TYR A O 1
ATOM 2652 N N . THR A 1 337 ? -18.527 -18.169 8.707 1.00 93.81 337 THR A N 1
ATOM 2653 C CA . THR A 1 337 ? -19.482 -18.922 7.884 1.00 93.81 337 THR A CA 1
ATOM 2654 C C . THR A 1 337 ? -19.314 -18.649 6.392 1.00 93.81 337 THR A C 1
ATOM 2656 O O . THR A 1 337 ? -19.564 -17.533 5.926 1.00 93.81 337 THR A O 1
ATOM 2659 N N . ASP A 1 338 ? -19.035 -19.705 5.622 1.00 90.81 338 ASP A N 1
ATOM 2660 C CA . ASP A 1 338 ? -19.149 -19.667 4.162 1.00 90.81 338 ASP A CA 1
ATOM 2661 C C . ASP A 1 338 ? -20.630 -19.649 3.747 1.00 90.81 338 ASP A C 1
ATOM 2663 O O . ASP A 1 338 ? -21.467 -20.452 4.179 1.00 90.81 338 ASP A O 1
ATOM 2667 N N . CYS A 1 339 ? -20.986 -18.691 2.902 1.00 90.50 339 CYS A N 1
ATOM 2668 C CA . CYS A 1 339 ? -22.336 -18.504 2.384 1.00 90.50 339 CYS A CA 1
ATOM 2669 C C . CYS A 1 339 ? -22.599 -19.302 1.105 1.00 90.50 339 CYS A C 1
ATOM 2671 O O . CYS A 1 339 ? -23.734 -19.317 0.619 1.00 90.50 339 CYS A O 1
ATOM 2673 N N . GLY A 1 340 ? -21.588 -20.011 0.601 1.00 83.50 340 GLY A N 1
ATOM 2674 C CA . GLY A 1 340 ? -21.699 -20.878 -0.558 1.00 83.50 340 GLY A CA 1
ATOM 2675 C C . GLY A 1 340 ? -21.815 -20.101 -1.869 1.00 83.50 340 GLY A C 1
ATOM 2676 O O . GLY A 1 340 ? -21.566 -18.902 -1.959 1.00 83.50 340 GLY A O 1
ATOM 2677 N N . ARG A 1 341 ? -22.182 -20.811 -2.939 1.00 79.62 341 ARG A N 1
ATOM 2678 C CA . ARG A 1 341 ? -22.147 -20.267 -4.303 1.00 79.62 341 ARG A CA 1
ATOM 2679 C C . ARG A 1 341 ? -23.298 -19.289 -4.558 1.00 79.62 341 ARG A C 1
ATOM 2681 O O . ARG A 1 341 ? -24.465 -19.605 -4.329 1.00 79.62 341 ARG A O 1
ATOM 2688 N N . GLY A 1 342 ? -22.966 -18.140 -5.141 1.00 74.12 342 GLY A N 1
ATOM 2689 C CA . GLY A 1 342 ? -23.932 -17.143 -5.604 1.00 74.12 342 GLY A CA 1
ATOM 2690 C C . GLY A 1 342 ? -23.594 -15.739 -5.125 1.00 74.12 342 GLY A C 1
ATOM 2691 O O . GLY A 1 342 ? -23.090 -15.557 -4.022 1.00 74.12 342 GLY A O 1
ATOM 2692 N N . LYS A 1 343 ? -23.870 -14.747 -5.970 1.00 74.69 343 LYS A N 1
ATOM 2693 C CA . LYS A 1 343 ? -23.753 -13.333 -5.606 1.00 74.69 343 LYS A CA 1
ATOM 2694 C C . LYS A 1 343 ? -24.774 -13.012 -4.497 1.00 74.69 343 LYS A C 1
ATOM 2696 O O . LYS A 1 343 ? -25.829 -13.638 -4.472 1.00 74.69 343 LYS A O 1
ATOM 2701 N N . GLU A 1 344 ? -24.454 -12.086 -3.591 1.00 82.88 344 GLU A N 1
ATOM 2702 C CA . GLU A 1 344 ? -25.387 -11.533 -2.578 1.00 82.88 344 GLU A CA 1
ATOM 2703 C C . GLU A 1 344 ? -25.887 -12.536 -1.506 1.00 82.88 344 GLU A C 1
ATOM 2705 O O . GLU A 1 344 ? -26.799 -12.250 -0.726 1.00 82.88 344 GLU A O 1
ATOM 2710 N N . ARG A 1 345 ? -25.283 -13.732 -1.416 1.00 87.50 345 ARG A N 1
ATOM 2711 C CA . ARG A 1 345 ? -25.627 -14.737 -0.391 1.00 87.50 345 ARG A CA 1
ATOM 2712 C C . ARG A 1 345 ? -25.214 -14.310 1.018 1.00 87.50 345 ARG A C 1
ATOM 2714 O O . ARG A 1 345 ? -25.974 -14.548 1.955 1.00 87.50 345 ARG A O 1
ATOM 2721 N N . ALA A 1 346 ? -24.029 -13.712 1.158 1.00 90.19 346 ALA A N 1
ATOM 2722 C CA . ALA A 1 346 ? -23.566 -13.152 2.427 1.00 90.19 346 ALA A CA 1
ATOM 2723 C C . ALA A 1 346 ? -24.482 -11.999 2.860 1.00 90.19 346 ALA A C 1
ATOM 2725 O O . ALA A 1 346 ? -25.007 -12.028 3.971 1.00 90.19 346 ALA A O 1
ATOM 2726 N N . ASP A 1 347 ? -24.792 -11.088 1.935 1.00 91.44 347 ASP A N 1
ATOM 2727 C CA . ASP A 1 347 ? -25.680 -9.946 2.161 1.00 91.44 347 ASP A CA 1
ATOM 2728 C C . ASP A 1 347 ? -27.050 -10.388 2.670 1.00 91.44 347 ASP A C 1
ATOM 2730 O O . ASP A 1 347 ? -27.526 -9.883 3.683 1.00 91.44 347 ASP A O 1
ATOM 2734 N N . SER A 1 348 ? -27.647 -11.395 2.025 1.00 91.88 348 SER A N 1
ATOM 2735 C CA . SER A 1 348 ? -28.940 -11.953 2.437 1.00 91.88 348 SER A CA 1
ATOM 2736 C C . SER A 1 348 ? -28.891 -12.519 3.862 1.00 91.88 348 SER A C 1
ATOM 2738 O O . SER A 1 348 ? -29.799 -12.279 4.655 1.00 91.88 348 SER A O 1
ATOM 2740 N N . LYS A 1 349 ? -27.821 -13.243 4.230 1.00 94.12 349 LYS A N 1
ATOM 2741 C CA . LYS A 1 349 ? -27.664 -13.768 5.598 1.00 94.12 349 LYS A CA 1
ATOM 2742 C C . LYS A 1 349 ? -27.470 -12.652 6.622 1.00 94.12 349 LYS A C 1
ATOM 2744 O O . LYS A 1 349 ? -28.035 -12.745 7.711 1.00 94.12 349 LYS A O 1
ATOM 2749 N N . ILE A 1 350 ? -26.693 -11.618 6.293 1.00 95.44 350 ILE A N 1
ATOM 2750 C CA . ILE A 1 350 ? -26.481 -10.461 7.171 1.00 95.44 350 ILE A CA 1
ATOM 2751 C C . ILE A 1 350 ? -27.802 -9.720 7.383 1.00 95.44 350 ILE A C 1
ATOM 2753 O O . ILE A 1 350 ? -28.151 -9.461 8.530 1.00 95.44 350 ILE A O 1
ATOM 2757 N N . GLN A 1 351 ? -28.553 -9.433 6.316 1.00 94.75 351 GLN A N 1
ATOM 2758 C CA . GLN A 1 351 ? -29.838 -8.725 6.380 1.00 94.75 351 GLN A CA 1
ATOM 2759 C C . GLN A 1 351 ? -30.858 -9.471 7.244 1.00 94.75 351 GLN A C 1
ATOM 2761 O O . GLN A 1 351 ? -31.398 -8.900 8.187 1.00 94.75 351 GLN A O 1
ATOM 2766 N N . GLU A 1 352 ? -31.063 -10.766 6.999 1.00 95.56 352 GLU A N 1
ATOM 2767 C CA . GLU A 1 352 ? -32.023 -11.555 7.780 1.00 95.56 352 GLU A CA 1
ATOM 2768 C C . GLU A 1 352 ? -31.579 -11.743 9.235 1.00 95.56 352 GLU A C 1
ATOM 2770 O O . GLU A 1 352 ? -32.388 -11.655 10.160 1.00 95.56 352 GLU A O 1
ATOM 2775 N N . THR A 1 353 ? -30.277 -11.929 9.475 1.00 96.62 353 THR A N 1
ATOM 2776 C CA . THR A 1 353 ? -29.744 -11.983 10.844 1.00 96.62 353 THR A CA 1
ATOM 2777 C C . THR A 1 353 ? -29.943 -10.643 11.557 1.00 96.62 353 THR A C 1
ATOM 2779 O O . THR A 1 353 ? -30.327 -10.616 12.725 1.00 96.62 353 THR A O 1
ATOM 2782 N N . PHE A 1 354 ? -29.728 -9.525 10.863 1.00 97.00 354 PHE A N 1
ATOM 2783 C CA . PHE A 1 354 ? -29.961 -8.188 11.395 1.00 97.00 354 PHE A CA 1
ATOM 2784 C C . PHE A 1 354 ? -31.436 -7.983 11.767 1.00 97.00 354 PHE A C 1
ATOM 2786 O O . PHE A 1 354 ? -31.714 -7.597 12.902 1.00 97.00 354 PHE A O 1
ATOM 2793 N N . HIS A 1 355 ? -32.377 -8.310 10.873 1.00 95.38 355 HIS A N 1
ATOM 2794 C CA . HIS A 1 355 ? -33.820 -8.219 11.134 1.00 95.38 355 HIS A CA 1
ATOM 2795 C C . HIS A 1 355 ? -34.251 -9.043 12.352 1.00 95.38 355 HIS A C 1
ATOM 2797 O O . HIS A 1 355 ? -35.028 -8.571 13.183 1.00 95.38 355 HIS A O 1
ATOM 2803 N N . LEU A 1 356 ? -33.711 -10.255 12.495 1.00 95.00 356 LEU A N 1
ATOM 2804 C CA . LEU A 1 356 ? -34.024 -11.128 13.622 1.00 95.00 356 LEU A CA 1
ATOM 2805 C C . LEU A 1 356 ? -33.595 -10.518 14.966 1.00 95.00 356 LEU A C 1
ATOM 2807 O O . LEU A 1 356 ? -34.307 -10.641 15.964 1.00 95.00 356 LEU A O 1
ATOM 2811 N N . PHE A 1 357 ? -32.428 -9.875 15.010 1.00 96.06 357 PHE A N 1
ATOM 2812 C CA . PHE A 1 357 ? -31.840 -9.408 16.265 1.00 96.06 357 PHE A CA 1
ATOM 2813 C C . PHE A 1 357 ? -32.144 -7.952 16.608 1.00 96.06 357 PHE A C 1
ATOM 2815 O O . PHE A 1 357 ? -32.189 -7.629 17.793 1.00 96.06 357 PHE A O 1
ATOM 2822 N N . ILE A 1 358 ? -32.433 -7.085 15.634 1.00 95.25 358 ILE A N 1
ATOM 2823 C CA . ILE A 1 358 ? -32.795 -5.686 15.915 1.00 95.25 358 ILE A CA 1
ATOM 2824 C C . ILE A 1 358 ? -34.086 -5.593 16.747 1.00 95.25 358 ILE A C 1
ATOM 2826 O O . ILE A 1 358 ? -34.186 -4.780 17.672 1.00 95.25 358 ILE A O 1
ATOM 2830 N N . ALA A 1 359 ? -35.034 -6.497 16.482 1.00 90.88 359 ALA A N 1
ATOM 2831 C CA . ALA A 1 359 ? -36.288 -6.627 17.218 1.00 90.88 359 ALA A CA 1
ATOM 2832 C C . ALA A 1 359 ? -36.137 -7.352 18.570 1.00 90.88 359 ALA A C 1
ATOM 2834 O O . ALA A 1 359 ? -37.057 -7.330 19.386 1.00 90.88 359 ALA A O 1
ATOM 2835 N N . ASN A 1 360 ? -34.992 -7.987 18.843 1.00 92.75 360 ASN A N 1
ATOM 2836 C CA . ASN A 1 360 ? -34.791 -8.750 20.070 1.00 92.75 360 ASN A CA 1
ATOM 2837 C C . ASN A 1 360 ? -34.512 -7.802 21.260 1.00 92.75 360 ASN A C 1
ATOM 2839 O O . ASN A 1 360 ? -33.566 -7.007 21.199 1.00 92.75 360 ASN A O 1
ATOM 2843 N N . PRO A 1 361 ? -35.284 -7.873 22.363 1.00 89.88 361 PRO A N 1
ATOM 2844 C CA . PRO A 1 361 ? -35.088 -7.004 23.526 1.00 89.88 361 PRO A CA 1
ATOM 2845 C C . PRO A 1 361 ? -33.804 -7.312 24.311 1.00 89.88 361 PRO A C 1
ATOM 2847 O O . PRO A 1 361 ? -33.284 -6.437 24.993 1.00 89.88 361 PRO A O 1
ATOM 2850 N N . HIS A 1 362 ? -33.256 -8.524 24.199 1.00 91.56 362 HIS A N 1
ATOM 2851 C CA . HIS A 1 362 ? -32.006 -8.914 24.860 1.00 91.56 362 HIS A CA 1
ATOM 2852 C C . HIS A 1 362 ? -30.759 -8.571 24.031 1.00 91.56 362 HIS A C 1
ATOM 2854 O O . HIS A 1 362 ? -29.647 -8.588 24.569 1.00 91.56 362 HIS A O 1
ATOM 2860 N N . CYS A 1 363 ? -30.933 -8.224 22.749 1.00 94.81 363 CYS A N 1
ATOM 2861 C CA . CYS A 1 363 ? -29.870 -7.688 21.907 1.00 94.81 363 CYS A CA 1
ATOM 2862 C C . CYS A 1 363 ? -29.757 -6.178 22.136 1.00 94.81 363 CYS A C 1
ATOM 2864 O O . CYS A 1 363 ? -30.616 -5.399 21.712 1.00 94.81 363 CYS A O 1
ATOM 2866 N N . HIS A 1 364 ? -28.705 -5.787 22.848 1.00 93.94 364 HIS A N 1
ATOM 2867 C CA . HIS A 1 364 ? -28.511 -4.404 23.281 1.00 93.94 364 HIS A CA 1
ATOM 2868 C C . HIS A 1 364 ? -27.771 -3.569 22.235 1.00 93.94 364 HIS A C 1
ATOM 2870 O O . HIS A 1 364 ? -28.105 -2.408 22.022 1.00 93.94 364 HIS A O 1
ATOM 2876 N N . THR A 1 365 ? -26.803 -4.179 21.549 1.00 95.81 365 THR A N 1
ATOM 2877 C CA . THR A 1 365 ? -26.004 -3.505 20.523 1.00 95.81 365 THR A CA 1
ATOM 2878 C C . THR A 1 365 ? -25.746 -4.450 19.356 1.00 95.81 365 THR A C 1
ATOM 2880 O O . THR A 1 365 ? -25.431 -5.623 19.563 1.00 95.81 365 THR A O 1
ATOM 2883 N N . ILE A 1 366 ? -25.840 -3.925 18.136 1.00 97.50 366 ILE A N 1
ATOM 2884 C CA . ILE A 1 366 ? -25.476 -4.593 16.889 1.00 97.50 366 ILE A CA 1
ATOM 2885 C C . ILE A 1 366 ? -24.347 -3.798 16.237 1.00 97.50 366 ILE A C 1
ATOM 2887 O O . ILE A 1 366 ? -24.562 -2.694 15.739 1.00 97.50 366 ILE A O 1
ATOM 2891 N N . PHE A 1 367 ? -23.151 -4.376 16.212 1.00 97.94 367 PHE A N 1
ATOM 2892 C CA . PHE A 1 367 ? -22.041 -3.882 15.411 1.00 97.94 367 PHE A CA 1
ATOM 2893 C C . PHE A 1 367 ? -22.167 -4.418 13.989 1.00 97.94 367 PHE A C 1
ATOM 2895 O O . PHE A 1 367 ? -22.163 -5.631 13.781 1.00 97.94 367 PHE A O 1
ATOM 2902 N N . LEU A 1 368 ? -22.277 -3.522 13.013 1.00 97.44 368 LEU A N 1
ATOM 2903 C CA . LEU A 1 368 ? -22.434 -3.867 11.605 1.00 97.44 368 LEU A CA 1
ATOM 2904 C C . LEU A 1 368 ? -21.190 -3.446 10.813 1.00 97.44 368 LEU A C 1
ATOM 2906 O O . LEU A 1 368 ? -21.043 -2.288 10.419 1.00 97.44 368 LEU A O 1
ATOM 2910 N N . ALA A 1 369 ? -20.306 -4.406 10.552 1.00 95.75 369 ALA A N 1
ATOM 2911 C CA . ALA A 1 369 ? -19.166 -4.280 9.649 1.00 95.75 369 ALA A CA 1
ATOM 2912 C C . ALA A 1 369 ? -19.576 -4.709 8.231 1.00 95.75 369 ALA A C 1
ATOM 2914 O O . ALA A 1 369 ? -19.121 -5.724 7.712 1.00 95.75 369 ALA A O 1
ATOM 2915 N N . ALA A 1 370 ? -20.491 -3.947 7.632 1.00 90.94 370 ALA A N 1
ATOM 2916 C CA . ALA A 1 370 ? -20.973 -4.145 6.261 1.00 90.94 370 ALA A CA 1
ATOM 2917 C C . ALA A 1 370 ? -21.198 -2.805 5.523 1.00 90.94 370 ALA A C 1
ATOM 2919 O O . ALA A 1 370 ? -21.678 -2.755 4.395 1.00 90.94 370 ALA A O 1
ATOM 2920 N N . ALA A 1 371 ? -20.831 -1.684 6.153 1.00 78.94 371 ALA A N 1
ATOM 2921 C CA . ALA A 1 371 ? -21.204 -0.328 5.739 1.00 78.94 371 ALA A CA 1
ATOM 2922 C C . ALA A 1 371 ? -20.344 0.253 4.596 1.00 78.94 371 ALA A C 1
ATOM 2924 O O . ALA A 1 371 ? -20.291 1.468 4.409 1.00 78.94 371 ALA A O 1
ATOM 2925 N N . VAL A 1 372 ? -19.641 -0.599 3.847 1.00 80.00 372 VAL A N 1
ATOM 2926 C CA . VAL A 1 372 ? -18.876 -0.206 2.649 1.00 80.00 372 VAL A CA 1
ATOM 2927 C C . VAL A 1 372 ? -19.565 -0.604 1.343 1.00 80.00 372 VAL A C 1
ATOM 2929 O O . VAL A 1 372 ? -19.129 -0.160 0.282 1.00 80.00 372 VAL A O 1
ATOM 2932 N N . ASP A 1 373 ? -20.631 -1.408 1.409 1.00 75.25 373 ASP A N 1
ATOM 2933 C CA . ASP A 1 373 ? -21.491 -1.721 0.267 1.00 75.25 373 ASP A CA 1
ATOM 2934 C C . ASP A 1 373 ? -22.790 -0.898 0.335 1.00 75.25 373 ASP A C 1
ATOM 2936 O O . ASP A 1 373 ? -23.446 -0.801 1.378 1.00 75.25 373 ASP A O 1
ATOM 2940 N N . ASN A 1 374 ? -23.187 -0.325 -0.804 1.00 76.50 374 ASN A N 1
ATOM 2941 C CA . ASN A 1 374 ? -24.436 0.417 -0.969 1.00 76.50 374 ASN A CA 1
ATOM 2942 C C . ASN A 1 374 ? -25.673 -0.453 -0.685 1.00 76.50 374 ASN A C 1
ATOM 2944 O O . ASN A 1 374 ? -26.734 0.088 -0.368 1.00 76.50 374 ASN A O 1
ATOM 2948 N N . GLY A 1 375 ? -25.553 -1.783 -0.771 1.00 80.94 375 GLY A N 1
ATOM 2949 C CA . GLY A 1 375 ? -26.635 -2.722 -0.472 1.00 80.94 375 GLY A CA 1
ATOM 2950 C C . GLY A 1 375 ? -27.212 -2.574 0.941 1.00 80.94 375 GLY A C 1
ATOM 2951 O O . GLY A 1 375 ? -28.424 -2.699 1.119 1.00 80.94 375 GLY A O 1
ATOM 2952 N N . PHE A 1 376 ? -26.386 -2.223 1.933 1.00 88.75 376 PHE A N 1
ATOM 2953 C CA . PHE A 1 376 ? -26.820 -2.110 3.331 1.00 88.75 376 PHE A CA 1
ATOM 2954 C C . PHE A 1 376 ? -27.395 -0.737 3.702 1.00 88.75 376 PHE A C 1
ATOM 2956 O O . PHE A 1 376 ? -28.065 -0.624 4.727 1.00 88.75 376 PHE A O 1
ATOM 2963 N N . ALA A 1 377 ? -27.216 0.298 2.875 1.00 89.38 377 ALA A N 1
ATOM 2964 C CA . ALA A 1 377 ? -27.812 1.612 3.137 1.00 89.38 377 ALA A CA 1
ATOM 2965 C C . ALA A 1 377 ? -29.348 1.528 3.202 1.00 89.38 377 ALA A C 1
ATOM 2967 O O . ALA A 1 377 ? -29.960 2.028 4.142 1.00 89.38 377 ALA A O 1
ATOM 2968 N N . ARG A 1 378 ? -29.964 0.781 2.275 1.00 88.69 378 ARG A N 1
ATOM 2969 C CA . ARG A 1 378 ? -31.421 0.554 2.241 1.00 88.69 378 ARG A CA 1
ATOM 2970 C C . ARG A 1 378 ? -31.949 -0.250 3.427 1.00 88.69 378 ARG A C 1
ATOM 2972 O O . ARG A 1 378 ? -33.104 -0.086 3.808 1.00 88.69 378 ARG A O 1
ATOM 2979 N N . LEU A 1 379 ? -31.131 -1.144 3.982 1.00 91.81 379 LEU A N 1
ATOM 2980 C CA . LEU A 1 379 ? -31.468 -1.861 5.212 1.00 91.81 379 LEU A CA 1
ATOM 2981 C C . LEU A 1 379 ? -31.539 -0.870 6.378 1.00 91.81 379 LEU A C 1
ATOM 2983 O O . LEU A 1 379 ? -32.519 -0.837 7.112 1.00 91.81 379 LEU A O 1
ATOM 2987 N N . LEU A 1 380 ? -30.510 -0.036 6.517 1.00 93.88 380 LEU A N 1
ATOM 2988 C CA . LEU A 1 380 ? -30.399 0.936 7.600 1.00 93.88 380 LEU A CA 1
ATOM 2989 C C . LEU A 1 380 ? -31.468 2.035 7.507 1.00 93.88 380 LEU A C 1
ATOM 2991 O O . LEU A 1 380 ? -32.050 2.403 8.521 1.00 93.88 380 LEU A O 1
ATOM 2995 N N . GLU A 1 381 ? -31.804 2.511 6.306 1.00 92.44 381 GLU A N 1
ATOM 2996 C CA . GLU A 1 381 ? -32.866 3.506 6.085 1.00 92.44 381 GLU A CA 1
ATOM 2997 C C . GLU A 1 381 ? -34.195 3.138 6.763 1.00 92.44 381 GLU A C 1
ATOM 2999 O O . GLU A 1 381 ? -34.862 4.014 7.313 1.00 92.44 381 GLU A O 1
ATOM 3004 N N . GLN A 1 382 ? -34.552 1.849 6.793 1.00 92.00 382 GLN A N 1
ATOM 3005 C CA . GLN A 1 382 ? -35.800 1.357 7.395 1.00 92.00 382 GLN A CA 1
ATOM 3006 C C . GLN A 1 382 ? -35.877 1.596 8.909 1.00 92.00 382 GLN A C 1
ATOM 3008 O O . GLN A 1 382 ? -36.968 1.681 9.468 1.00 92.00 382 GLN A O 1
ATOM 3013 N N . TYR A 1 383 ? -34.727 1.720 9.571 1.00 93.44 383 TYR A N 1
ATOM 3014 C CA . TYR A 1 383 ? -34.618 1.881 11.020 1.00 93.44 383 TYR A CA 1
ATOM 3015 C C . TYR A 1 383 ? -34.105 3.267 11.426 1.00 93.44 383 TYR A C 1
ATOM 3017 O O . TYR A 1 383 ? -34.014 3.563 12.617 1.00 93.44 383 TYR A O 1
ATOM 3025 N N . ALA A 1 384 ? -33.782 4.134 10.462 1.00 91.38 384 ALA A N 1
ATOM 3026 C CA . ALA A 1 384 ? -33.141 5.422 10.717 1.00 91.38 384 ALA A CA 1
ATOM 3027 C C . ALA A 1 384 ? -34.051 6.431 11.440 1.00 91.38 384 ALA A C 1
ATOM 3029 O O . ALA A 1 384 ? -33.536 7.350 12.079 1.00 91.38 384 ALA A O 1
ATOM 3030 N N . SER A 1 385 ? -35.376 6.262 11.347 1.00 89.75 385 SER A N 1
ATOM 3031 C CA . SER A 1 385 ? -36.387 7.087 12.025 1.00 89.75 385 SER A CA 1
ATOM 3032 C C . SER A 1 385 ? -36.861 6.517 13.366 1.00 89.75 385 SER A C 1
ATOM 3034 O O . SER A 1 385 ? -37.682 7.141 14.030 1.00 89.75 385 SER A O 1
ATOM 3036 N N . VAL A 1 386 ? -36.398 5.325 13.758 1.00 92.50 386 VAL A N 1
ATOM 3037 C CA . VAL A 1 386 ? -36.795 4.667 15.011 1.00 92.50 386 VAL A CA 1
ATOM 3038 C C . VAL A 1 386 ? -35.641 4.776 16.002 1.00 92.50 386 VAL A C 1
ATOM 3040 O O . VAL A 1 386 ? -34.702 3.985 15.941 1.00 92.50 386 VAL A O 1
ATOM 3043 N N . ASP A 1 387 ? -35.712 5.729 16.935 1.00 89.44 387 ASP A N 1
ATOM 3044 C CA . ASP A 1 387 ? -34.598 6.062 17.842 1.00 89.44 387 ASP A CA 1
ATOM 3045 C C . ASP A 1 387 ? -34.048 4.853 18.603 1.00 89.44 387 ASP A C 1
ATOM 3047 O O . ASP A 1 387 ? -32.837 4.633 18.624 1.00 89.44 387 ASP A O 1
ATOM 3051 N N . ALA A 1 388 ? -34.929 4.015 19.157 1.00 88.00 388 ALA A N 1
ATOM 3052 C CA . ALA A 1 388 ? -34.520 2.814 19.880 1.00 88.00 388 ALA A CA 1
ATOM 3053 C C . ALA A 1 388 ? -33.748 1.826 18.986 1.00 88.00 388 ALA A C 1
ATOM 3055 O O . ALA A 1 388 ? -32.748 1.258 19.415 1.00 88.00 388 ALA A O 1
ATOM 3056 N N . ALA A 1 389 ? -34.170 1.632 17.732 1.00 91.19 389 ALA A N 1
ATOM 3057 C CA . ALA A 1 389 ? -33.459 0.767 16.790 1.00 91.19 389 ALA A CA 1
ATOM 3058 C C . ALA A 1 389 ? -32.146 1.415 16.327 1.00 91.19 389 ALA A C 1
ATOM 3060 O O . ALA A 1 389 ? -31.112 0.753 16.263 1.00 91.19 389 ALA A O 1
ATOM 3061 N N . LYS A 1 390 ? -32.158 2.724 16.068 1.00 93.31 390 LYS A N 1
ATOM 3062 C CA . LYS A 1 390 ? -30.980 3.483 15.651 1.00 93.31 390 LYS A CA 1
ATOM 3063 C C . LYS A 1 390 ? -29.873 3.465 16.703 1.00 93.31 390 LYS A C 1
ATOM 3065 O O . LYS A 1 390 ? -28.714 3.262 16.355 1.00 93.31 390 LYS A O 1
ATOM 3070 N N . GLN A 1 391 ? -30.219 3.628 17.979 1.00 91.94 391 GLN A N 1
ATOM 3071 C CA 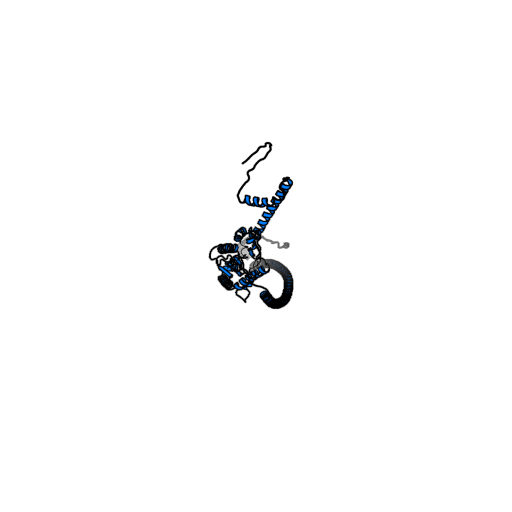. GLN A 1 391 ? -29.267 3.608 19.096 1.00 91.94 391 GLN A CA 1
ATOM 3072 C C . GLN A 1 391 ? -28.619 2.233 19.314 1.00 91.94 391 GLN A C 1
ATOM 3074 O O . GLN A 1 391 ? -27.453 2.167 19.716 1.00 91.94 391 GLN A O 1
ATOM 3079 N N . LYS A 1 392 ? -29.339 1.145 19.006 1.00 94.25 392 LYS A N 1
ATOM 3080 C CA . LYS A 1 392 ? -28.799 -0.222 19.061 1.00 94.25 392 LYS A CA 1
ATOM 3081 C C . LYS A 1 392 ? -27.724 -0.478 18.006 1.00 94.25 392 LYS A C 1
ATOM 3083 O O . LYS A 1 392 ? -26.886 -1.349 18.208 1.00 94.25 392 LYS A O 1
ATOM 3088 N N . VAL A 1 393 ? -27.734 0.229 16.878 1.00 96.25 393 VAL A N 1
ATOM 3089 C CA . VAL A 1 393 ? -26.841 -0.068 15.749 1.00 96.25 393 VAL A CA 1
ATOM 3090 C C . VAL A 1 393 ? -25.587 0.801 15.796 1.00 96.25 393 VAL A C 1
ATOM 3092 O O . VAL A 1 393 ? -25.653 2.026 15.911 1.00 96.25 393 VAL A O 1
ATOM 3095 N N . VAL A 1 394 ? -24.432 0.155 15.654 1.00 96.44 394 VAL A N 1
ATOM 3096 C CA . VAL A 1 394 ? -23.122 0.797 15.532 1.00 96.44 394 VAL A CA 1
ATOM 3097 C C . VAL A 1 394 ? -22.456 0.298 14.256 1.00 96.44 394 VAL A C 1
ATOM 3099 O O . VAL A 1 394 ? -22.237 -0.897 14.080 1.00 96.44 394 VAL A O 1
ATOM 3102 N N . LEU A 1 395 ? -22.128 1.205 13.344 1.00 96.62 395 LEU A N 1
ATOM 3103 C CA . LEU A 1 395 ? -21.425 0.874 12.112 1.00 96.62 395 LEU A CA 1
ATOM 3104 C C . LEU A 1 395 ? -19.935 0.716 12.397 1.00 96.62 395 LEU A C 1
ATOM 3106 O O . LEU A 1 395 ? -19.320 1.575 13.023 1.00 96.62 395 LEU A O 1
ATOM 3110 N N . VAL A 1 396 ? -19.335 -0.356 11.900 1.00 96.69 396 VAL A N 1
ATOM 3111 C CA . VAL A 1 396 ? -17.881 -0.528 11.948 1.00 96.69 396 VAL A CA 1
ATOM 3112 C C . VAL A 1 396 ? -17.336 -0.155 10.581 1.00 96.69 396 VAL A C 1
ATOM 3114 O O . VAL A 1 396 ? -17.690 -0.797 9.597 1.00 96.69 396 VAL A O 1
ATOM 3117 N N . HIS A 1 397 ? -16.491 0.867 10.483 1.00 93.19 397 HIS A N 1
ATOM 3118 C CA . HIS A 1 397 ? -15.938 1.321 9.206 1.00 93.19 397 HIS A CA 1
ATOM 3119 C C . HIS A 1 397 ? -14.433 1.029 9.106 1.00 93.19 397 HIS A C 1
ATOM 3121 O O . HIS A 1 397 ? -13.719 1.134 10.100 1.00 93.19 397 HIS A O 1
ATOM 3127 N N . PRO A 1 398 ? -13.904 0.694 7.917 1.00 89.88 398 PRO A N 1
ATOM 3128 C CA . PRO A 1 398 ? -12.477 0.441 7.718 1.00 89.88 398 PRO A CA 1
ATOM 3129 C C . PRO A 1 398 ? -11.716 1.738 7.390 1.00 89.88 398 PRO A C 1
ATOM 3131 O O . PRO A 1 398 ? -10.859 1.730 6.520 1.00 89.88 398 PRO A O 1
ATOM 3134 N N . GLY A 1 399 ? -12.083 2.874 7.989 1.00 89.94 399 GLY A N 1
ATOM 3135 C CA . GLY A 1 399 ? -11.510 4.199 7.677 1.00 89.94 399 GLY A CA 1
ATOM 3136 C C . GLY A 1 399 ? -12.366 5.123 6.794 1.00 89.94 399 GLY A C 1
ATOM 3137 O O . GLY A 1 399 ? -12.117 6.324 6.753 1.00 89.94 399 GLY A O 1
ATOM 3138 N N . TYR A 1 400 ? -13.424 4.617 6.149 1.00 89.19 400 TYR A N 1
ATOM 3139 C CA . TYR A 1 400 ? -14.410 5.445 5.437 1.00 89.19 400 TYR A CA 1
ATOM 3140 C C . TYR A 1 400 ? -15.815 4.831 5.472 1.00 89.19 400 TYR A C 1
ATOM 3142 O O . TYR A 1 400 ? -15.958 3.614 5.563 1.00 89.19 400 TYR A O 1
ATOM 3150 N N . LEU A 1 401 ? -16.837 5.678 5.338 1.00 86.62 401 LEU A N 1
ATOM 3151 C CA . LEU A 1 401 ? -18.226 5.287 5.088 1.00 86.62 401 LEU A CA 1
ATOM 3152 C C . LEU A 1 401 ? -18.637 5.752 3.691 1.00 86.62 401 LEU A C 1
ATOM 3154 O O . LEU A 1 401 ? -18.215 6.820 3.239 1.00 86.62 401 LEU A O 1
ATOM 3158 N N . ILE A 1 402 ? -19.459 4.961 3.006 1.00 85.19 402 ILE A N 1
ATOM 3159 C CA . ILE A 1 402 ? -20.083 5.403 1.755 1.00 85.19 402 ILE A CA 1
ATOM 3160 C C . ILE A 1 402 ? -21.110 6.495 2.041 1.00 85.19 402 ILE A C 1
ATOM 3162 O O . ILE A 1 402 ? -21.639 6.607 3.154 1.00 85.19 402 ILE A O 1
ATOM 3166 N N . HIS A 1 403 ? -21.384 7.303 1.022 1.00 82.44 403 HIS A N 1
ATOM 3167 C CA . HIS A 1 403 ? -22.184 8.505 1.172 1.00 82.44 403 HIS A CA 1
ATOM 3168 C C . HIS A 1 403 ? -23.552 8.228 1.799 1.00 82.44 403 HIS A C 1
ATOM 3170 O O . HIS A 1 403 ? -23.899 8.819 2.818 1.00 82.44 403 HIS A O 1
ATOM 3176 N N . GLU A 1 404 ? -24.265 7.271 1.218 1.00 86.31 404 GLU A N 1
ATOM 3177 C CA . GLU A 1 404 ? -25.626 6.898 1.567 1.00 86.31 404 GLU A CA 1
ATOM 3178 C C . GLU A 1 404 ? -25.711 6.425 3.024 1.00 86.31 404 GLU A C 1
ATOM 3180 O O . GLU A 1 404 ? -26.616 6.815 3.747 1.00 86.31 404 GLU A O 1
ATOM 3185 N N . THR A 1 405 ? -24.727 5.657 3.510 1.00 86.44 405 THR A N 1
ATOM 3186 C CA . THR A 1 405 ? -24.688 5.245 4.927 1.00 86.44 405 THR A CA 1
ATOM 3187 C C . THR A 1 405 ? -24.325 6.383 5.877 1.00 86.44 405 THR A C 1
ATOM 3189 O O . THR A 1 405 ? -24.838 6.430 6.995 1.00 86.44 405 THR A O 1
ATOM 3192 N N . ALA A 1 406 ? -23.456 7.306 5.450 1.00 87.56 406 ALA A N 1
ATOM 3193 C CA . ALA A 1 406 ? -23.038 8.436 6.273 1.00 87.56 406 ALA A CA 1
ATOM 3194 C C . ALA A 1 406 ? -24.198 9.416 6.517 1.00 87.56 406 ALA A C 1
ATOM 3196 O O . ALA A 1 406 ? -24.334 9.938 7.620 1.00 87.56 406 ALA A O 1
ATOM 3197 N N . GLU A 1 407 ? -25.073 9.619 5.526 1.00 88.56 407 GLU A N 1
ATOM 3198 C CA . GLU A 1 407 ? -26.259 10.483 5.646 1.00 88.56 407 GLU A CA 1
ATOM 3199 C C . GLU A 1 407 ? -27.254 10.022 6.715 1.00 88.56 407 GLU A C 1
ATOM 3201 O O . GLU A 1 407 ? -27.973 10.839 7.292 1.00 88.56 407 GLU A O 1
ATOM 3206 N N . LEU A 1 408 ? -27.288 8.723 7.014 1.00 90.69 408 LEU A N 1
ATOM 3207 C CA . LEU A 1 408 ? -28.221 8.160 7.988 1.00 90.69 408 LEU A CA 1
ATOM 3208 C C . LEU A 1 408 ? -27.837 8.483 9.441 1.00 90.69 408 LEU A C 1
ATOM 3210 O O . LEU A 1 408 ? -28.656 8.306 10.348 1.00 90.69 408 LEU A O 1
ATOM 3214 N N . ASN A 1 409 ? -26.627 9.009 9.673 1.00 91.38 409 ASN A N 1
ATOM 3215 C CA . ASN A 1 409 ? -26.135 9.456 10.980 1.00 91.38 409 ASN A CA 1
ATOM 3216 C C . ASN A 1 409 ? -26.228 8.370 12.066 1.00 91.38 409 ASN A C 1
ATOM 3218 O O . ASN A 1 409 ? -26.665 8.626 13.191 1.00 91.38 409 ASN A O 1
ATOM 3222 N N . TYR A 1 410 ? -25.858 7.138 11.718 1.00 94.19 410 TYR A N 1
ATOM 3223 C CA . TYR A 1 410 ? -25.624 6.091 12.708 1.00 94.19 410 TYR A CA 1
ATOM 3224 C C . TYR A 1 410 ? -24.319 6.344 13.456 1.00 94.19 410 TYR A C 1
ATOM 3226 O O . TYR A 1 410 ? -23.392 6.975 12.950 1.00 94.19 410 TYR A O 1
ATOM 3234 N N . GLN A 1 411 ? -24.239 5.806 14.668 1.00 93.62 411 GLN A N 1
ATOM 3235 C CA . GLN A 1 411 ? -22.995 5.779 15.426 1.00 93.62 411 GLN A CA 1
ATOM 3236 C C . GLN A 1 411 ? -21.991 4.903 14.685 1.00 93.62 411 GLN A C 1
ATOM 3238 O O . GLN A 1 411 ? -22.359 3.833 14.206 1.00 93.62 411 GLN A O 1
ATOM 3243 N N . ALA A 1 412 ? -20.746 5.355 14.577 1.00 94.38 412 ALA A N 1
ATOM 3244 C CA . ALA A 1 412 ? -19.728 4.675 13.792 1.00 94.38 412 ALA A CA 1
ATOM 3245 C C . ALA A 1 412 ? -18.409 4.588 14.561 1.00 94.38 412 ALA A C 1
ATOM 3247 O O . ALA A 1 412 ? -18.049 5.513 15.289 1.00 94.38 412 ALA A O 1
ATOM 3248 N N . VAL A 1 413 ? -17.705 3.471 14.400 1.00 95.75 413 VAL A N 1
ATOM 3249 C CA . VAL A 1 413 ? -16.404 3.202 15.018 1.00 95.75 413 VAL A CA 1
ATOM 3250 C C . VAL A 1 413 ? -15.446 2.584 14.013 1.00 95.75 413 VAL A C 1
ATOM 3252 O O . VAL A 1 413 ? -15.859 1.882 13.089 1.00 95.75 413 VAL A O 1
ATOM 3255 N N . GLU A 1 414 ? -14.157 2.806 14.230 1.00 95.00 414 GLU A N 1
ATOM 3256 C CA . GLU A 1 414 ? -13.091 2.122 13.511 1.00 95.00 414 GLU A CA 1
ATOM 3257 C C . GLU A 1 414 ? -12.453 1.074 14.421 1.00 95.00 414 GLU A C 1
ATOM 3259 O O . GLU A 1 414 ? -12.182 1.357 15.586 1.00 95.00 414 GLU A O 1
ATOM 3264 N N . TRP A 1 415 ? -12.183 -0.116 13.881 1.00 95.62 415 TRP A N 1
ATOM 3265 C CA . TRP A 1 415 ? -11.479 -1.196 14.582 1.00 95.62 415 TRP A CA 1
ATOM 3266 C C . TRP A 1 415 ? -10.144 -1.492 13.895 1.00 95.62 415 TRP A C 1
ATOM 3268 O O . TRP A 1 415 ? -10.023 -2.504 13.196 1.00 95.62 415 TRP A O 1
ATOM 3278 N N . PRO A 1 416 ? -9.127 -0.626 14.059 1.00 92.56 416 PRO A N 1
ATOM 3279 C CA . PRO A 1 416 ? -7.848 -0.772 13.365 1.00 92.56 416 PRO A CA 1
ATOM 3280 C C . PRO A 1 416 ? -7.059 -2.001 13.841 1.00 92.56 416 PRO A C 1
ATOM 3282 O O . PRO A 1 416 ? -6.163 -2.473 13.144 1.00 92.56 416 PRO A O 1
ATOM 3285 N N . SER A 1 417 ? -7.386 -2.535 15.026 1.00 92.06 417 SER A N 1
ATOM 3286 C CA . SER A 1 417 ? -6.820 -3.787 15.530 1.00 92.06 417 SER A CA 1
ATOM 3287 C C . SER A 1 417 ? -7.420 -5.029 14.858 1.00 92.06 417 SER A C 1
ATOM 3289 O O . SER A 1 417 ? -6.785 -6.081 14.852 1.00 92.06 417 SER A O 1
ATOM 3291 N N . VAL A 1 418 ? -8.615 -4.917 14.265 1.00 93.44 418 VAL A N 1
ATOM 3292 C CA . VAL A 1 418 ? -9.352 -6.017 13.622 1.00 93.44 418 VAL A CA 1
ATOM 3293 C C . VAL A 1 418 ? -9.192 -5.955 12.106 1.00 93.44 418 VAL A C 1
ATOM 3295 O O . VAL A 1 418 ? -8.798 -6.942 11.481 1.00 93.44 418 VAL A O 1
ATOM 3298 N N . PHE A 1 419 ? -9.466 -4.791 11.521 1.00 93.25 419 PHE A N 1
ATOM 3299 C CA . PHE A 1 419 ? -9.517 -4.575 10.082 1.00 93.25 419 PHE A CA 1
ATOM 3300 C C . PHE A 1 419 ? -8.439 -3.598 9.625 1.00 93.25 419 PHE A C 1
ATOM 3302 O O . PHE A 1 419 ? -8.057 -2.670 10.334 1.00 93.25 419 PHE A O 1
ATOM 3309 N N . GLN A 1 420 ? -7.962 -3.790 8.401 1.00 90.38 420 GLN A N 1
ATOM 3310 C CA . GLN A 1 420 ? -7.028 -2.869 7.778 1.00 90.38 420 GLN A CA 1
ATOM 3311 C C . GLN A 1 420 ? -7.717 -1.530 7.471 1.00 90.38 420 GLN A C 1
ATOM 3313 O O . GLN A 1 420 ? -8.770 -1.501 6.829 1.00 90.38 420 GLN A O 1
ATOM 3318 N N . HIS A 1 421 ? -7.074 -0.424 7.853 1.00 89.62 421 HIS A N 1
ATOM 3319 C CA . HIS A 1 421 ? -7.481 0.913 7.423 1.00 89.62 421 HIS A CA 1
ATOM 3320 C C . HIS A 1 421 ? -7.391 1.037 5.896 1.00 89.62 421 HIS A C 1
ATOM 3322 O O . HIS A 1 421 ? -6.375 0.699 5.280 1.00 89.62 421 HIS A O 1
ATOM 3328 N N . ARG A 1 422 ? -8.448 1.551 5.275 1.00 86.69 422 ARG A N 1
ATOM 3329 C CA . ARG A 1 422 ? -8.572 1.752 3.835 1.00 86.69 422 ARG A CA 1
ATOM 3330 C C . ARG A 1 422 ? -9.027 3.166 3.541 1.00 86.69 422 ARG A C 1
ATOM 3332 O O . ARG A 1 422 ? -9.918 3.711 4.181 1.00 86.69 422 ARG A O 1
ATOM 3339 N N . LEU A 1 423 ? -8.454 3.713 2.479 1.00 85.00 423 LEU A N 1
ATOM 3340 C CA . LEU A 1 423 ? -8.964 4.923 1.861 1.00 85.00 423 LEU A CA 1
ATOM 3341 C C . LEU A 1 423 ? -10.153 4.565 0.968 1.00 85.00 423 LEU A C 1
ATOM 3343 O O . LEU A 1 423 ? -10.177 3.501 0.342 1.00 85.00 423 LEU A O 1
ATOM 3347 N N . MET A 1 424 ? -11.126 5.470 0.888 1.00 81.94 424 MET A N 1
ATOM 3348 C CA . MET A 1 424 ? -12.250 5.330 -0.035 1.00 81.94 424 MET A CA 1
ATOM 3349 C C . MET A 1 424 ? -11.722 5.151 -1.476 1.00 81.94 424 MET A C 1
ATOM 3351 O O . MET A 1 424 ? -10.839 5.911 -1.877 1.00 81.94 424 MET A O 1
ATOM 3355 N N . PRO A 1 425 ? -12.226 4.195 -2.279 1.00 80.31 425 PRO A N 1
ATOM 3356 C CA . PRO A 1 425 ? -11.803 4.028 -3.672 1.00 80.31 425 PRO A CA 1
ATOM 3357 C C . PRO A 1 425 ? -12.023 5.299 -4.505 1.00 80.31 425 PRO A C 1
ATOM 3359 O O . PRO A 1 425 ? -13.036 5.972 -4.330 1.00 80.31 425 PRO A O 1
ATOM 3362 N N . MET A 1 426 ? -11.125 5.613 -5.447 1.00 76.69 426 MET A N 1
ATOM 3363 C CA . MET A 1 426 ? -11.198 6.842 -6.266 1.00 76.69 426 MET A CA 1
ATOM 3364 C C . MET A 1 426 ? -12.531 7.012 -7.017 1.00 76.69 426 MET A C 1
ATOM 3366 O O . MET A 1 426 ? -13.063 8.120 -7.094 1.00 76.69 426 MET A O 1
ATOM 3370 N N . ASP A 1 427 ? -13.120 5.920 -7.509 1.00 75.56 427 ASP A N 1
ATOM 3371 C CA . ASP A 1 427 ? -14.433 5.956 -8.170 1.00 75.56 427 ASP A CA 1
ATOM 3372 C C . ASP A 1 427 ? -15.551 6.365 -7.201 1.00 75.56 427 ASP A C 1
ATOM 3374 O O . ASP A 1 427 ? -16.450 7.131 -7.554 1.00 75.56 427 ASP A O 1
ATOM 3378 N N . ALA A 1 428 ? -15.483 5.883 -5.957 1.00 71.44 428 ALA A N 1
ATOM 3379 C CA . ALA A 1 428 ? -16.415 6.254 -4.900 1.00 71.44 428 ALA A CA 1
ATOM 3380 C C . ALA A 1 428 ? -16.172 7.697 -4.425 1.00 71.44 428 ALA A C 1
ATOM 3382 O O . ALA A 1 428 ? -17.137 8.439 -4.264 1.00 71.44 428 ALA A O 1
ATOM 3383 N N . GLN A 1 429 ? -14.911 8.139 -4.316 1.00 76.44 429 GLN A N 1
ATOM 3384 C CA . GLN A 1 429 ? -14.564 9.533 -4.001 1.00 76.44 429 GLN A CA 1
ATOM 3385 C C . GLN A 1 429 ? -15.111 10.506 -5.051 1.00 76.44 429 GLN A C 1
ATOM 3387 O O . GLN A 1 429 ? -15.666 11.547 -4.708 1.00 76.44 429 GLN A O 1
ATOM 3392 N N . THR A 1 430 ? -15.004 10.154 -6.335 1.00 77.69 430 THR A N 1
ATOM 3393 C CA . THR A 1 430 ? -15.492 10.987 -7.443 1.00 77.69 430 THR A CA 1
ATOM 3394 C C . THR A 1 430 ? -17.016 11.107 -7.410 1.00 77.69 430 THR A C 1
ATOM 3396 O O . THR A 1 430 ? -17.553 12.207 -7.553 1.00 77.69 430 THR A O 1
ATOM 3399 N N . LYS A 1 431 ? -17.730 10.000 -7.154 1.00 75.44 431 LYS A N 1
ATOM 3400 C CA . LYS A 1 431 ? -19.192 10.002 -6.967 1.00 75.44 431 LYS A CA 1
ATOM 3401 C C . LYS A 1 431 ? -19.614 10.828 -5.753 1.00 75.44 431 LYS A C 1
ATOM 3403 O O . LYS A 1 431 ? -20.524 11.647 -5.868 1.00 75.44 431 LYS A O 1
ATOM 3408 N N . PHE A 1 432 ? -18.916 10.662 -4.630 1.00 73.81 432 PHE A N 1
ATOM 3409 C CA . PHE A 1 432 ? -19.150 11.409 -3.396 1.00 73.81 432 PHE A CA 1
ATOM 3410 C C . PHE A 1 432 ? -18.965 12.921 -3.614 1.00 73.81 432 PHE A C 1
ATOM 3412 O O . PHE A 1 432 ? -19.849 13.714 -3.286 1.00 73.81 432 PHE A O 1
ATOM 3419 N N . ALA A 1 433 ? -17.862 13.329 -4.251 1.00 79.19 433 ALA A N 1
ATOM 3420 C CA . ALA A 1 433 ? -17.584 14.726 -4.582 1.00 79.19 433 ALA A CA 1
ATOM 3421 C C . ALA A 1 433 ? -18.634 15.311 -5.542 1.00 79.19 433 ALA A C 1
ATOM 3423 O O . ALA A 1 433 ? -19.111 16.429 -5.339 1.00 79.19 433 ALA A O 1
ATOM 3424 N N . HIS A 1 434 ? -19.043 14.546 -6.558 1.00 80.75 434 HIS A N 1
ATOM 3425 C CA . HIS A 1 434 ? -20.081 14.964 -7.497 1.00 80.75 434 HIS A CA 1
ATOM 3426 C C . HIS A 1 434 ? -21.441 15.173 -6.806 1.00 80.75 434 HIS A C 1
ATOM 3428 O O . HIS A 1 434 ? -22.080 16.206 -7.003 1.00 80.75 434 HIS A O 1
ATOM 3434 N N . GLN A 1 435 ? -21.862 14.253 -5.933 1.00 76.44 435 GLN A N 1
ATOM 3435 C CA . GLN A 1 435 ? -23.102 14.387 -5.156 1.00 76.44 435 GLN A CA 1
ATOM 3436 C C . GLN A 1 435 ? -23.063 15.571 -4.175 1.00 76.44 435 GLN A C 1
ATOM 3438 O O . GLN A 1 435 ? -24.064 16.269 -4.004 1.00 76.44 435 GLN A O 1
ATOM 3443 N N . GLN A 1 436 ? -21.920 15.850 -3.540 1.00 77.81 436 GLN A N 1
ATOM 3444 C CA . GLN A 1 436 ? -21.761 17.057 -2.718 1.00 77.81 436 GLN A CA 1
ATOM 3445 C C . GLN A 1 436 ? -21.893 18.345 -3.542 1.00 77.81 436 GLN A C 1
ATOM 3447 O O . GLN A 1 436 ? -22.564 19.282 -3.110 1.00 77.81 436 GLN A O 1
ATOM 3452 N N . GLN A 1 437 ? -21.317 18.389 -4.746 1.00 81.31 437 GLN A N 1
ATOM 3453 C CA . GLN A 1 437 ? -21.455 19.542 -5.640 1.00 81.31 437 GLN A CA 1
ATOM 3454 C C . GLN A 1 437 ? -22.906 19.781 -6.069 1.00 81.31 437 GLN A C 1
ATOM 3456 O O . GLN A 1 437 ? -23.337 20.934 -6.108 1.00 81.31 437 GLN A O 1
ATOM 3461 N N . LEU A 1 438 ? -23.664 18.721 -6.371 1.00 80.19 438 LEU A N 1
ATOM 3462 C CA . LEU A 1 438 ? -25.083 18.833 -6.721 1.00 80.19 438 LEU A CA 1
ATOM 3463 C C . LEU A 1 438 ? -25.902 19.426 -5.567 1.00 80.19 438 LEU A C 1
ATOM 3465 O O . LEU A 1 438 ? -26.612 20.405 -5.774 1.00 80.19 438 LEU A O 1
ATOM 3469 N N . ARG A 1 439 ? -25.715 18.945 -4.333 1.00 77.88 439 ARG A N 1
ATOM 3470 C CA . ARG A 1 439 ? -26.401 19.522 -3.162 1.00 77.88 439 ARG A CA 1
ATOM 3471 C C . ARG A 1 439 ? -26.029 20.964 -2.880 1.00 77.88 439 ARG A C 1
ATOM 3473 O O . ARG A 1 439 ? -26.897 21.755 -2.532 1.00 77.88 439 ARG A O 1
ATOM 3480 N N . ASN A 1 440 ? -24.754 21.321 -3.019 1.00 82.62 440 ASN A N 1
ATOM 3481 C CA . ASN A 1 440 ? -24.334 22.706 -2.821 1.00 82.62 440 ASN A CA 1
ATOM 3482 C C . ASN A 1 440 ? -25.020 23.633 -3.835 1.00 82.62 440 ASN A C 1
ATOM 3484 O O . ASN A 1 440 ? -25.425 24.736 -3.470 1.00 82.62 440 ASN A O 1
ATOM 3488 N N . LYS A 1 441 ? -25.216 23.168 -5.077 1.00 83.81 441 LYS A N 1
ATOM 3489 C CA . LYS A 1 441 ? -26.007 23.884 -6.087 1.00 83.81 441 LYS A CA 1
ATOM 3490 C C . LYS A 1 441 ? -27.483 23.970 -5.696 1.00 83.81 441 LYS A C 1
ATOM 3492 O O . LYS A 1 441 ? -28.033 25.067 -5.724 1.00 83.81 441 LYS A O 1
ATOM 3497 N N . ASP A 1 442 ? -28.105 22.873 -5.272 1.00 81.88 442 ASP A N 1
ATOM 3498 C CA . ASP A 1 442 ? -29.516 22.868 -4.855 1.00 81.88 442 ASP A CA 1
ATOM 3499 C C . ASP A 1 442 ? -29.764 23.796 -3.657 1.00 81.88 442 ASP A C 1
ATOM 3501 O O . ASP A 1 442 ? -30.718 24.574 -3.651 1.00 81.88 442 ASP A O 1
ATOM 3505 N N . MET A 1 443 ? -28.861 23.795 -2.675 1.00 82.69 443 MET A N 1
ATOM 3506 C CA . MET A 1 443 ? -28.927 24.675 -1.509 1.00 82.69 443 MET A CA 1
ATOM 3507 C C . MET A 1 443 ? -28.753 26.151 -1.895 1.00 82.69 443 MET A C 1
ATOM 3509 O O . MET A 1 443 ? -29.422 27.018 -1.334 1.00 82.69 443 MET A O 1
ATOM 3513 N N . GLN A 1 444 ? -27.889 26.464 -2.867 1.00 83.00 444 GLN A N 1
ATOM 3514 C CA . GLN A 1 444 ? -27.761 27.823 -3.406 1.00 83.00 444 GLN A CA 1
ATOM 3515 C C . GLN A 1 444 ? -29.030 28.266 -4.140 1.00 83.00 444 GLN A C 1
ATOM 3517 O O . GLN A 1 444 ? -29.469 29.402 -3.959 1.00 83.00 444 GLN A O 1
ATOM 3522 N N . VAL A 1 445 ? -29.652 27.375 -4.917 1.00 83.50 445 VAL A N 1
ATOM 3523 C CA . VAL A 1 445 ? -30.927 27.646 -5.595 1.00 83.50 445 VAL A CA 1
ATOM 3524 C C . VAL A 1 445 ? -32.044 27.879 -4.577 1.00 83.50 445 VAL A C 1
ATOM 3526 O O . VAL A 1 445 ? -32.793 28.844 -4.717 1.00 83.50 445 VAL A O 1
ATOM 3529 N N . GLN A 1 446 ? -32.128 27.067 -3.520 1.00 79.81 446 GLN A N 1
ATOM 3530 C CA . GLN A 1 446 ? -33.099 27.252 -2.437 1.00 79.81 446 GLN A CA 1
ATOM 3531 C C . GLN A 1 446 ? -32.877 28.560 -1.677 1.00 79.81 446 GLN A C 1
ATOM 3533 O O . GLN A 1 446 ? -33.838 29.286 -1.438 1.00 79.81 446 GLN A O 1
ATOM 3538 N N . LYS A 1 447 ? -31.626 28.915 -1.354 1.00 80.69 447 LYS A N 1
ATOM 3539 C CA . LYS A 1 447 ? -31.304 30.211 -0.735 1.00 80.69 447 LYS A CA 1
ATOM 3540 C C . LYS A 1 447 ? -31.695 31.378 -1.639 1.00 80.69 447 LYS A C 1
ATOM 3542 O O . LYS A 1 447 ? -32.320 32.318 -1.166 1.00 80.69 447 LYS A O 1
ATOM 3547 N N . ALA A 1 448 ? -31.402 31.303 -2.938 1.00 79.62 448 ALA A N 1
ATOM 3548 C CA . ALA A 1 448 ? -31.796 32.332 -3.897 1.00 79.62 448 ALA A CA 1
ATOM 3549 C C . ALA A 1 448 ? -33.326 32.445 -4.042 1.00 79.62 448 ALA A C 1
ATOM 3551 O O . ALA A 1 448 ? -33.850 33.552 -4.160 1.00 79.62 448 ALA A O 1
ATOM 3552 N N . ALA A 1 449 ? -34.048 31.322 -4.005 1.00 77.69 449 ALA A N 1
ATOM 3553 C CA . ALA A 1 449 ? -35.509 31.295 -4.025 1.00 77.69 449 ALA A CA 1
ATOM 3554 C C . ALA A 1 449 ? -36.114 31.875 -2.735 1.00 77.69 449 ALA A C 1
ATOM 3556 O O . ALA A 1 449 ? -37.011 32.710 -2.816 1.00 77.69 449 ALA A O 1
ATOM 3557 N N . ALA A 1 450 ? -35.583 31.512 -1.564 1.00 74.56 450 ALA A N 1
ATOM 3558 C CA . ALA A 1 450 ? -36.006 32.052 -0.273 1.00 74.56 450 ALA A CA 1
ATOM 3559 C C . ALA A 1 450 ? -35.736 33.562 -0.173 1.00 74.56 450 ALA A C 1
ATOM 3561 O O . ALA A 1 450 ? -36.618 34.317 0.225 1.00 74.56 450 ALA A O 1
ATOM 3562 N N . SER A 1 451 ? -34.565 34.034 -0.616 1.00 74.56 451 SER A N 1
ATOM 3563 C CA . SER A 1 451 ? -34.268 35.470 -0.680 1.00 74.56 451 SER A CA 1
ATOM 3564 C C . SER A 1 451 ? -35.228 36.215 -1.610 1.00 74.56 451 SER A C 1
ATOM 3566 O O . SER A 1 451 ? -35.703 37.285 -1.245 1.00 74.56 451 SER A O 1
ATOM 3568 N N . ARG A 1 452 ? -35.579 35.644 -2.773 1.00 72.44 452 ARG A N 1
ATOM 3569 C CA . ARG A 1 452 ? -36.584 36.232 -3.677 1.00 72.44 452 ARG A CA 1
ATOM 3570 C C . ARG A 1 452 ? -37.983 36.258 -3.061 1.00 72.44 452 ARG A C 1
ATOM 3572 O O . ARG A 1 452 ? -38.660 37.266 -3.217 1.00 72.44 452 ARG A O 1
ATOM 3579 N N . ALA A 1 453 ? -38.391 35.214 -2.340 1.00 65.00 453 ALA A N 1
ATOM 3580 C CA . ALA A 1 453 ? -39.675 35.175 -1.634 1.00 65.00 453 ALA A CA 1
ATOM 3581 C C . ALA A 1 453 ? -39.758 36.243 -0.527 1.00 65.00 453 ALA A C 1
ATOM 3583 O O . ALA A 1 453 ? -40.780 36.910 -0.392 1.00 65.00 453 ALA A O 1
ATOM 3584 N N . ILE A 1 454 ? -38.654 36.476 0.195 1.00 66.31 454 ILE A N 1
ATOM 3585 C CA . ILE A 1 454 ? -38.542 37.551 1.194 1.00 66.31 454 ILE A CA 1
ATOM 3586 C C . ILE A 1 454 ? -38.610 38.934 0.524 1.00 66.31 454 ILE A C 1
ATOM 3588 O O . ILE A 1 454 ? -39.292 39.824 1.020 1.00 66.31 454 ILE A O 1
ATOM 3592 N N . THR A 1 455 ? -37.952 39.125 -0.627 1.00 65.00 455 THR A N 1
ATOM 3593 C CA . THR A 1 455 ? -38.000 40.397 -1.379 1.00 65.00 455 THR A CA 1
ATOM 3594 C C . THR A 1 455 ? -39.365 40.659 -2.033 1.00 65.00 455 THR A C 1
ATOM 3596 O O . THR A 1 455 ? -39.715 41.813 -2.253 1.00 65.00 455 THR A O 1
ATOM 3599 N N . GLN A 1 456 ? -40.152 39.617 -2.325 1.00 60.28 456 GLN A N 1
ATOM 3600 C CA . GLN A 1 456 ? -41.485 39.728 -2.935 1.00 60.28 456 GLN A CA 1
ATOM 3601 C C . GLN A 1 456 ? -42.638 39.889 -1.928 1.00 60.28 456 GLN A C 1
ATOM 3603 O O . GLN A 1 456 ? -43.784 39.996 -2.352 1.00 60.28 456 GLN A O 1
ATOM 3608 N N . GLY A 1 457 ? -42.359 39.973 -0.622 1.00 48.78 457 GLY A N 1
ATOM 3609 C CA . GLY A 1 457 ? -43.333 40.464 0.357 1.00 48.78 457 GLY A CA 1
ATOM 3610 C C . GLY A 1 457 ? -44.566 39.580 0.564 1.00 48.78 457 GLY A C 1
ATOM 3611 O O . GLY A 1 457 ? -45.665 40.104 0.712 1.00 48.78 457 GLY A O 1
ATOM 3612 N N . VAL A 1 458 ? -44.409 38.254 0.621 1.00 45.12 458 VAL A N 1
ATOM 3613 C CA . VAL A 1 458 ? -45.473 37.370 1.131 1.00 45.12 458 VAL A CA 1
ATOM 3614 C C . VAL A 1 458 ? -45.308 37.251 2.649 1.00 45.12 458 VAL A C 1
ATOM 3616 O O . VAL A 1 458 ? -44.578 36.396 3.146 1.00 45.12 458 VAL A O 1
ATOM 3619 N N . PHE A 1 459 ? -45.938 38.161 3.392 1.00 43.50 459 PHE A N 1
ATOM 3620 C CA . PHE A 1 459 ? -46.103 38.040 4.841 1.00 43.50 459 PHE A CA 1
ATOM 3621 C C . PHE A 1 459 ? -47.326 37.180 5.150 1.00 43.50 459 PHE A C 1
ATOM 3623 O O . PHE A 1 459 ? -48.410 37.456 4.644 1.00 43.50 459 PHE A O 1
ATOM 3630 N N . GLY A 1 460 ? -47.160 36.210 6.052 1.00 44.16 460 GLY A N 1
ATOM 3631 C CA . GLY A 1 460 ? -48.287 35.679 6.814 1.00 44.16 460 GLY A CA 1
ATOM 3632 C C . GLY A 1 460 ? -48.257 34.191 7.125 1.00 44.16 460 GLY A C 1
ATOM 3633 O O . GLY A 1 460 ? -49.259 33.547 6.865 1.00 44.16 460 GLY A O 1
ATOM 3634 N N . ILE A 1 461 ? -47.182 33.643 7.707 1.00 38.38 461 ILE A N 1
ATOM 3635 C CA . ILE A 1 461 ? -47.309 32.437 8.544 1.00 38.38 461 ILE A CA 1
ATOM 3636 C C . ILE A 1 461 ? -46.398 32.588 9.770 1.00 38.38 461 ILE A C 1
ATOM 3638 O O . ILE A 1 461 ? -45.214 32.909 9.656 1.00 38.38 461 ILE A O 1
ATOM 3642 N N . SER A 1 462 ? -47.002 32.430 10.946 1.00 37.41 462 SER A N 1
ATOM 3643 C CA . SER A 1 462 ? -46.367 32.463 12.264 1.00 37.41 462 SER A CA 1
ATOM 3644 C C . SER A 1 462 ? -45.249 31.420 12.370 1.00 37.41 462 SER A C 1
ATOM 3646 O O . SER A 1 462 ? -45.326 30.339 11.792 1.00 37.41 462 SER A O 1
ATOM 3648 N N . SER A 1 463 ? -44.223 31.730 13.166 1.00 40.47 463 SER A N 1
ATOM 3649 C CA . SER A 1 463 ? -42.992 30.950 13.369 1.00 40.47 463 SER A CA 1
ATOM 3650 C C . SER A 1 463 ? -43.187 29.530 13.952 1.00 40.47 463 SER A C 1
ATOM 3652 O O . SER A 1 463 ? -42.198 28.881 14.290 1.00 40.47 463 SER A O 1
ATOM 3654 N N . VAL A 1 464 ? -44.428 29.044 14.070 1.00 38.91 464 VAL A N 1
ATOM 3655 C CA . VAL A 1 464 ? -44.792 27.726 14.616 1.00 38.91 464 VAL A CA 1
ATOM 3656 C C . VAL A 1 464 ? -45.115 26.696 13.513 1.00 38.91 464 VAL A C 1
ATOM 3658 O O . VAL A 1 464 ? -44.881 25.511 13.724 1.00 38.91 464 VAL A O 1
ATOM 3661 N N . ASP A 1 465 ? -45.469 27.112 12.289 1.00 37.47 465 ASP A N 1
ATOM 3662 C CA . ASP A 1 465 ? -45.830 26.177 11.194 1.00 37.47 465 ASP A CA 1
ATOM 3663 C C . ASP A 1 465 ? -44.646 25.770 10.285 1.00 37.47 465 ASP A C 1
ATOM 3665 O O . ASP A 1 465 ? -44.776 24.951 9.365 1.00 37.47 465 ASP A O 1
ATOM 3669 N N . MET A 1 466 ? -43.445 26.311 10.531 1.00 37.66 466 MET A N 1
ATOM 3670 C CA . MET A 1 466 ? -42.244 25.976 9.745 1.00 37.66 466 MET A CA 1
ATOM 3671 C C . MET A 1 466 ? -41.733 24.547 9.979 1.00 37.66 466 MET A C 1
ATOM 3673 O O . MET A 1 466 ? -40.972 24.037 9.153 1.00 37.66 466 MET A O 1
ATOM 3677 N N . ILE A 1 467 ? -42.145 23.888 11.067 1.00 39.41 467 ILE A N 1
ATOM 3678 C CA . ILE A 1 467 ? -41.697 22.526 11.386 1.00 39.41 467 ILE A CA 1
ATOM 3679 C C . ILE A 1 467 ? -42.583 21.481 10.682 1.00 39.41 467 ILE A C 1
ATOM 3681 O O . ILE A 1 467 ? -42.046 20.535 10.106 1.00 39.41 467 ILE A O 1
ATOM 3685 N N . GLU A 1 468 ? -43.900 21.689 10.575 1.00 34.16 468 GLU A N 1
ATOM 3686 C CA . GLU A 1 468 ? -44.802 20.739 9.890 1.00 34.16 468 GLU A CA 1
ATOM 3687 C C . GLU A 1 468 ? -44.740 20.815 8.354 1.00 34.16 468 GLU A C 1
ATOM 3689 O O . GLU A 1 468 ? -44.837 19.793 7.669 1.00 34.16 468 GLU A O 1
ATOM 3694 N N . SER A 1 469 ? -44.451 21.989 7.789 1.00 34.84 469 SER A N 1
ATOM 3695 C CA . SER A 1 469 ? -44.380 22.191 6.330 1.00 34.84 469 SER A CA 1
ATOM 3696 C C . SER A 1 469 ? -43.233 21.422 5.649 1.00 34.84 469 SER A C 1
ATOM 3698 O O . SER A 1 469 ? -43.306 21.084 4.463 1.00 34.84 469 SER A O 1
ATOM 3700 N N . SER A 1 470 ? -42.164 21.124 6.394 1.00 36.53 470 SER A N 1
ATOM 3701 C CA . SER A 1 470 ? -40.981 20.414 5.884 1.00 36.53 470 SER A CA 1
ATOM 3702 C C . SER A 1 470 ? -41.216 18.908 5.662 1.00 36.53 470 SER A C 1
ATOM 3704 O O . SER A 1 470 ? -40.596 18.311 4.773 1.00 36.53 470 SER A O 1
ATOM 3706 N N . ASN A 1 471 ? -42.185 18.318 6.374 1.00 35.97 471 ASN A N 1
ATOM 3707 C CA . ASN A 1 471 ? -42.584 16.914 6.217 1.00 35.97 471 ASN A CA 1
ATOM 3708 C C . ASN A 1 471 ? -43.615 16.700 5.093 1.00 35.97 471 ASN A C 1
ATOM 3710 O O . ASN A 1 471 ? -43.671 15.623 4.503 1.00 35.97 471 ASN A O 1
ATOM 3714 N N . ILE A 1 472 ? -44.392 17.725 4.727 1.00 39.28 472 ILE A N 1
ATOM 3715 C CA . ILE A 1 472 ? -45.415 17.609 3.672 1.00 39.28 472 ILE A CA 1
ATOM 3716 C C . ILE A 1 472 ? -44.786 17.735 2.268 1.00 39.28 472 ILE A C 1
ATOM 3718 O O . ILE A 1 472 ? -45.131 16.984 1.350 1.00 39.28 472 ILE A O 1
ATOM 3722 N N . TYR A 1 473 ? -43.784 18.608 2.094 1.00 32.25 473 TYR A N 1
ATOM 3723 C CA . TYR A 1 473 ? -43.113 18.802 0.797 1.00 32.25 473 TYR A CA 1
ATOM 3724 C C . TYR A 1 473 ? -42.147 17.674 0.402 1.00 32.25 473 TYR A C 1
ATOM 3726 O O . TYR A 1 473 ? -41.901 17.458 -0.790 1.00 32.25 473 TYR A O 1
ATOM 3734 N N . THR A 1 474 ? -41.627 16.919 1.370 1.00 42.41 474 THR A N 1
ATOM 3735 C CA . THR A 1 474 ? -40.814 15.719 1.118 1.00 42.41 474 THR A CA 1
ATOM 3736 C C . THR A 1 474 ? -41.673 14.508 0.723 1.00 42.41 474 THR A C 1
ATOM 3738 O O . THR A 1 474 ? -41.213 13.672 -0.059 1.00 42.41 474 THR A O 1
ATOM 3741 N N . GLY A 1 475 ? -42.944 14.450 1.147 1.00 34.19 475 GLY A N 1
ATOM 3742 C CA . GLY A 1 475 ? -43.901 13.403 0.759 1.00 34.19 475 GLY A CA 1
ATOM 3743 C C . GLY A 1 475 ? -44.474 13.552 -0.659 1.00 34.19 475 GLY A C 1
ATOM 3744 O O . GLY A 1 475 ? -44.525 12.581 -1.415 1.00 34.19 475 GLY A O 1
ATOM 3745 N N . ALA A 1 476 ? -44.843 14.768 -1.077 1.00 37.84 476 ALA A N 1
ATOM 3746 C CA . ALA A 1 476 ? -45.575 14.985 -2.334 1.00 37.84 476 ALA A CA 1
ATOM 3747 C C . ALA A 1 476 ? -44.760 14.686 -3.614 1.00 37.84 476 ALA A C 1
ATOM 3749 O O . ALA A 1 476 ? -45.322 14.263 -4.627 1.00 37.84 476 ALA A O 1
ATOM 3750 N N . ARG A 1 477 ? -43.423 14.823 -3.585 1.00 41.97 477 ARG A N 1
ATOM 3751 C CA . ARG A 1 477 ? -42.561 14.467 -4.734 1.00 41.97 477 ARG A CA 1
ATOM 3752 C C . ARG A 1 477 ? -42.379 12.958 -4.932 1.00 41.97 477 ARG A C 1
ATOM 3754 O O . ARG A 1 477 ? -42.049 12.556 -6.045 1.00 41.97 477 ARG A O 1
ATOM 3761 N N . LYS A 1 478 ? -42.629 12.122 -3.915 1.00 44.94 478 LYS A N 1
ATOM 3762 C CA . LYS A 1 478 ? -42.593 10.651 -4.045 1.00 44.94 478 LYS A CA 1
ATOM 3763 C C . LYS A 1 478 ? -43.854 10.065 -4.704 1.00 44.94 478 LYS A C 1
ATOM 3765 O O . LYS A 1 478 ? -43.816 8.905 -5.097 1.00 44.94 478 LYS A O 1
ATOM 3770 N N . LEU A 1 479 ? -44.927 10.849 -4.882 1.00 34.81 479 LEU A N 1
ATOM 3771 C CA . LEU A 1 479 ? -46.229 10.382 -5.400 1.00 34.81 479 LEU A CA 1
ATOM 3772 C C . LEU A 1 479 ? -46.668 11.008 -6.743 1.00 34.81 479 LEU A C 1
ATOM 3774 O O . LEU A 1 479 ? -47.799 10.812 -7.174 1.00 34.81 479 LEU A O 1
ATOM 3778 N N . GLY A 1 480 ? -45.786 11.723 -7.450 1.00 34.09 480 GLY A N 1
ATOM 3779 C CA . GLY A 1 480 ? -46.015 12.077 -8.861 1.00 34.09 480 GLY A CA 1
ATOM 3780 C C . GLY A 1 480 ? -47.120 13.106 -9.147 1.00 34.09 480 GLY A C 1
ATOM 3781 O O . GLY A 1 480 ? -47.605 13.172 -10.274 1.00 34.09 480 GLY A O 1
ATOM 3782 N N . TRP A 1 481 ? -47.506 13.935 -8.176 1.00 30.84 481 TRP A N 1
ATOM 3783 C CA . TRP A 1 481 ? -48.498 14.994 -8.391 1.00 30.84 481 TRP A CA 1
ATOM 3784 C C . TRP A 1 481 ? -47.884 16.257 -9.023 1.00 30.84 481 TRP A C 1
ATOM 3786 O O . TRP A 1 481 ? -46.863 16.768 -8.560 1.00 30.84 481 TRP A O 1
ATOM 3796 N N . ARG A 1 482 ? -48.518 16.787 -10.081 1.00 32.06 482 ARG A N 1
ATOM 3797 C CA . ARG A 1 482 ? -48.219 18.105 -10.677 1.00 32.06 482 ARG A CA 1
ATOM 3798 C C . ARG A 1 482 ? -49.381 19.063 -10.390 1.00 32.06 482 ARG A C 1
ATOM 3800 O O . ARG A 1 482 ? -50.506 18.695 -10.715 1.00 32.06 482 ARG A O 1
ATOM 3807 N N . PRO A 1 483 ? -49.155 20.286 -9.877 1.00 34.62 483 PRO A N 1
ATOM 3808 C CA . PRO A 1 483 ? -50.231 21.261 -9.773 1.00 34.62 483 PRO A CA 1
ATOM 3809 C C . PRO A 1 483 ? -50.483 21.926 -11.133 1.00 34.62 483 PRO A C 1
ATOM 3811 O O . PRO A 1 483 ? -49.558 22.427 -11.780 1.00 34.62 483 PRO A O 1
ATOM 3814 N N . SER A 1 484 ? -51.747 21.921 -11.557 1.00 31.42 484 SER A N 1
ATOM 3815 C CA . SER A 1 484 ? -52.252 22.685 -12.700 1.00 31.42 484 SER A CA 1
ATOM 3816 C C . SER A 1 484 ? -52.241 24.186 -12.404 1.00 31.42 484 SER A C 1
ATOM 3818 O O . SER A 1 484 ? -52.490 24.610 -11.279 1.00 31.42 484 SER A O 1
ATOM 3820 N N . ARG A 1 485 ? -51.955 24.992 -13.437 1.00 33.66 485 ARG A N 1
ATOM 3821 C CA . ARG A 1 485 ? -52.043 26.459 -13.393 1.00 33.66 485 ARG A CA 1
ATOM 3822 C C . ARG A 1 485 ? -53.453 26.886 -12.991 1.00 33.66 485 ARG A C 1
ATOM 3824 O O . ARG A 1 485 ? -54.394 26.564 -13.710 1.00 33.66 485 ARG A O 1
ATOM 3831 N N . VAL A 1 486 ? -53.561 27.692 -11.942 1.00 30.98 486 VAL A N 1
ATOM 3832 C CA . VAL A 1 486 ? -54.730 28.541 -11.712 1.00 30.98 486 VAL A CA 1
ATOM 3833 C C . VAL A 1 486 ? -54.277 29.992 -11.802 1.00 30.98 486 VAL A C 1
ATOM 3835 O O . VAL A 1 486 ? -53.309 30.413 -11.173 1.00 30.98 486 VAL A O 1
ATOM 3838 N N . ILE A 1 487 ? -54.941 30.690 -12.715 1.00 32.09 487 ILE A N 1
ATOM 3839 C CA . ILE A 1 487 ? -54.927 32.129 -12.933 1.00 32.09 487 ILE A CA 1
ATOM 3840 C C . ILE A 1 487 ? -55.875 32.716 -11.889 1.00 32.09 487 ILE A C 1
ATOM 3842 O O . ILE A 1 487 ? -57.016 32.270 -11.828 1.00 32.09 487 ILE A O 1
ATOM 3846 N N . GLU A 1 488 ? -55.456 33.734 -11.144 1.00 31.81 488 GLU A N 1
ATOM 3847 C CA . GLU A 1 488 ? -56.401 34.600 -10.440 1.00 31.81 488 GLU A CA 1
ATOM 3848 C C . GLU A 1 488 ? -56.188 36.056 -10.839 1.00 31.81 488 GLU A C 1
ATOM 3850 O O . GLU A 1 488 ? -55.150 36.668 -10.582 1.00 31.81 488 GLU A O 1
ATOM 3855 N N . GLY A 1 489 ? -57.217 36.589 -11.494 1.00 27.97 489 GLY A N 1
ATOM 3856 C CA . GLY A 1 489 ? -57.569 37.994 -11.479 1.00 27.97 489 GLY A CA 1
ATOM 3857 C C . GLY A 1 489 ? -58.958 38.132 -10.852 1.00 27.97 489 GLY A C 1
ATOM 3858 O O . GLY A 1 489 ? -59.917 37.596 -11.387 1.00 27.97 489 GLY A O 1
ATOM 3859 N N . VAL A 1 490 ? -59.019 38.844 -9.725 1.00 31.91 490 VAL A N 1
ATOM 3860 C CA . VAL A 1 490 ? -59.975 39.922 -9.400 1.00 31.91 490 VAL A CA 1
ATOM 3861 C C . VAL A 1 490 ? -61.475 39.682 -9.685 1.00 31.91 490 VAL A C 1
ATOM 3863 O O . VAL A 1 490 ? -61.911 39.890 -10.815 1.00 31.91 490 VAL A O 1
ATOM 3866 N N . ARG A 1 491 ? -62.280 39.439 -8.632 1.00 29.86 491 ARG A N 1
ATOM 3867 C CA . ARG A 1 491 ? -63.354 40.334 -8.105 1.00 29.86 491 ARG A CA 1
ATOM 3868 C C . ARG A 1 491 ? -64.245 39.631 -7.068 1.00 29.86 491 ARG A C 1
ATOM 3870 O O . ARG A 1 491 ? -64.842 38.610 -7.368 1.00 29.86 491 ARG A O 1
ATOM 3877 N N . ASP A 1 492 ? -64.273 40.236 -5.884 1.00 31.80 492 ASP A N 1
ATOM 3878 C CA . ASP A 1 492 ? -65.431 40.770 -5.149 1.00 31.80 492 ASP A CA 1
ATOM 3879 C C . ASP A 1 492 ? -66.779 40.025 -5.047 1.00 31.80 492 ASP A C 1
ATOM 3881 O O . ASP A 1 492 ? -67.363 39.579 -6.029 1.00 31.80 492 ASP A O 1
ATOM 3885 N N . GLU A 1 493 ? -67.302 40.152 -3.820 1.00 31.14 493 GLU A N 1
ATOM 3886 C CA . GLU A 1 493 ? -68.684 40.028 -3.333 1.00 31.14 493 GLU A CA 1
ATOM 3887 C C . GLU A 1 493 ? -69.241 38.654 -2.925 1.00 31.14 493 GLU A C 1
ATOM 3889 O O . GLU A 1 493 ? -69.324 37.709 -3.700 1.00 31.14 493 GLU A O 1
ATOM 3894 N N . GLY A 1 494 ? -69.781 38.639 -1.697 1.00 29.42 494 GLY A N 1
ATOM 3895 C CA . GLY A 1 494 ? -71.038 37.943 -1.418 1.00 29.42 494 GLY A CA 1
ATOM 3896 C C . GLY A 1 494 ? -70.980 36.812 -0.398 1.00 29.42 494 GLY A C 1
ATOM 3897 O O . GLY A 1 494 ? -70.818 35.657 -0.759 1.00 29.42 494 GLY A O 1
ATOM 3898 N N . LEU A 1 495 ? -71.152 37.187 0.873 1.00 32.06 495 LEU A N 1
ATOM 3899 C CA . LEU A 1 495 ? -72.079 36.602 1.855 1.00 32.06 495 LEU A CA 1
ATOM 3900 C C . LEU A 1 495 ? -72.821 35.287 1.508 1.00 32.06 495 LEU A C 1
ATOM 3902 O O . LEU A 1 495 ? -73.382 35.145 0.427 1.00 32.06 495 LEU A O 1
ATOM 3906 N N . VAL A 1 496 ? -73.015 34.506 2.582 1.00 31.67 496 VAL A N 1
ATOM 3907 C CA . VAL A 1 496 ? -74.154 33.619 2.920 1.00 31.67 496 VAL A CA 1
ATOM 3908 C C . VAL A 1 496 ? -73.783 32.135 3.104 1.00 31.67 496 VAL A C 1
ATOM 3910 O O . VAL A 1 496 ? -73.523 31.411 2.155 1.00 31.67 496 VAL A O 1
ATOM 3913 N N . GLU A 1 497 ? -73.762 31.779 4.395 1.00 32.47 497 GLU A N 1
ATOM 3914 C CA . GLU A 1 497 ? -74.385 30.632 5.087 1.00 32.47 497 GLU A CA 1
ATOM 3915 C C . GLU A 1 497 ? -74.209 29.161 4.665 1.00 32.47 497 GLU A C 1
ATOM 3917 O O . GLU A 1 497 ? -74.321 28.771 3.512 1.00 32.47 497 GLU A O 1
ATOM 3922 N N . GLU A 1 498 ? -74.101 28.383 5.754 1.00 32.31 498 GLU A N 1
ATOM 3923 C CA . GLU A 1 498 ? -74.685 27.060 6.033 1.00 32.31 498 GLU A CA 1
ATOM 3924 C C . GLU A 1 498 ? -74.119 25.809 5.334 1.00 32.31 498 GLU A C 1
ATOM 3926 O O . GLU A 1 498 ? -74.047 25.702 4.117 1.00 32.31 498 GLU A O 1
ATOM 3931 N N . ILE A 1 499 ? -73.506 24.923 6.136 1.00 35.66 499 ILE A N 1
ATOM 3932 C CA . ILE A 1 499 ? -74.065 23.648 6.659 1.00 35.66 499 ILE A CA 1
ATOM 3933 C C . ILE A 1 499 ? -74.141 22.578 5.557 1.00 35.66 499 ILE A C 1
ATOM 3935 O O . ILE A 1 499 ? -75.023 22.614 4.707 1.00 35.66 499 ILE A O 1
ATOM 3939 N N . ASP A 1 500 ? -73.205 21.624 5.561 1.00 38.75 500 ASP A N 1
ATOM 3940 C CA . ASP A 1 500 ? -73.315 20.329 6.267 1.00 38.75 500 ASP A CA 1
ATOM 3941 C C . ASP A 1 500 ? -71.937 19.638 6.340 1.00 38.75 500 ASP A C 1
ATOM 3943 O O . ASP A 1 500 ? -71.175 19.724 5.343 1.00 38.75 500 ASP A O 1
#

Sequence (500 aa):
MSSPTIALFETVRLDLVLPQAMEVPAMISGYSLLSVLIASSVVLLAFVHQPFVIVVLRIVKFFREQTARDSQSCNDLVERIKKDRQELEILRSTNTKLRKDVERAEAKISAQGSRIIQQDEQHAKRGSLVQRLEQQCSQGNKWLKAERSKAMGMQQQFNTIQQQITAASMREANTNQAYTATCKQLSATAGALQVTQTRLEETRKFIIDLQLENELLKSPMSPAPPVTKASESTFSALASPFVLVLVDGDAYIWAGNHFTQNLRPAGAHAAQAIRLEVQQYLLASTDRAPLQSKIVTRVFHNAHGLRHQEARTQHARHRLSDFAVDFTESMPLFDYTDCGRGKERADSKIQETFHLFIANPHCHTIFLAAAVDNGFARLLEQYASVDAAKQKVVLVHPGYLIHETAELNYQAVEWPSVFQHRLMPMDAQTKFAHQQQLRNKDMQVQKAAASRAITQGVFGISSVDMIESSNIYTGARKLGWRPSRVIEGVRDEGLVEEID